Protein AF-A0A538CEL8-F1 (afdb_monomer_lite)

Sequence (501 aa):
MAIPKADRQLEPHTNEVLAPGEHLVAATRALAVGAFEGRLGIVGELLTGALMQSLLTGESVRRAHRAGFPAAPRMVIGLTERRLLVWRAALFSHKPVRFLGDVPLERVSSVSVQPAVDRRRVTFGFADAAPVSVTAYKRDHPERFAENFQRPHVAASVSVPLEAEERVHQPGSIDFPVVPAPSMAMASTLTMGASAAGPGAQPPFPPPPPVTPARPARPAARSWATSMPVAQSAAPGSPESQPPDQKKCIQCGTVNPGSALFCYRCYVPFAEQQNVVRPVAPPLTQSSPAPVRIPGALDSAVKPTLSWAAVPAPIKTRYRGALVTKVAIAVMVALVAFGAYGGARDAWARYTRKHVVVPASIAGMGKIDDPSLQRYVGQLETLAQQNGITGKAAFYGFSGSPRFYFAAFEYQKGPNQSADDIFSDFARGYASAGKAKIDMATKAVDASEEATIICARIRGGVRGSLCMWTDRDTVGFVQTIRQDIRPSHDLAAVVRFSVES

pLDDT: mean 72.59, std 21.39, range [30.64, 98.19]

Foldseek 3Di:
DDDDPVVVLCVVVVVVPADVVKDFPAKFKWFFPLQDDDPDDPDAFQAQSLLLSLVVSVVLCVQCVVQVHQDDRIWMWTDILFWIWIFHADLPPRRGDGTRDIGTLLQFPAWDWDDDDQFIWIWTDGPRGDIHIITTHVVRVVVVVRVSSPPPSPPPPPPVPPPPDDDDDDDDDDDDDDDDDDDDDDDDDDDDDDDDDDDDDDDDDDDDDDDDDDDDDDDDDDDDDDDDDDDDDDDDDDPPDDPPFWDQDPPPRDIHGNPDQADLPPLHGVVVVVVVPPPPDDPPDDDDDDDDDDDDDDDDDDDDDDDDDDDDDDDDDDDDDVPVVVVVVVVVVVVCCCCCVVVVVVVVCVVPDQFFDDDQAFSNWGWAPDPVNVVSQVVSQVSCVVSVKHKGKTFTHPPNDGFKIKIKIFDAADPPQDPVNSVVSSQVSSVSSDQKGWDCVQWDWDDDPAKIKIKTWIDGRWGWIKIWIDGRTMIMMMTGGNDPDRGDVSSVVRSVVVGRD

Structure (mmCIF, N/CA/C/O backbone):
data_AF-A0A538CEL8-F1
#
_entry.id   AF-A0A538CEL8-F1
#
loop_
_atom_site.group_PDB
_atom_site.id
_atom_site.type_symbol
_atom_site.label_atom_id
_atom_site.label_alt_id
_atom_site.label_comp_id
_atom_site.label_asym_id
_atom_site.label_entity_id
_atom_site.label_seq_id
_atom_site.pdbx_PDB_ins_code
_atom_site.Cartn_x
_atom_site.Cartn_y
_atom_site.Cartn_z
_atom_site.occupancy
_atom_site.B_iso_or_equiv
_atom_site.auth_seq_id
_atom_site.auth_comp_id
_atom_site.auth_asym_id
_atom_site.auth_atom_id
_atom_site.pdbx_PDB_model_num
ATOM 1 N N . MET A 1 1 ? -15.281 -9.281 36.882 1.00 51.00 1 MET A N 1
ATOM 2 C CA . MET A 1 1 ? -14.424 -9.929 35.859 1.00 51.00 1 MET A CA 1
ATOM 3 C C . MET A 1 1 ? -13.102 -9.183 35.799 1.00 51.00 1 MET A C 1
ATOM 5 O O . MET A 1 1 ? -13.126 -7.962 35.809 1.00 51.00 1 MET A O 1
ATOM 9 N N . ALA A 1 2 ? -11.962 -9.878 35.785 1.00 55.25 2 ALA A N 1
ATOM 10 C CA . ALA A 1 2 ? -10.667 -9.215 35.649 1.00 55.25 2 ALA A CA 1
ATOM 11 C C . ALA A 1 2 ? -10.496 -8.691 34.215 1.00 55.25 2 ALA A C 1
ATOM 13 O O . ALA A 1 2 ? -10.562 -9.468 33.262 1.00 55.25 2 ALA A O 1
ATOM 14 N N . ILE A 1 3 ? -10.282 -7.382 34.085 1.00 58.44 3 ILE A N 1
ATOM 15 C CA . ILE A 1 3 ? -10.003 -6.709 32.816 1.00 58.44 3 ILE A CA 1
ATOM 16 C C . ILE A 1 3 ? -8.692 -7.280 32.229 1.00 58.44 3 ILE A C 1
ATOM 18 O O . ILE A 1 3 ? -7.669 -7.281 32.929 1.00 58.44 3 ILE A O 1
ATOM 22 N N . PRO A 1 4 ? -8.695 -7.810 30.989 1.00 66.94 4 PRO A N 1
ATOM 23 C CA . PRO A 1 4 ? -7.499 -8.290 30.304 1.00 66.94 4 PRO A CA 1
ATOM 24 C C . PRO A 1 4 ? -6.328 -7.299 30.376 1.00 66.94 4 PRO A C 1
ATOM 26 O O . PRO A 1 4 ? -6.491 -6.087 30.283 1.00 66.94 4 PRO A O 1
ATOM 29 N N . LYS A 1 5 ? -5.095 -7.809 30.479 1.00 66.88 5 LYS A N 1
ATOM 30 C CA . LYS A 1 5 ? -3.878 -6.976 30.586 1.00 66.88 5 LYS A CA 1
ATOM 31 C C . LYS A 1 5 ? -3.704 -5.987 29.418 1.00 66.88 5 LYS A C 1
ATOM 33 O O . LYS A 1 5 ? -3.039 -4.969 29.590 1.00 66.88 5 LYS A O 1
ATOM 38 N N . ALA A 1 6 ? -4.259 -6.296 28.244 1.00 61.06 6 ALA A N 1
ATOM 39 C CA . ALA A 1 6 ? -4.252 -5.406 27.084 1.00 61.06 6 ALA A CA 1
ATOM 40 C C . ALA A 1 6 ? -5.126 -4.160 27.306 1.00 61.06 6 ALA A C 1
ATOM 42 O O . ALA A 1 6 ? -4.702 -3.063 26.954 1.00 61.06 6 ALA A O 1
ATOM 43 N N . ASP A 1 7 ? -6.270 -4.318 27.968 1.00 69.31 7 ASP A N 1
ATOM 44 C CA . ASP A 1 7 ? -7.223 -3.239 28.234 1.00 69.31 7 ASP A CA 1
ATOM 45 C C . ASP A 1 7 ? -6.668 -2.263 29.286 1.00 69.31 7 ASP A C 1
ATOM 47 O O . ASP A 1 7 ? -6.760 -1.050 29.117 1.00 69.31 7 ASP A O 1
ATOM 51 N N . ARG A 1 8 ? -5.922 -2.764 30.285 1.00 76.38 8 ARG A N 1
ATOM 52 C CA . ARG A 1 8 ? -5.206 -1.907 31.256 1.00 76.38 8 ARG A CA 1
ATOM 53 C C . ARG A 1 8 ? -4.159 -0.984 30.628 1.00 76.38 8 ARG A C 1
ATOM 55 O O . ARG A 1 8 ? -3.829 0.050 31.192 1.00 76.38 8 ARG A O 1
ATOM 62 N N . GLN A 1 9 ? -3.588 -1.344 29.474 1.00 74.12 9 GLN A N 1
ATOM 63 C CA . GLN A 1 9 ? -2.633 -0.463 28.783 1.00 74.12 9 GLN A CA 1
ATOM 64 C C . GLN A 1 9 ? -3.319 0.709 28.073 1.00 74.12 9 GLN A C 1
ATOM 66 O O . GLN A 1 9 ? -2.633 1.642 27.653 1.00 74.12 9 GLN A O 1
ATOM 71 N N . LEU A 1 10 ? -4.641 0.645 27.917 1.00 77.06 10 LEU A N 1
ATOM 72 C CA . LEU A 1 10 ? -5.443 1.675 27.270 1.00 77.06 10 LEU A CA 1
ATOM 73 C C . LEU A 1 10 ? -6.033 2.660 28.277 1.00 77.06 10 LEU A C 1
ATOM 75 O O . LEU A 1 10 ? -6.206 3.816 27.904 1.00 77.06 10 LEU A O 1
ATOM 79 N N . GLU A 1 11 ? -6.220 2.248 29.537 1.00 79.19 11 GLU A N 1
ATOM 80 C CA . GLU A 1 11 ? -6.772 3.071 30.628 1.00 79.19 11 GLU A CA 1
ATOM 81 C C . GLU A 1 11 ? -6.246 4.522 30.676 1.00 79.19 11 GLU A C 1
ATOM 83 O O . GLU A 1 11 ? -7.067 5.440 30.725 1.00 79.19 11 GLU A O 1
ATOM 88 N N . PRO A 1 12 ? -4.923 4.794 30.582 1.00 84.81 12 PRO A N 1
ATOM 89 C CA . PRO A 1 12 ? -4.422 6.167 30.669 1.00 84.81 12 PRO A CA 1
ATOM 90 C C . PRO A 1 12 ? -4.930 7.061 29.535 1.00 84.81 12 PRO A C 1
ATOM 92 O O . PRO A 1 12 ? -5.161 8.245 29.735 1.00 84.81 12 PRO A O 1
ATOM 95 N N . HIS A 1 13 ? -5.104 6.490 28.343 1.00 85.38 13 HIS A N 1
ATOM 96 C CA . HIS A 1 13 ? -5.518 7.218 27.145 1.00 85.38 13 HIS A CA 1
ATOM 97 C C . HIS A 1 13 ? -7.037 7.242 26.965 1.00 85.38 13 HIS A C 1
ATOM 99 O O . HIS A 1 13 ? -7.558 8.086 26.240 1.00 85.38 13 HIS A O 1
ATOM 105 N N . THR A 1 14 ? -7.755 6.304 27.584 1.00 85.00 14 THR A N 1
ATOM 106 C CA . THR A 1 14 ? -9.217 6.256 27.520 1.00 85.00 14 THR A CA 1
ATOM 107 C C . THR A 1 14 ? -9.854 7.261 28.465 1.00 85.00 14 THR A C 1
ATOM 109 O O . THR A 1 14 ? -10.858 7.859 28.096 1.00 85.00 14 THR A O 1
ATOM 112 N N . ASN A 1 15 ? -9.260 7.512 29.637 1.00 89.06 15 ASN A N 1
ATOM 113 C CA . ASN A 1 15 ? -9.835 8.412 30.645 1.00 89.06 15 ASN A CA 1
ATOM 114 C C . ASN A 1 15 ? -10.006 9.862 30.158 1.00 89.06 15 ASN A C 1
ATOM 116 O O . ASN A 1 15 ? -10.858 10.574 30.671 1.00 89.06 15 ASN A O 1
ATOM 120 N N . GLU A 1 16 ? -9.235 10.292 29.156 1.00 91.31 16 GLU A N 1
ATOM 121 C CA . GLU A 1 16 ? -9.365 11.625 28.547 1.00 91.31 16 GLU A CA 1
ATOM 122 C C . GLU A 1 16 ? -10.584 11.754 27.615 1.00 91.31 16 GLU A C 1
ATOM 124 O O . GLU A 1 16 ? -11.003 12.864 27.300 1.00 91.31 16 GLU A O 1
ATOM 129 N N . VAL A 1 17 ? -11.131 10.632 27.134 1.00 94.94 17 VAL A N 1
ATOM 130 C CA . VAL A 1 17 ? -12.160 10.593 26.076 1.00 94.94 17 VAL A CA 1
ATOM 131 C C . VAL A 1 17 ? -13.487 10.004 26.569 1.00 94.94 17 VAL A C 1
ATOM 133 O O . VAL A 1 17 ? -14.546 10.299 26.008 1.00 94.94 17 VAL A O 1
ATOM 136 N N . LEU A 1 18 ? -13.439 9.162 27.604 1.00 94.94 18 LEU A N 1
ATOM 137 C CA . LEU A 1 18 ? -14.620 8.573 28.227 1.00 94.94 18 LEU A CA 1
ATOM 138 C C . LEU A 1 18 ? -15.468 9.663 28.888 1.00 94.94 18 LEU A C 1
ATOM 140 O O . LEU A 1 18 ? -14.957 10.519 29.610 1.00 94.94 18 LEU A O 1
ATOM 144 N N . ALA A 1 19 ? -16.778 9.622 28.650 1.00 93.94 19 ALA A N 1
ATOM 145 C CA . ALA A 1 19 ? -17.706 10.456 29.398 1.00 93.94 19 ALA A CA 1
ATOM 146 C C . ALA A 1 19 ? -17.696 10.054 30.890 1.00 93.94 19 ALA A C 1
ATOM 148 O O . ALA A 1 19 ? -17.364 8.911 31.217 1.00 93.94 19 ALA A O 1
ATOM 149 N N . PRO A 1 20 ? -18.083 10.949 31.816 1.00 93.88 20 PRO A N 1
ATOM 150 C CA . PRO A 1 20 ? -18.221 10.590 33.225 1.00 93.88 20 PRO A CA 1
ATOM 151 C C . PRO A 1 20 ? -19.119 9.354 33.405 1.00 93.88 20 PRO A C 1
ATOM 153 O O . PRO A 1 20 ? -20.245 9.327 32.911 1.00 93.88 20 PRO A O 1
ATOM 156 N N . GLY A 1 21 ? -18.603 8.324 34.082 1.00 92.69 21 GLY A N 1
ATOM 157 C CA . GLY A 1 21 ? -19.293 7.042 34.289 1.00 92.69 21 GLY A CA 1
ATOM 158 C C . GLY A 1 21 ? -19.267 6.078 33.094 1.00 92.69 21 GLY A C 1
ATOM 159 O O . GLY A 1 21 ? -19.767 4.965 33.207 1.00 92.69 21 GLY A O 1
ATOM 160 N N . GLU A 1 22 ? -18.681 6.463 31.958 1.00 93.69 22 GLU A N 1
ATOM 161 C CA . GLU A 1 22 ? -18.479 5.568 30.818 1.00 93.69 22 GLU A CA 1
ATOM 162 C C . GLU A 1 22 ? -17.252 4.680 31.066 1.00 93.69 22 GLU A C 1
ATOM 164 O O . GLU A 1 22 ? -16.172 5.163 31.412 1.00 93.69 22 GLU A O 1
ATOM 169 N N . HIS A 1 23 ? -17.398 3.373 30.850 1.00 92.81 23 HIS A N 1
ATOM 170 C CA . HIS A 1 23 ? -16.316 2.407 31.017 1.00 92.81 23 HIS A CA 1
ATOM 171 C C . HIS A 1 23 ? -16.010 1.666 29.715 1.00 92.81 23 HIS A C 1
ATOM 173 O O . HIS A 1 23 ? -16.880 1.429 28.873 1.00 92.81 23 HIS A O 1
ATOM 179 N N . LEU A 1 24 ? -14.743 1.279 29.559 1.00 93.25 24 LEU A N 1
ATOM 180 C CA . LEU A 1 24 ? -14.304 0.432 28.460 1.00 93.25 24 LEU A CA 1
ATOM 181 C C . LEU A 1 24 ? -14.683 -1.024 28.757 1.00 93.25 24 LEU A C 1
ATOM 183 O O . LEU A 1 24 ? -14.206 -1.611 29.726 1.00 93.25 24 LEU A O 1
ATOM 187 N N . VAL A 1 25 ? -15.524 -1.609 27.910 1.00 94.38 25 VAL A N 1
ATOM 188 C CA . VAL A 1 25 ? -16.008 -2.991 28.040 1.00 94.38 25 VAL A CA 1
ATOM 189 C C . VAL A 1 25 ? -15.023 -3.973 27.407 1.00 94.38 25 VAL A C 1
ATOM 191 O O . VAL A 1 25 ? -14.759 -5.045 27.950 1.00 94.38 25 VAL A O 1
ATOM 194 N N . ALA A 1 26 ? -14.480 -3.612 26.245 1.00 94.50 26 ALA A N 1
ATOM 195 C CA . ALA A 1 26 ? -13.491 -4.405 25.526 1.00 94.50 26 ALA A CA 1
ATOM 196 C C . ALA A 1 26 ? -12.637 -3.506 24.635 1.00 94.50 26 ALA A C 1
ATOM 198 O O . ALA A 1 26 ? -13.088 -2.453 24.186 1.00 94.50 26 ALA A O 1
ATOM 199 N N . ALA A 1 27 ? -11.429 -3.946 24.300 1.00 95.38 27 ALA A N 1
ATOM 200 C CA . ALA A 1 27 ? -10.655 -3.308 23.253 1.00 95.38 27 ALA A CA 1
ATOM 201 C C . ALA A 1 27 ? -9.878 -4.309 22.412 1.00 95.38 27 ALA A C 1
ATOM 203 O O . ALA A 1 27 ? -9.528 -5.409 22.836 1.00 95.38 27 ALA A O 1
ATOM 204 N N . THR A 1 28 ? -9.589 -3.909 21.181 1.00 95.62 28 THR A N 1
ATOM 205 C CA . THR A 1 28 ? -8.766 -4.699 20.279 1.00 95.62 28 THR A CA 1
ATOM 206 C C . THR A 1 28 ? -7.857 -3.803 19.458 1.00 95.62 28 THR A C 1
ATOM 208 O O . THR A 1 28 ? -8.257 -2.739 18.974 1.00 95.62 28 THR A O 1
ATOM 211 N N . ARG A 1 29 ? -6.598 -4.214 19.283 1.00 94.94 29 ARG A N 1
ATOM 212 C CA . ARG A 1 29 ? -5.739 -3.583 18.286 1.00 94.94 29 ARG A CA 1
ATOM 213 C C . ARG A 1 29 ? -6.183 -4.079 16.923 1.00 94.94 29 ARG A C 1
ATOM 215 O O . ARG A 1 29 ? -6.406 -5.273 16.720 1.00 94.94 29 ARG A O 1
ATOM 222 N N . ALA A 1 30 ? -6.259 -3.165 15.974 1.00 95.50 30 ALA A N 1
ATOM 223 C CA . ALA A 1 30 ? -6.692 -3.460 14.627 1.00 95.50 30 ALA A CA 1
ATOM 224 C C . ALA A 1 30 ? -5.823 -2.732 13.609 1.00 95.50 30 ALA A C 1
ATOM 226 O O . ALA A 1 30 ? -5.219 -1.691 13.872 1.00 95.50 30 ALA A O 1
ATOM 227 N N . LEU A 1 31 ? -5.759 -3.302 12.419 1.00 93.56 31 LEU A N 1
ATOM 228 C CA . LEU A 1 31 ? -5.215 -2.656 11.244 1.00 93.56 31 LEU A CA 1
ATOM 229 C C . LEU A 1 31 ? -6.325 -2.514 10.210 1.00 93.56 31 LEU A C 1
ATOM 231 O O . LEU A 1 31 ? -7.217 -3.362 10.159 1.00 93.56 31 LEU A O 1
ATOM 235 N N . ALA A 1 32 ? -6.283 -1.490 9.365 1.00 92.56 32 ALA A N 1
ATOM 236 C CA . ALA A 1 32 ? -7.201 -1.471 8.230 1.00 92.56 32 ALA A CA 1
ATOM 237 C C . ALA A 1 32 ? -6.944 -2.702 7.335 1.00 92.56 32 ALA A C 1
ATOM 239 O O . ALA A 1 32 ? -5.834 -3.241 7.299 1.00 92.56 32 ALA A O 1
ATOM 240 N N . VAL A 1 33 ? -7.966 -3.205 6.641 1.00 85.81 33 VAL A N 1
ATOM 241 C CA . VAL A 1 33 ? -7.776 -4.352 5.737 1.00 85.81 33 VAL A CA 1
ATOM 242 C C . VAL A 1 33 ? -6.732 -4.001 4.670 1.00 85.81 33 VAL A C 1
ATOM 244 O O . VAL A 1 33 ? -6.753 -2.903 4.116 1.00 85.81 33 VAL A O 1
ATOM 247 N N . GLY A 1 34 ? -5.793 -4.924 4.437 1.00 67.94 34 GLY A N 1
ATOM 248 C CA . GLY A 1 34 ? -4.636 -4.731 3.551 1.00 67.94 34 GLY A CA 1
ATOM 249 C C . GLY A 1 34 ? -3.352 -4.289 4.267 1.00 67.94 34 GLY A C 1
ATOM 250 O O . GLY A 1 34 ? -2.271 -4.352 3.685 1.00 67.94 34 GLY A O 1
ATOM 251 N N . ALA A 1 35 ? -3.425 -3.914 5.547 1.00 56.81 35 ALA A N 1
ATOM 252 C CA . ALA A 1 35 ? -2.243 -3.616 6.343 1.00 56.81 35 ALA A CA 1
ATOM 253 C C . ALA A 1 35 ? -1.541 -4.908 6.801 1.00 56.81 35 ALA A C 1
ATOM 255 O O . ALA A 1 35 ? -1.991 -5.597 7.719 1.00 56.81 35 ALA A O 1
ATOM 256 N N . PHE A 1 36 ? -0.427 -5.240 6.149 1.00 56.97 36 PHE A N 1
ATOM 257 C CA . PHE A 1 36 ? 0.416 -6.380 6.491 1.00 56.97 36 PHE A CA 1
ATOM 258 C C . PHE A 1 36 ? 1.325 -6.072 7.694 1.00 56.97 36 PHE A C 1
ATOM 260 O O . PHE A 1 36 ? 1.850 -4.976 7.862 1.00 56.97 36 PHE A O 1
ATOM 267 N N . GLU A 1 37 ? 1.546 -7.046 8.566 1.00 46.72 37 GLU A N 1
ATOM 268 C CA . GLU A 1 37 ? 2.564 -6.927 9.614 1.00 46.72 37 GLU A CA 1
ATOM 269 C C . GLU A 1 37 ? 3.232 -8.287 9.792 1.00 46.72 37 GLU A C 1
ATOM 271 O O . GLU A 1 37 ? 3.214 -8.909 10.854 1.00 46.72 37 GLU A O 1
ATOM 276 N N . GLY A 1 38 ? 3.756 -8.803 8.688 1.00 44.03 38 GLY A N 1
ATOM 277 C CA . GLY A 1 38 ? 4.677 -9.918 8.755 1.00 44.03 38 GLY A CA 1
ATOM 278 C C . GLY A 1 38 ? 5.985 -9.440 9.376 1.00 44.03 38 GLY A C 1
ATOM 279 O O . GLY A 1 38 ? 6.545 -8.421 8.970 1.00 44.03 38 GLY A O 1
ATOM 280 N N . ARG A 1 39 ? 6.489 -10.195 10.355 1.00 40.22 39 ARG A N 1
ATOM 281 C CA . ARG A 1 39 ? 7.903 -10.181 10.751 1.00 40.22 39 ARG A CA 1
ATOM 282 C C . ARG A 1 39 ? 8.683 -10.833 9.606 1.00 40.22 39 ARG A C 1
ATOM 284 O O . ARG A 1 39 ? 9.002 -12.013 9.657 1.00 40.22 39 ARG A O 1
ATOM 291 N N . LEU A 1 40 ? 8.878 -10.080 8.536 1.00 40.81 40 LEU A N 1
ATOM 292 C CA . LEU A 1 40 ? 9.486 -10.583 7.317 1.00 40.81 40 LEU A CA 1
ATOM 293 C C . LEU A 1 40 ? 11.018 -10.497 7.431 1.00 40.81 40 LEU A C 1
ATOM 295 O O . LEU A 1 40 ? 11.597 -9.471 7.808 1.00 40.81 40 LEU A O 1
ATOM 299 N N . GLY A 1 41 ? 11.648 -11.649 7.229 1.00 32.81 41 GLY A N 1
ATOM 300 C CA . GLY A 1 41 ? 13.063 -11.914 7.382 1.00 32.81 41 GLY A CA 1
ATOM 301 C C . GLY A 1 41 ? 13.883 -11.238 6.287 1.00 32.81 41 GLY A C 1
ATOM 302 O O . GLY A 1 41 ? 13.692 -11.427 5.095 1.00 32.81 41 GLY A O 1
ATOM 303 N N . ILE A 1 42 ? 14.819 -10.419 6.753 1.00 43.97 42 ILE A N 1
ATOM 304 C CA . ILE A 1 42 ? 16.093 -10.004 6.160 1.00 43.97 42 ILE A CA 1
ATOM 305 C C . ILE A 1 42 ? 16.353 -10.516 4.716 1.00 43.97 42 ILE A C 1
ATOM 307 O O . ILE A 1 42 ? 16.641 -11.686 4.499 1.00 43.97 42 ILE A O 1
ATOM 311 N N . VAL A 1 43 ? 16.375 -9.562 3.773 1.00 40.31 43 VAL A N 1
ATOM 312 C CA . VAL A 1 43 ? 17.097 -9.499 2.475 1.00 40.31 43 VAL A CA 1
ATOM 313 C C . VAL A 1 43 ? 16.225 -9.339 1.212 1.00 40.31 43 VAL A C 1
ATOM 315 O O . VAL A 1 43 ? 16.596 -8.509 0.386 1.00 40.31 43 VAL A O 1
ATOM 318 N N . GLY A 1 44 ? 15.059 -9.980 1.064 1.00 40.22 44 GLY A N 1
ATOM 319 C CA . GLY A 1 44 ? 14.219 -9.839 -0.156 1.00 40.22 44 GLY A CA 1
ATOM 320 C C . GLY A 1 44 ? 12.842 -9.188 0.043 1.00 40.22 44 GLY A C 1
ATOM 321 O O . GLY A 1 44 ? 12.211 -8.722 -0.898 1.00 40.22 44 GLY A O 1
ATOM 322 N N . GLU A 1 45 ? 12.396 -9.119 1.292 1.00 42.97 45 GLU A N 1
ATOM 323 C CA . GLU A 1 45 ? 10.979 -9.036 1.673 1.00 42.97 45 GLU A CA 1
ATOM 324 C C . GLU A 1 45 ? 10.453 -7.614 1.948 1.00 42.97 45 GLU A C 1
ATOM 326 O O . GLU A 1 45 ? 9.266 -7.387 2.168 1.00 42.97 45 GLU A O 1
ATOM 331 N N . LEU A 1 46 ? 11.354 -6.634 1.957 1.00 49.72 46 LEU A N 1
ATOM 332 C CA . LEU A 1 46 ? 11.103 -5.291 2.483 1.00 49.72 46 LEU A CA 1
ATOM 333 C C . LEU A 1 46 ? 10.495 -4.310 1.475 1.00 49.72 46 LEU A C 1
ATOM 335 O O . LEU A 1 46 ? 10.010 -3.253 1.868 1.00 49.72 46 LEU A O 1
ATOM 339 N N . LEU A 1 47 ? 10.566 -4.623 0.183 1.00 47.31 47 LEU A N 1
ATOM 340 C CA . LEU A 1 47 ? 10.558 -3.594 -0.857 1.00 47.31 47 LEU A CA 1
ATOM 341 C C . LEU A 1 47 ? 9.192 -3.437 -1.527 1.00 47.31 47 LEU A C 1
ATOM 343 O O . LEU A 1 47 ? 8.775 -2.311 -1.788 1.00 47.31 47 LEU A O 1
ATOM 347 N N . THR A 1 48 ? 8.451 -4.531 -1.721 1.00 48.75 48 THR A N 1
ATOM 348 C CA . THR A 1 48 ? 7.197 -4.495 -2.490 1.00 48.75 48 THR A CA 1
ATOM 349 C C . THR A 1 48 ? 5.924 -4.768 -1.700 1.00 48.75 48 THR A C 1
ATOM 351 O O . THR A 1 48 ? 4.867 -4.262 -2.073 1.00 48.75 48 THR A O 1
ATOM 354 N N . GLY A 1 49 ? 6.018 -5.406 -0.529 1.00 48.66 49 GLY A N 1
ATOM 355 C CA . GLY A 1 49 ? 4.896 -5.458 0.417 1.00 48.66 49 GLY A CA 1
ATOM 356 C C . GLY A 1 49 ? 4.488 -4.065 0.914 1.00 48.66 49 GLY A C 1
ATOM 357 O O . GLY A 1 49 ? 3.306 -3.788 1.082 1.00 48.66 49 GLY A O 1
ATOM 358 N N . ALA A 1 50 ? 5.454 -3.153 1.056 1.00 51.97 50 ALA A N 1
ATOM 359 C CA . ALA A 1 50 ? 5.248 -1.795 1.558 1.00 51.97 50 ALA A CA 1
ATOM 360 C C . ALA A 1 50 ? 4.415 -0.899 0.619 1.00 51.97 50 ALA A C 1
ATOM 362 O O . ALA A 1 50 ? 3.596 -0.104 1.085 1.00 51.97 50 ALA A O 1
ATOM 363 N N . LEU A 1 51 ? 4.633 -1.037 -0.698 1.00 49.78 51 LEU A N 1
ATOM 364 C CA . LEU A 1 51 ? 3.969 -0.270 -1.760 1.00 49.78 51 LEU A CA 1
ATOM 365 C C . LEU A 1 51 ? 2.463 -0.526 -1.749 1.00 49.78 51 LEU A C 1
ATOM 367 O O . LEU A 1 51 ? 1.659 0.386 -1.556 1.00 49.78 51 LEU A O 1
ATOM 371 N N . MET A 1 52 ? 2.105 -1.795 -1.936 1.00 51.44 52 MET A N 1
ATOM 372 C CA . MET A 1 52 ? 0.724 -2.246 -1.921 1.00 51.44 52 MET A CA 1
ATOM 373 C C . MET A 1 52 ? 0.123 -1.956 -0.558 1.00 51.44 52 MET A C 1
ATOM 375 O O . MET A 1 52 ? -0.912 -1.314 -0.470 1.00 51.44 52 MET A O 1
ATOM 379 N N . GLN A 1 53 ? 0.814 -2.288 0.530 1.00 62.88 53 GLN A N 1
ATOM 380 C CA . GLN A 1 53 ? 0.293 -2.006 1.855 1.00 62.88 53 GLN A CA 1
ATOM 381 C C . GLN A 1 53 ? -0.120 -0.538 2.035 1.00 62.88 53 GLN A C 1
ATOM 383 O O . GLN A 1 53 ? -1.211 -0.301 2.542 1.00 62.88 53 GLN A O 1
ATOM 388 N N . SER A 1 54 ? 0.677 0.442 1.599 1.00 56.84 54 SER A N 1
ATOM 389 C CA . SER A 1 54 ? 0.308 1.861 1.718 1.00 56.84 54 SER A CA 1
ATOM 390 C C . SER A 1 54 ? -0.937 2.214 0.892 1.00 56.84 54 SER A C 1
ATOM 392 O O . SER A 1 54 ? -1.887 2.793 1.426 1.00 56.84 54 SER A O 1
ATOM 394 N N . LEU A 1 55 ? -0.982 1.800 -0.380 1.00 61.78 55 LEU A N 1
ATOM 395 C CA . LEU A 1 55 ? -2.098 2.091 -1.292 1.00 61.78 55 LEU A CA 1
ATOM 396 C C . LEU A 1 55 ? -3.409 1.436 -0.834 1.00 61.78 55 LEU A C 1
ATOM 398 O O . LEU A 1 55 ? -4.453 2.089 -0.770 1.00 61.78 55 LEU A O 1
ATOM 402 N N . LEU A 1 56 ? -3.335 0.169 -0.439 1.00 64.62 56 LEU A N 1
ATOM 403 C CA . LEU A 1 56 ? -4.478 -0.648 -0.034 1.00 64.62 56 LEU A CA 1
ATOM 404 C C . LEU A 1 56 ? -5.030 -0.234 1.318 1.00 64.62 56 LEU A C 1
ATOM 406 O O . LEU A 1 56 ? -6.241 -0.123 1.512 1.00 64.62 56 LEU A O 1
ATOM 410 N N . THR A 1 57 ? -4.125 0.064 2.246 1.00 80.25 57 THR A N 1
ATOM 411 C CA . THR A 1 57 ? -4.497 0.619 3.541 1.00 80.25 57 THR A CA 1
ATOM 412 C C . THR A 1 57 ? -5.117 2.006 3.365 1.00 80.25 57 THR A C 1
ATOM 414 O O . THR A 1 57 ? -6.078 2.343 4.049 1.00 80.25 57 THR A O 1
ATOM 417 N N . GLY A 1 58 ? -4.621 2.806 2.416 1.00 77.75 58 GLY A N 1
ATOM 418 C CA . GLY A 1 58 ? -5.190 4.111 2.095 1.00 77.75 58 GLY A CA 1
ATOM 419 C C . GLY A 1 58 ? -6.605 4.026 1.522 1.00 77.75 58 GLY A C 1
ATOM 420 O O . GLY A 1 58 ? -7.468 4.821 1.893 1.00 77.75 58 GLY A O 1
ATOM 421 N N . GLU A 1 59 ? -6.886 3.075 0.629 1.00 78.06 59 GLU A N 1
ATOM 422 C CA . GLU A 1 59 ? -8.241 2.896 0.098 1.00 78.06 59 GLU A CA 1
ATOM 423 C C . GLU A 1 59 ? -9.213 2.352 1.151 1.00 78.06 59 GLU A C 1
ATOM 425 O O . GLU A 1 59 ? -10.313 2.889 1.289 1.00 78.06 59 GLU A O 1
ATOM 430 N N . SER A 1 60 ? -8.810 1.354 1.945 1.00 84.81 60 SER A N 1
ATOM 431 C CA . SER A 1 60 ? -9.668 0.816 3.007 1.00 84.81 60 SER A CA 1
ATOM 432 C C . SER A 1 60 ? -9.982 1.861 4.080 1.00 84.81 60 SER A C 1
ATOM 434 O O . SER A 1 60 ? -11.138 1.981 4.487 1.00 84.81 60 SER A O 1
ATOM 436 N N . VAL A 1 61 ? -9.004 2.688 4.466 1.00 92.56 61 VAL A N 1
ATOM 437 C CA . VAL A 1 61 ? -9.212 3.831 5.370 1.00 92.56 61 VAL A CA 1
ATOM 438 C C . VAL A 1 61 ? -10.156 4.864 4.751 1.00 92.56 61 VAL A C 1
ATOM 440 O O . VAL A 1 61 ? -11.098 5.296 5.410 1.00 92.56 61 VAL A O 1
ATOM 443 N N . ARG A 1 62 ? -9.982 5.225 3.470 1.00 90.00 62 ARG A N 1
ATOM 444 C CA . ARG A 1 62 ? -10.896 6.151 2.772 1.00 90.00 62 ARG A CA 1
ATOM 445 C C . ARG A 1 62 ? -12.322 5.606 2.694 1.00 90.00 62 ARG A C 1
ATOM 447 O O . ARG A 1 62 ? -13.269 6.355 2.918 1.00 90.00 62 ARG A O 1
ATOM 454 N N . ARG A 1 63 ? -12.488 4.314 2.405 1.00 89.56 63 ARG A N 1
ATOM 455 C CA . ARG A 1 63 ? -13.796 3.645 2.365 1.00 89.56 63 ARG A CA 1
ATOM 456 C C . ARG A 1 63 ? -14.462 3.641 3.741 1.00 89.56 63 ARG A C 1
ATOM 458 O O . ARG A 1 63 ? -15.644 3.948 3.831 1.00 89.56 63 ARG A O 1
ATOM 465 N N . ALA A 1 64 ? -13.695 3.376 4.797 1.00 95.50 64 ALA A N 1
ATOM 466 C CA . ALA A 1 64 ? -14.177 3.448 6.170 1.00 95.50 64 ALA A CA 1
ATOM 467 C C . ALA A 1 64 ? -14.618 4.869 6.556 1.00 95.50 64 ALA A C 1
ATOM 469 O O . ALA A 1 64 ? -15.708 5.040 7.094 1.00 95.50 64 ALA A O 1
ATOM 470 N N . HIS A 1 65 ? -13.843 5.897 6.191 1.00 95.94 65 HIS A N 1
ATOM 471 C CA . HIS A 1 65 ? -14.235 7.289 6.425 1.00 95.94 65 HIS A CA 1
ATOM 472 C C . HIS A 1 65 ? -15.531 7.669 5.703 1.00 95.94 65 HIS A C 1
ATOM 474 O O . HIS A 1 65 ? -16.360 8.358 6.288 1.00 95.94 65 HIS A O 1
ATOM 480 N N . ARG A 1 66 ? -15.748 7.189 4.470 1.00 95.50 66 ARG A N 1
ATOM 481 C CA . ARG A 1 66 ? -17.020 7.399 3.750 1.00 95.50 66 ARG A CA 1
ATOM 482 C C . ARG A 1 66 ? -18.213 6.733 4.442 1.00 95.50 66 ARG A C 1
ATOM 484 O O . ARG A 1 66 ? -19.320 7.231 4.310 1.00 95.50 66 ARG A O 1
ATOM 491 N N . ALA A 1 67 ? -17.989 5.648 5.183 1.00 96.19 67 ALA A N 1
ATOM 492 C CA . ALA A 1 67 ? -19.007 5.014 6.021 1.00 96.19 67 ALA A CA 1
ATOM 493 C C . ALA A 1 67 ? -19.190 5.707 7.392 1.00 96.19 67 ALA A C 1
ATOM 495 O O . ALA A 1 67 ? -19.985 5.270 8.223 1.00 96.19 67 ALA A O 1
ATOM 496 N N . GLY A 1 68 ? -18.446 6.787 7.656 1.00 97.19 68 GLY A N 1
ATOM 497 C CA . GLY A 1 68 ? -18.454 7.478 8.943 1.00 97.19 68 GLY A CA 1
ATOM 498 C C . GLY A 1 68 ? -17.702 6.729 10.048 1.00 97.19 68 GLY A C 1
ATOM 499 O O . GLY A 1 68 ? -17.977 6.966 11.219 1.00 97.19 68 GLY A O 1
ATOM 500 N N . PHE A 1 69 ? -16.777 5.826 9.700 1.00 97.88 69 PHE A N 1
ATOM 501 C CA . PHE A 1 69 ? -15.901 5.143 10.653 1.00 97.88 69 PHE A CA 1
ATOM 502 C C . PHE A 1 69 ? -14.496 5.781 10.643 1.00 97.88 69 PHE A C 1
ATOM 504 O O . PHE A 1 69 ? -13.840 5.787 9.594 1.00 97.88 69 PHE A O 1
ATOM 511 N N . PRO A 1 70 ? -13.988 6.300 11.779 1.00 97.38 70 PRO A N 1
ATOM 512 C CA . PRO A 1 70 ? -12.721 7.034 11.852 1.00 97.38 70 PRO A CA 1
ATOM 513 C C . PRO A 1 70 ? -11.491 6.100 11.835 1.00 97.38 70 PRO A C 1
ATOM 515 O O . PRO A 1 70 ? -10.735 6.007 12.800 1.00 97.38 70 PRO A O 1
ATOM 518 N N . ALA A 1 71 ? -11.289 5.375 10.729 1.00 96.50 71 ALA A N 1
ATOM 519 C CA . ALA A 1 71 ? -10.215 4.393 10.587 1.00 96.50 71 ALA A CA 1
ATOM 520 C C . ALA A 1 71 ? -8.816 5.022 10.495 1.00 96.50 71 ALA A C 1
ATOM 522 O O . ALA A 1 71 ? -8.614 6.116 9.976 1.00 96.50 71 ALA A O 1
ATOM 523 N N . ALA A 1 72 ? -7.807 4.248 10.892 1.00 94.69 72 ALA A N 1
ATOM 524 C CA . ALA A 1 72 ? -6.411 4.514 10.567 1.00 94.69 72 ALA A CA 1
ATOM 525 C C . ALA A 1 72 ? -5.696 3.225 10.134 1.00 94.69 72 ALA A C 1
ATOM 527 O O . ALA A 1 72 ? -6.151 2.129 10.468 1.00 94.69 72 ALA A O 1
ATOM 528 N N . PRO A 1 73 ? -4.536 3.332 9.450 1.00 91.25 73 PRO A N 1
ATOM 529 C CA . PRO A 1 73 ? -3.731 2.173 9.061 1.00 91.25 73 PRO A CA 1
ATOM 530 C C . PRO A 1 73 ? -3.463 1.198 10.209 1.00 91.25 73 PRO A C 1
ATOM 532 O O . PRO A 1 73 ? -3.548 -0.018 10.048 1.00 91.25 73 PRO A O 1
ATOM 535 N N . ARG A 1 74 ? -3.161 1.759 11.384 1.00 91.62 74 ARG A N 1
ATOM 536 C CA . ARG A 1 74 ? -2.981 1.050 12.648 1.00 91.62 74 ARG A CA 1
ATOM 537 C C . ARG A 1 74 ? -3.796 1.781 13.696 1.00 91.62 74 ARG A C 1
ATOM 539 O O . ARG A 1 74 ? -3.615 2.988 13.883 1.00 91.62 74 ARG A O 1
ATOM 546 N N . MET A 1 75 ? -4.668 1.059 14.374 1.00 96.31 75 MET A N 1
ATOM 547 C CA . MET A 1 75 ? -5.607 1.637 15.319 1.00 96.31 75 MET A CA 1
ATOM 548 C C . MET A 1 75 ? -5.841 0.726 16.518 1.00 96.31 75 MET A C 1
ATOM 550 O O . MET A 1 75 ? -5.516 -0.462 16.511 1.00 96.31 75 MET A O 1
ATOM 554 N N . VAL A 1 76 ? -6.391 1.317 17.566 1.00 96.00 76 VAL A N 1
ATOM 555 C CA . VAL A 1 76 ? -7.019 0.605 18.672 1.00 96.00 76 VAL A CA 1
ATOM 556 C C . VAL A 1 76 ? -8.496 0.944 18.621 1.00 96.00 76 VAL A C 1
ATOM 558 O O . VAL A 1 76 ? -8.840 2.114 18.465 1.00 96.00 76 VAL A O 1
ATOM 561 N N . ILE A 1 77 ? -9.342 -0.075 18.721 1.00 97.19 77 ILE A N 1
ATOM 562 C CA . ILE A 1 77 ? -10.791 0.076 18.767 1.00 97.19 77 ILE A CA 1
ATOM 563 C C . ILE A 1 77 ? -11.233 -0.344 20.162 1.00 97.19 77 ILE A C 1
ATOM 565 O O . ILE A 1 77 ? -10.996 -1.481 20.570 1.00 97.19 77 ILE A O 1
ATOM 569 N N . GLY A 1 78 ? -11.831 0.589 20.888 1.00 96.25 78 GLY A N 1
ATOM 570 C CA . GLY A 1 78 ? -12.468 0.365 22.175 1.00 96.25 78 GLY A CA 1
ATOM 571 C C . GLY A 1 78 ? -13.978 0.270 22.014 1.00 96.25 78 GLY A C 1
ATOM 572 O O . GLY A 1 78 ? -14.553 0.989 21.205 1.00 96.25 78 GLY A O 1
ATOM 573 N N . LEU A 1 79 ? -14.607 -0.608 22.779 1.00 96.75 79 LEU A N 1
ATOM 574 C CA . LEU A 1 79 ? -16.051 -0.725 22.920 1.00 96.75 79 LEU A CA 1
ATOM 575 C C . LEU A 1 79 ? -16.429 -0.217 24.308 1.00 96.75 79 LEU A C 1
ATOM 577 O O . LEU A 1 79 ? -15.902 -0.718 25.303 1.00 96.75 79 LEU A O 1
ATOM 581 N N . THR A 1 80 ? -17.330 0.755 24.371 1.00 96.00 80 THR A N 1
ATOM 582 C CA . THR A 1 80 ? -18.000 1.170 25.608 1.00 96.00 80 THR A CA 1
ATOM 583 C C . THR A 1 80 ? -19.443 0.674 25.598 1.00 96.00 80 THR A C 1
ATOM 585 O O . THR A 1 80 ? -19.859 -0.039 24.689 1.00 96.00 80 THR A O 1
ATOM 588 N N . GLU A 1 81 ? -20.228 1.051 26.601 1.00 94.56 81 GLU A N 1
ATOM 589 C CA . GLU A 1 81 ? -21.668 0.770 26.640 1.00 94.56 81 GLU A CA 1
ATOM 590 C C . GLU A 1 81 ? -22.478 1.612 25.642 1.00 94.56 81 GLU A C 1
ATOM 592 O O . GLU A 1 81 ? -23.651 1.335 25.414 1.00 94.56 81 GLU A O 1
ATOM 597 N N . ARG A 1 82 ? -21.875 2.661 25.064 1.00 95.94 82 ARG A N 1
ATOM 598 C CA . ARG A 1 82 ? -22.581 3.663 24.249 1.00 95.94 82 ARG A CA 1
ATOM 599 C C . ARG A 1 82 ? -22.038 3.780 22.830 1.00 95.94 82 ARG A C 1
ATOM 601 O O . ARG A 1 82 ? -22.783 4.126 21.912 1.00 95.94 82 ARG A O 1
ATOM 608 N N . ARG A 1 83 ? -20.741 3.534 22.634 1.00 97.19 83 ARG A N 1
ATOM 609 C CA . ARG A 1 83 ? -20.048 3.824 21.372 1.00 97.19 83 ARG A CA 1
ATOM 610 C C . ARG A 1 83 ? -18.786 2.992 21.185 1.00 97.19 83 ARG A C 1
ATOM 612 O O . ARG A 1 83 ? -18.202 2.457 22.126 1.00 97.19 83 ARG A O 1
ATOM 619 N N . LEU A 1 84 ? -18.341 2.920 19.939 1.00 97.69 84 LEU A N 1
ATOM 620 C CA . LEU A 1 84 ? -16.987 2.519 19.595 1.00 97.69 84 LEU A CA 1
ATOM 621 C C . LEU A 1 84 ? -16.084 3.746 19.650 1.00 97.69 84 LEU A C 1
ATOM 623 O O . LEU A 1 84 ? -16.416 4.785 19.090 1.00 97.69 84 LEU A O 1
ATOM 627 N N . LEU A 1 85 ? -14.922 3.612 20.270 1.00 97.38 85 LEU A N 1
ATOM 628 C CA . LEU A 1 85 ? -13.888 4.637 20.328 1.00 97.38 85 LEU A CA 1
ATOM 629 C C . LEU A 1 85 ? -12.703 4.189 19.470 1.00 97.38 85 LEU A C 1
ATOM 631 O O . LEU A 1 85 ? -12.256 3.046 19.587 1.00 97.38 85 LEU A O 1
ATOM 635 N N . VAL A 1 86 ? -12.176 5.064 18.611 1.00 97.44 86 VAL A N 1
ATOM 636 C CA . VAL A 1 86 ? -11.051 4.717 17.732 1.00 97.44 86 VAL A CA 1
ATOM 637 C C . VAL A 1 86 ? -9.866 5.642 17.974 1.00 97.44 86 VAL A C 1
ATOM 639 O O . VAL A 1 86 ? -9.956 6.865 17.861 1.00 97.44 86 VAL A O 1
ATOM 642 N N . TRP A 1 87 ? -8.709 5.042 18.244 1.00 97.06 87 TRP A N 1
ATOM 643 C CA . TRP A 1 87 ? -7.435 5.748 18.357 1.00 97.06 87 TRP A CA 1
ATOM 644 C C . TRP A 1 87 ? -6.475 5.297 17.272 1.00 97.06 87 TRP A C 1
ATOM 646 O O . TRP A 1 87 ? -6.364 4.112 16.965 1.00 97.06 87 TRP A O 1
ATOM 656 N N . ARG A 1 88 ? -5.674 6.227 16.758 1.00 94.69 88 ARG A N 1
ATOM 657 C CA . ARG A 1 88 ? -4.475 5.908 15.988 1.00 94.69 88 ARG A CA 1
ATOM 658 C C . ARG A 1 88 ? -3.443 5.273 16.910 1.00 94.69 88 ARG A C 1
ATOM 660 O O . ARG A 1 88 ? -3.114 5.841 17.950 1.00 94.69 88 ARG A O 1
ATOM 667 N N . ALA A 1 89 ? -2.881 4.144 16.494 1.00 91.94 89 ALA A N 1
ATOM 668 C CA . ALA A 1 89 ? -1.831 3.456 17.233 1.00 91.94 89 ALA A CA 1
ATOM 669 C C . ALA A 1 89 ? -0.427 3.854 16.743 1.00 91.94 89 ALA A C 1
ATOM 671 O O . ALA A 1 89 ? -0.204 4.094 15.552 1.00 91.94 89 ALA A O 1
ATOM 672 N N . ALA A 1 90 ? 0.542 3.874 17.658 1.00 83.88 90 ALA A N 1
ATOM 673 C CA . ALA A 1 90 ? 1.957 4.024 17.343 1.00 83.88 90 ALA A CA 1
ATOM 674 C C . ALA A 1 90 ? 2.465 2.844 16.501 1.00 83.88 90 ALA A C 1
ATOM 676 O O . ALA A 1 90 ? 2.058 1.696 16.703 1.00 83.88 90 ALA A O 1
ATOM 677 N N . LEU A 1 91 ? 3.418 3.120 15.605 1.00 72.00 91 LEU A N 1
ATOM 678 C CA . LEU A 1 91 ? 3.919 2.143 14.633 1.00 72.00 91 LEU A CA 1
ATOM 679 C C . LEU A 1 91 ? 4.521 0.889 15.291 1.00 72.00 91 LEU A C 1
ATOM 681 O O . LEU A 1 91 ? 4.285 -0.211 14.809 1.00 72.00 91 LEU A O 1
ATOM 685 N N . PHE A 1 92 ? 5.254 1.042 16.399 1.00 70.69 92 PHE A N 1
ATOM 686 C CA . PHE A 1 92 ? 6.008 -0.060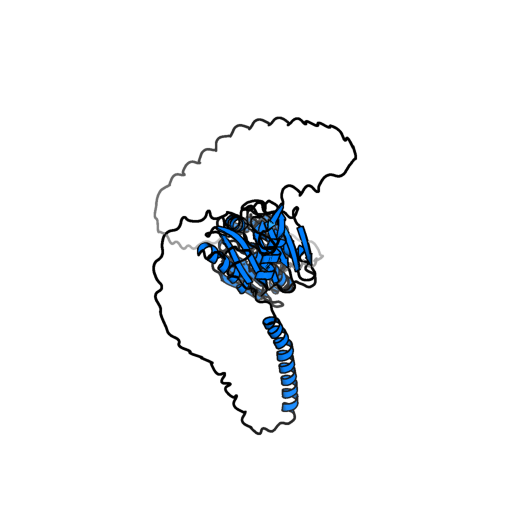 17.017 1.00 70.69 92 PHE A CA 1
ATOM 687 C C . PHE A 1 92 ? 5.440 -0.552 18.349 1.00 70.69 92 PHE A C 1
ATOM 689 O O . PHE A 1 92 ? 5.547 -1.731 18.666 1.00 70.69 92 PHE A O 1
ATOM 696 N N . SER A 1 93 ? 4.847 0.334 19.151 1.00 78.62 93 SER A N 1
ATOM 697 C CA . SER A 1 93 ? 4.362 -0.026 20.488 1.00 78.62 93 SER A CA 1
ATOM 698 C C . SER A 1 93 ? 2.891 -0.444 20.500 1.00 78.62 93 SER A C 1
ATOM 700 O O . SER A 1 93 ? 2.424 -0.979 21.501 1.00 78.62 93 SER A O 1
ATOM 702 N N . HIS A 1 94 ? 2.157 -0.195 19.407 1.00 83.50 94 HIS A N 1
ATOM 703 C CA . HIS A 1 94 ? 0.694 -0.295 19.325 1.00 83.50 94 HIS A CA 1
ATOM 704 C C . HIS A 1 94 ? -0.057 0.495 20.407 1.00 83.50 94 HIS A C 1
ATOM 706 O O . HIS A 1 94 ? -1.251 0.273 20.599 1.00 83.50 94 HIS A O 1
ATOM 712 N N . LYS A 1 95 ? 0.625 1.397 21.121 1.00 89.12 95 LYS A N 1
ATOM 713 C CA . LYS A 1 95 ? -0.014 2.277 22.096 1.00 89.12 95 LYS A CA 1
ATOM 714 C C . LYS A 1 95 ? -0.902 3.274 21.351 1.00 89.12 95 LYS A C 1
ATOM 716 O O . LYS A 1 95 ? -0.483 3.732 20.281 1.00 89.12 95 LYS A O 1
ATOM 721 N N . PRO A 1 96 ? -2.093 3.605 21.864 1.00 92.12 96 PRO A N 1
ATOM 722 C CA . PRO A 1 96 ? -2.887 4.693 21.313 1.00 92.12 96 PRO A CA 1
ATOM 723 C C . PRO A 1 96 ? -2.093 6.002 21.443 1.00 92.12 96 PRO A C 1
ATOM 725 O O . PRO A 1 96 ? -1.429 6.246 22.445 1.00 92.12 96 PRO A O 1
ATOM 728 N N . VAL A 1 97 ? -2.088 6.801 20.380 1.00 91.00 97 VAL A N 1
ATOM 729 C CA . VAL A 1 97 ? -1.332 8.065 20.295 1.00 91.00 97 VAL A CA 1
ATOM 730 C C . VAL A 1 97 ? -2.268 9.247 20.124 1.00 91.00 97 VAL A C 1
ATOM 732 O O . VAL A 1 97 ? -2.017 10.317 20.661 1.00 91.00 97 VAL A O 1
ATOM 735 N N . ARG A 1 98 ? -3.323 9.076 19.325 1.00 94.00 98 ARG A N 1
ATOM 736 C CA . ARG A 1 98 ? -4.246 10.154 18.978 1.00 94.00 98 ARG A CA 1
ATOM 737 C C . ARG A 1 98 ? -5.648 9.597 18.834 1.00 94.00 98 ARG A C 1
ATOM 739 O O . ARG A 1 98 ? -5.836 8.649 18.074 1.00 94.00 98 ARG A O 1
ATOM 746 N N . PHE A 1 99 ? -6.610 10.199 19.517 1.00 96.25 99 PHE A N 1
ATOM 747 C CA . PHE A 1 99 ? -8.023 9.905 19.310 1.00 96.25 99 PHE A CA 1
ATOM 748 C C . PHE A 1 99 ? -8.466 10.386 17.920 1.00 96.25 99 PHE A C 1
ATOM 750 O O . PHE A 1 99 ? -8.103 11.486 17.496 1.00 96.25 99 PHE A O 1
ATOM 757 N N . LEU A 1 100 ? -9.165 9.527 17.177 1.00 96.62 100 LEU A N 1
ATOM 758 C CA . LEU A 1 100 ? -9.625 9.807 15.812 1.00 96.62 100 LEU A CA 1
ATOM 759 C C . LEU A 1 100 ? -11.112 10.147 15.761 1.00 96.62 100 LEU A C 1
ATOM 761 O O . LEU A 1 100 ? -11.519 10.903 14.884 1.00 96.62 100 LEU A O 1
ATOM 765 N N . GLY A 1 101 ? -11.895 9.591 16.681 1.00 97.56 101 GLY A N 1
ATOM 766 C CA . GLY A 1 101 ? -13.329 9.810 16.778 1.00 97.56 101 GLY A CA 1
ATOM 767 C C . GLY A 1 101 ? -14.044 8.597 17.357 1.00 97.56 101 GLY A C 1
ATOM 768 O O . GLY A 1 101 ? -13.429 7.567 17.661 1.00 97.56 101 GLY A O 1
ATOM 769 N N . ASP A 1 102 ? -15.356 8.729 17.480 1.00 97.94 102 ASP A N 1
ATOM 770 C CA . ASP A 1 102 ? -16.250 7.702 17.982 1.00 97.94 102 ASP A CA 1
ATOM 771 C C . ASP A 1 102 ? -17.402 7.387 17.023 1.00 97.94 102 ASP A C 1
ATOM 773 O O . ASP A 1 102 ? -17.700 8.135 16.093 1.00 97.94 102 ASP A O 1
ATOM 777 N N . VAL A 1 103 ? -18.019 6.225 17.232 1.00 98.00 103 VAL A N 1
ATOM 778 C CA . VAL A 1 103 ? -19.157 5.727 16.458 1.00 98.00 103 VAL A CA 1
ATOM 779 C C . VAL A 1 103 ? -20.234 5.250 17.436 1.00 98.00 103 VAL A C 1
ATOM 781 O O . VAL A 1 103 ? -19.989 4.273 18.146 1.00 98.00 103 VAL A O 1
ATOM 784 N N . PRO A 1 104 ? -21.418 5.883 17.475 1.00 97.38 104 PRO A N 1
ATOM 785 C CA . PRO A 1 104 ? -22.533 5.441 18.314 1.00 97.38 104 PRO A CA 1
ATOM 786 C C . PRO A 1 104 ? -22.912 3.979 18.042 1.00 97.38 104 PRO A C 1
ATOM 788 O O . PRO A 1 104 ? -22.987 3.575 16.879 1.00 97.38 104 PRO A O 1
ATOM 791 N N . LEU A 1 105 ? -23.174 3.184 19.088 1.00 96.56 105 LEU A N 1
ATOM 792 C CA . LEU A 1 105 ? -23.527 1.764 18.912 1.00 96.56 105 LEU A CA 1
ATOM 793 C C . LEU A 1 105 ? -24.840 1.572 18.153 1.00 96.56 105 LEU A C 1
ATOM 795 O O . LEU A 1 105 ? -24.960 0.615 17.402 1.00 96.56 105 LEU A O 1
ATOM 799 N N . GLU A 1 106 ? -25.772 2.516 18.264 1.00 96.06 106 GLU A N 1
ATOM 800 C CA . GLU A 1 106 ? -27.021 2.547 17.490 1.00 96.06 106 GLU A CA 1
ATOM 801 C C . GLU A 1 106 ? -26.806 2.566 15.966 1.00 96.06 106 GLU A C 1
ATOM 803 O O . GLU A 1 106 ? -27.656 2.086 15.218 1.00 96.06 106 GLU A O 1
ATOM 808 N N . ARG A 1 107 ? -25.655 3.063 15.485 1.00 97.50 107 ARG A N 1
ATOM 809 C CA . ARG A 1 107 ? -25.300 3.014 14.057 1.00 97.50 107 ARG A CA 1
ATOM 810 C C . ARG A 1 107 ? -24.728 1.664 13.637 1.00 97.50 107 ARG A C 1
ATOM 812 O O . ARG A 1 107 ? -24.730 1.354 12.447 1.00 97.50 107 ARG A O 1
ATOM 819 N N . VAL A 1 108 ? -24.215 0.874 14.578 1.00 97.81 108 VAL A N 1
ATOM 820 C CA . VAL A 1 108 ? -23.569 -0.413 14.309 1.00 97.81 108 VAL A CA 1
ATOM 821 C C . VAL A 1 108 ? -24.627 -1.506 14.426 1.00 97.81 108 VAL A C 1
ATOM 823 O O . VAL A 1 108 ? -25.089 -1.832 15.509 1.00 97.81 108 VAL A O 1
ATOM 826 N N . SER A 1 109 ? -25.026 -2.090 13.301 1.00 97.44 109 SER A N 1
ATOM 827 C CA . SER A 1 109 ? -26.054 -3.136 13.262 1.00 97.44 109 SER A CA 1
ATOM 828 C C . SER A 1 109 ? -25.505 -4.520 13.608 1.00 97.44 109 SER A C 1
ATOM 830 O O . SER A 1 109 ? -26.242 -5.392 14.062 1.00 97.44 109 SER A O 1
ATOM 832 N N . SER A 1 110 ? -24.210 -4.755 13.375 1.00 97.75 110 SER A N 1
ATOM 833 C CA . SER A 1 110 ? -23.570 -6.040 13.663 1.00 97.75 110 SER A CA 1
ATOM 834 C C . SER A 1 110 ? -22.057 -5.920 13.815 1.00 97.75 110 SER A C 1
ATOM 836 O O . SER A 1 110 ? -21.410 -5.078 13.191 1.00 97.75 110 SER A O 1
ATOM 838 N N . VAL A 1 111 ? -21.475 -6.823 14.605 1.00 98.19 111 VAL A N 1
ATOM 839 C CA . VAL A 1 111 ? -20.028 -7.058 14.661 1.00 98.19 111 VAL A CA 1
ATOM 840 C C . VAL A 1 111 ? -19.792 -8.548 14.463 1.00 98.19 111 VAL A C 1
ATOM 842 O O . VAL A 1 111 ? -20.283 -9.371 15.233 1.00 98.19 111 VAL A O 1
ATOM 845 N N . SER A 1 112 ? -19.051 -8.901 13.414 1.00 97.44 112 SER A N 1
ATOM 846 C CA . SER A 1 112 ? -18.706 -10.290 13.101 1.00 97.44 112 SER A CA 1
ATOM 847 C C . SER A 1 112 ? -17.197 -10.482 13.032 1.00 97.44 112 SER A C 1
ATOM 849 O O . SER A 1 112 ? -16.454 -9.576 12.651 1.00 97.44 112 SER A O 1
ATOM 851 N N . VAL A 1 113 ? -16.736 -11.673 13.419 1.00 97.69 113 VAL A N 1
ATOM 852 C CA . VAL A 1 113 ? -15.315 -12.033 13.438 1.00 97.69 113 VAL A CA 1
ATOM 853 C C . VAL A 1 113 ? -15.114 -13.253 12.559 1.00 97.69 113 VAL A C 1
ATOM 855 O O . VAL A 1 113 ? -15.663 -14.317 12.823 1.00 97.69 113 VAL A O 1
ATOM 858 N N . GLN A 1 114 ? -14.311 -13.102 11.512 1.00 95.88 114 GLN A N 1
ATOM 859 C CA . GLN A 1 114 ? -13.968 -14.174 10.589 1.00 95.88 114 GLN A CA 1
ATOM 860 C C . GLN A 1 114 ? -12.502 -14.595 10.772 1.00 95.88 114 GLN A C 1
ATOM 862 O O . GLN A 1 114 ? -11.628 -13.750 11.019 1.00 95.88 114 GLN A O 1
ATOM 867 N N . PRO A 1 115 ? -12.192 -15.897 10.647 1.00 89.94 115 PRO A N 1
ATOM 868 C CA . PRO A 1 115 ? -10.815 -16.367 10.614 1.00 89.94 115 PRO A CA 1
ATOM 869 C C . PRO A 1 115 ? -10.070 -15.797 9.394 1.00 89.94 115 PRO A C 1
ATOM 871 O O . PRO A 1 115 ? -10.586 -15.796 8.282 1.00 89.94 115 PRO A O 1
ATOM 874 N N . ALA A 1 116 ? -8.838 -15.335 9.602 1.00 83.19 116 ALA A N 1
ATOM 875 C CA . ALA A 1 116 ? -7.862 -15.056 8.551 1.00 83.19 116 ALA A CA 1
ATOM 876 C C . ALA A 1 116 ? -6.535 -15.752 8.914 1.00 83.19 116 ALA A C 1
ATOM 878 O O . ALA A 1 116 ? -6.357 -16.159 10.061 1.00 83.19 116 ALA A O 1
ATOM 879 N N . VAL A 1 117 ? -5.621 -15.905 7.948 1.00 75.31 117 VAL A N 1
ATOM 880 C CA . VAL A 1 117 ? -4.417 -16.760 8.072 1.00 75.31 117 VAL A CA 1
ATOM 881 C C . VAL A 1 117 ? -3.626 -16.493 9.363 1.00 75.31 117 VAL A C 1
ATOM 883 O O . VAL A 1 117 ? -3.436 -17.410 10.154 1.00 75.31 117 VAL A O 1
ATOM 886 N N . ASP A 1 118 ? -3.281 -15.230 9.642 1.00 77.31 118 ASP A N 1
ATOM 887 C CA . ASP A 1 118 ? -2.487 -14.854 10.831 1.00 77.31 118 ASP A CA 1
ATOM 888 C C . ASP A 1 118 ? -3.242 -13.976 11.840 1.00 77.31 118 ASP A C 1
ATOM 890 O O . ASP A 1 118 ? -2.704 -13.542 12.864 1.00 77.31 118 ASP A O 1
ATOM 894 N N . ARG A 1 119 ? -4.496 -13.638 11.538 1.00 87.25 119 ARG A N 1
ATOM 895 C CA . ARG A 1 119 ? -5.270 -12.615 12.251 1.00 87.25 119 ARG A CA 1
ATOM 896 C C . ARG A 1 119 ? -6.757 -12.934 12.225 1.00 87.25 119 ARG A C 1
ATOM 898 O O . ARG A 1 119 ? -7.185 -13.917 11.632 1.00 87.25 119 ARG A O 1
ATOM 905 N N . ARG A 1 120 ? -7.571 -12.090 12.852 1.00 93.56 120 ARG A N 1
ATOM 906 C CA . ARG A 1 120 ? -9.026 -12.151 12.688 1.00 93.56 120 ARG A CA 1
ATOM 907 C C . ARG A 1 120 ? -9.506 -10.939 11.917 1.00 93.56 120 ARG A C 1
ATOM 909 O O . ARG A 1 120 ? -9.079 -9.823 12.202 1.00 93.56 120 ARG A O 1
ATOM 916 N N . ARG A 1 121 ? -10.377 -11.147 10.938 1.00 95.25 121 ARG A N 1
ATOM 917 C CA . ARG A 1 121 ? -11.069 -10.050 10.264 1.00 95.25 121 ARG A CA 1
ATOM 918 C C . ARG A 1 121 ? -12.299 -9.703 11.095 1.00 95.25 121 ARG A C 1
ATOM 920 O O . ARG A 1 121 ? -13.142 -10.566 11.296 1.00 95.25 121 ARG A O 1
ATOM 927 N N . VAL A 1 122 ? -12.375 -8.474 11.588 1.00 97.38 122 VAL A N 1
ATOM 928 C CA . VAL A 1 122 ? -13.544 -7.946 12.299 1.00 97.38 122 VAL A CA 1
ATOM 929 C C . VAL A 1 122 ? -14.304 -7.055 11.328 1.00 97.38 122 VAL A C 1
ATOM 931 O O . VAL A 1 122 ? -13.719 -6.127 10.769 1.00 97.38 122 VAL A O 1
ATOM 934 N N . THR A 1 123 ? -15.579 -7.346 11.101 1.00 97.56 123 THR A N 1
ATOM 935 C CA . THR A 1 123 ? -16.444 -6.583 10.200 1.00 97.56 123 THR A CA 1
ATOM 936 C C . THR A 1 123 ? -17.567 -5.942 11.001 1.00 97.56 123 THR A C 1
ATOM 938 O O . THR A 1 123 ? -18.351 -6.641 11.641 1.00 97.56 123 THR A O 1
ATOM 941 N N . PHE A 1 124 ? -17.625 -4.614 10.939 1.00 98.06 124 PHE A N 1
ATOM 942 C CA . PHE A 1 124 ? -18.671 -3.771 11.503 1.00 98.06 124 PHE A CA 1
ATOM 943 C C . PHE A 1 124 ? -19.723 -3.517 10.421 1.00 98.06 124 PHE A C 1
ATOM 945 O O . PHE A 1 124 ? -19.423 -2.891 9.401 1.00 98.06 124 PHE A O 1
ATOM 952 N N . GLY A 1 125 ? -20.931 -4.037 10.612 1.00 97.50 125 GLY A N 1
ATOM 953 C CA . GLY A 1 125 ? -22.095 -3.676 9.812 1.00 97.50 125 GLY A CA 1
ATOM 954 C C . GLY A 1 125 ? -22.706 -2.387 10.346 1.00 97.50 125 GLY A C 1
ATOM 955 O O . GLY A 1 125 ? -22.832 -2.231 11.558 1.00 97.50 125 GLY A O 1
ATOM 956 N N . PHE A 1 126 ? -23.081 -1.476 9.451 1.00 97.81 126 PHE A N 1
ATOM 957 C CA . PHE A 1 126 ? -23.746 -0.223 9.802 1.00 97.81 126 PHE A CA 1
ATOM 958 C C . PHE A 1 126 ? -25.195 -0.248 9.322 1.00 97.81 126 PHE A C 1
ATOM 960 O O . PHE A 1 126 ? -25.498 -0.882 8.312 1.00 97.81 126 PHE A O 1
ATOM 967 N N . ALA A 1 127 ? -26.087 0.421 10.049 1.00 97.06 127 ALA A N 1
ATOM 968 C CA . ALA A 1 127 ? -27.485 0.576 9.645 1.00 97.06 127 ALA A CA 1
ATOM 969 C C . ALA A 1 127 ? -27.643 1.548 8.460 1.00 97.06 127 ALA A C 1
ATOM 971 O O . ALA A 1 127 ? -28.549 1.395 7.645 1.00 97.06 127 ALA A O 1
ATOM 972 N N . ASP A 1 128 ? -26.746 2.528 8.354 1.00 96.69 128 ASP A N 1
ATOM 973 C CA . ASP A 1 128 ? -26.834 3.670 7.439 1.00 96.69 128 ASP A CA 1
ATOM 974 C C . ASP A 1 128 ? -25.685 3.742 6.418 1.00 96.69 128 ASP A C 1
ATOM 976 O O . ASP A 1 128 ? -25.630 4.663 5.602 1.00 96.69 128 ASP A O 1
ATOM 980 N N . ALA A 1 129 ? -24.748 2.791 6.449 1.00 96.56 129 ALA A N 1
ATOM 981 C CA . ALA A 1 129 ? -23.538 2.836 5.640 1.00 96.56 129 ALA A CA 1
ATOM 982 C C . ALA A 1 129 ? -23.030 1.446 5.229 1.00 96.56 129 ALA A C 1
ATOM 984 O O . ALA A 1 129 ? -23.457 0.407 5.732 1.00 96.56 129 ALA A O 1
ATOM 985 N N . ALA A 1 130 ? -22.074 1.427 4.298 1.00 95.38 130 ALA A N 1
ATOM 986 C CA . ALA A 1 130 ? -21.403 0.198 3.892 1.00 95.38 130 ALA A CA 1
ATOM 987 C C . ALA A 1 130 ? -20.598 -0.416 5.060 1.00 95.38 130 ALA A C 1
ATOM 989 O O . ALA A 1 130 ? -19.999 0.324 5.846 1.00 95.38 130 ALA A O 1
ATOM 990 N N . PRO A 1 131 ? -20.517 -1.757 5.159 1.00 96.81 131 PRO A N 1
ATOM 991 C CA . PRO A 1 131 ? -19.782 -2.414 6.231 1.00 96.81 131 PRO A CA 1
ATOM 992 C C . PRO A 1 131 ? -18.282 -2.104 6.166 1.00 96.81 131 PRO A C 1
ATOM 994 O O . PRO A 1 131 ? -17.668 -2.097 5.094 1.00 96.81 131 PRO A O 1
ATOM 997 N N . VAL A 1 132 ? -17.668 -1.912 7.333 1.00 96.81 132 VAL A N 1
ATOM 998 C CA . VAL A 1 132 ? -16.232 -1.637 7.470 1.00 96.81 132 VAL A CA 1
ATOM 999 C C . VAL A 1 132 ? -15.540 -2.856 8.047 1.00 96.81 132 VAL A C 1
ATOM 1001 O O . VAL A 1 132 ? -15.919 -3.366 9.095 1.00 96.81 132 VAL A O 1
ATOM 1004 N N . SER A 1 133 ? -14.497 -3.327 7.368 1.00 96.12 133 SER A N 1
ATOM 1005 C CA . SER A 1 133 ? -13.683 -4.444 7.845 1.00 96.12 133 SER A CA 1
ATOM 1006 C C . SER A 1 133 ? -12.312 -3.965 8.302 1.00 96.12 133 SER A C 1
ATOM 1008 O O . SER A 1 133 ? -11.684 -3.123 7.659 1.00 96.12 133 SER A O 1
ATOM 1010 N N . VAL A 1 134 ? -11.828 -4.556 9.389 1.00 96.19 134 VAL A N 1
ATOM 1011 C CA . VAL A 1 134 ? -10.494 -4.351 9.956 1.00 96.19 134 VAL A CA 1
ATOM 1012 C C . VAL A 1 134 ? -9.870 -5.704 10.292 1.00 96.19 134 VAL A C 1
ATOM 1014 O O . VAL A 1 134 ? -10.549 -6.725 10.364 1.00 96.19 134 VAL A O 1
ATOM 1017 N N . THR A 1 135 ? -8.562 -5.730 10.504 1.00 94.75 135 THR A N 1
ATOM 1018 C CA . THR A 1 135 ? -7.815 -6.943 10.831 1.00 94.75 135 THR A CA 1
ATOM 1019 C C . THR A 1 135 ? -7.253 -6.835 12.247 1.00 94.75 135 THR A C 1
ATOM 1021 O O . THR A 1 135 ? -6.307 -6.084 12.485 1.00 94.75 135 THR A O 1
ATOM 1024 N N . ALA A 1 136 ? -7.831 -7.576 13.189 1.00 95.25 136 ALA A N 1
ATOM 1025 C CA . ALA A 1 136 ? -7.502 -7.547 14.610 1.00 95.25 136 ALA A CA 1
ATOM 1026 C C . ALA A 1 136 ? -6.439 -8.585 15.006 1.00 95.25 136 ALA A C 1
ATOM 1028 O O . ALA A 1 136 ? -6.314 -9.651 14.391 1.00 95.25 136 ALA A O 1
ATOM 1029 N N . TYR A 1 137 ? -5.666 -8.287 16.054 1.00 92.00 137 TYR A N 1
ATOM 1030 C CA . TYR A 1 137 ? -4.651 -9.215 16.559 1.00 92.00 137 TYR A CA 1
ATOM 1031 C C . TYR A 1 137 ? -5.300 -10.323 17.379 1.00 92.00 137 TYR A C 1
ATOM 1033 O O . TYR A 1 137 ? -6.024 -10.060 18.334 1.00 92.00 137 TYR A O 1
ATOM 1041 N N . LYS A 1 138 ? -4.939 -11.577 17.088 1.00 92.38 138 LYS A N 1
ATOM 1042 C CA . LYS A 1 138 ? -5.445 -12.754 17.812 1.00 92.38 138 LYS A CA 1
ATOM 1043 C C . LYS A 1 138 ? -5.221 -12.674 19.332 1.00 92.38 138 LYS A C 1
ATOM 1045 O O . LYS A 1 138 ? -6.067 -13.120 20.095 1.00 92.38 138 LYS A O 1
ATOM 1050 N N . ARG A 1 139 ? -4.110 -12.062 19.770 1.00 91.56 139 ARG A N 1
ATOM 1051 C CA . ARG A 1 139 ? -3.767 -11.870 21.196 1.00 91.56 139 ARG A CA 1
ATOM 1052 C C . ARG A 1 139 ? -4.735 -10.963 21.967 1.00 91.56 139 ARG A C 1
ATOM 1054 O O . ARG A 1 139 ? -4.697 -10.974 23.189 1.00 91.56 139 ARG A O 1
ATOM 1061 N N . ASP A 1 140 ? -5.547 -10.177 21.262 1.00 92.81 140 ASP A N 1
ATOM 1062 C CA . ASP A 1 140 ? -6.535 -9.277 21.866 1.00 92.81 140 ASP A CA 1
ATOM 1063 C C . ASP A 1 140 ? -7.930 -9.916 21.929 1.00 92.81 140 ASP A C 1
ATOM 1065 O O . ASP A 1 140 ? -8.886 -9.244 22.287 1.00 92.81 140 ASP A O 1
ATOM 1069 N N . HIS A 1 141 ? -8.059 -11.204 21.578 1.00 94.00 141 HIS A N 1
ATOM 1070 C CA . HIS A 1 141 ? -9.316 -11.959 21.631 1.00 94.00 141 HIS A CA 1
ATOM 1071 C C . HIS A 1 141 ? -10.507 -11.218 20.986 1.00 94.00 141 HIS A C 1
ATOM 1073 O O . HIS A 1 141 ? -11.506 -10.963 21.661 1.00 94.00 141 HIS A O 1
ATOM 1079 N N . PRO A 1 142 ? -10.433 -10.855 19.690 1.00 95.88 142 PRO A N 1
ATOM 1080 C CA . PRO A 1 142 ? -11.489 -10.093 19.016 1.00 95.88 142 PRO A CA 1
ATOM 1081 C C . PRO A 1 142 ? -12.856 -10.798 19.018 1.00 95.88 142 PRO A C 1
ATOM 1083 O O . PRO A 1 142 ? -13.878 -10.139 18.874 1.00 95.88 142 PRO A O 1
ATOM 1086 N N . GLU A 1 143 ? -12.905 -12.112 19.234 1.00 96.50 143 GLU A N 1
ATOM 1087 C CA . GLU A 1 143 ? -14.144 -12.853 19.484 1.00 96.50 143 GLU A CA 1
ATOM 1088 C C . GLU A 1 143 ? -14.867 -12.338 20.739 1.00 96.50 143 GLU A C 1
ATOM 1090 O O . GLU A 1 143 ? -16.053 -12.034 20.674 1.00 96.50 143 GLU A O 1
ATOM 1095 N N . ARG A 1 144 ? -14.140 -12.098 21.843 1.00 94.69 144 ARG A N 1
ATOM 1096 C CA . ARG A 1 144 ? -14.711 -11.495 23.062 1.00 94.69 144 ARG A CA 1
ATOM 1097 C C . ARG A 1 144 ? -15.194 -10.070 22.829 1.00 94.69 144 ARG A C 1
ATOM 1099 O O . ARG A 1 144 ? -16.144 -9.632 23.467 1.00 94.69 144 ARG A O 1
ATOM 1106 N N . PHE A 1 145 ? -14.535 -9.331 21.940 1.00 96.06 145 PHE A N 1
ATOM 1107 C CA . PHE A 1 145 ? -14.990 -7.999 21.548 1.00 96.06 145 PHE A CA 1
ATOM 1108 C C . PHE A 1 145 ? -16.374 -8.076 20.880 1.00 96.06 145 PHE A C 1
ATOM 1110 O O . PHE A 1 145 ? -17.274 -7.333 21.259 1.00 96.06 145 PHE A O 1
ATOM 1117 N N . ALA A 1 146 ? -16.573 -9.014 19.948 1.00 97.25 146 ALA A N 1
ATOM 1118 C CA . ALA A 1 146 ? -17.869 -9.230 19.302 1.00 97.25 146 ALA A CA 1
ATOM 1119 C C . ALA A 1 146 ? -18.930 -9.817 20.251 1.00 97.25 146 ALA A C 1
ATOM 1121 O O . ALA A 1 146 ? -20.080 -9.393 20.205 1.00 97.25 146 ALA A O 1
ATOM 1122 N N . GLU A 1 147 ? -18.554 -10.731 21.149 1.00 96.44 147 GLU A N 1
ATOM 1123 C CA . GLU A 1 147 ? -19.448 -11.244 22.198 1.00 96.44 147 GLU A CA 1
ATOM 1124 C C . GLU A 1 147 ? -19.947 -10.116 23.110 1.00 96.44 147 GLU A C 1
ATOM 1126 O O . GLU A 1 147 ? -21.134 -10.052 23.408 1.00 96.44 147 GLU A O 1
ATOM 1131 N N . ASN A 1 148 ? -19.062 -9.205 23.535 1.00 95.62 148 ASN A N 1
ATOM 1132 C CA . ASN A 1 148 ? -19.449 -8.060 24.363 1.00 95.62 148 ASN A CA 1
ATOM 1133 C C . ASN A 1 148 ? -20.355 -7.072 23.622 1.00 95.62 148 ASN A C 1
ATOM 1135 O O . ASN A 1 148 ? -21.211 -6.475 24.260 1.00 95.62 148 ASN A O 1
ATOM 1139 N N . PHE A 1 149 ? -20.203 -6.933 22.303 1.00 96.38 149 PHE A N 1
ATOM 1140 C CA . PHE A 1 149 ? -21.108 -6.129 21.478 1.00 96.38 149 PHE A CA 1
ATOM 1141 C C . PHE A 1 149 ? -22.517 -6.741 21.384 1.00 96.38 149 PHE A C 1
ATOM 1143 O O . PHE A 1 149 ? -23.505 -6.022 21.323 1.00 96.38 149 PHE A O 1
ATOM 1150 N N . GLN A 1 150 ? -22.625 -8.073 21.367 1.00 96.12 150 GLN A N 1
ATOM 1151 C CA . GLN A 1 150 ? -23.915 -8.772 21.289 1.00 96.12 150 GLN A CA 1
ATOM 1152 C C . GLN A 1 150 ? -24.642 -8.859 22.631 1.00 96.12 150 GLN A C 1
ATOM 1154 O O . GLN A 1 150 ? -25.822 -9.213 22.667 1.00 96.12 150 GLN A O 1
ATOM 1159 N N . ARG A 1 151 ? -23.955 -8.583 23.745 1.00 94.44 151 ARG A N 1
ATOM 1160 C CA . ARG A 1 151 ? -24.617 -8.549 25.046 1.00 94.44 151 ARG A CA 1
ATOM 1161 C C . ARG A 1 151 ? -25.661 -7.439 25.016 1.00 94.44 151 ARG A C 1
ATOM 1163 O O . ARG A 1 151 ? -25.329 -6.335 24.595 1.00 94.44 151 ARG A O 1
ATOM 1170 N N . PRO A 1 152 ? -26.895 -7.703 25.480 1.00 84.38 152 PRO A N 1
ATOM 1171 C CA . PRO A 1 152 ? -27.872 -6.649 25.661 1.00 84.38 152 PRO A CA 1
ATOM 1172 C C . PRO A 1 152 ? -27.229 -5.572 26.525 1.00 84.38 152 PRO A C 1
ATOM 1174 O O . PRO A 1 152 ? -26.918 -5.810 27.696 1.00 84.38 152 PRO A O 1
ATOM 1177 N N . HIS A 1 153 ? -26.989 -4.405 25.936 1.00 78.25 153 HIS A N 1
ATOM 1178 C CA . HIS A 1 153 ? -26.725 -3.221 26.720 1.00 78.25 153 HIS A CA 1
ATOM 1179 C C . HIS A 1 153 ? -28.042 -2.962 27.429 1.00 78.25 153 HIS A C 1
ATOM 1181 O O . HIS A 1 153 ? -28.989 -2.451 26.831 1.00 78.25 153 HIS A O 1
ATOM 1187 N N . VAL A 1 154 ? -28.142 -3.435 28.675 1.00 70.44 154 VAL A N 1
ATOM 1188 C CA . VAL A 1 154 ? -29.171 -2.972 29.593 1.00 70.44 154 VAL A CA 1
ATOM 1189 C C . VAL A 1 154 ? -28.900 -1.490 29.644 1.00 70.44 154 VAL A C 1
ATOM 1191 O O . VAL A 1 154 ? -27.939 -1.073 30.287 1.00 70.44 154 VAL A O 1
ATOM 1194 N N . ALA A 1 155 ? -29.641 -0.726 28.837 1.00 59.97 155 ALA A N 1
ATOM 1195 C CA . ALA A 1 155 ? -29.599 0.711 28.886 1.00 59.97 155 ALA A CA 1
ATOM 1196 C C . ALA A 1 155 ? -29.791 0.992 30.361 1.00 59.97 155 ALA A C 1
ATOM 1198 O O . ALA A 1 155 ? -30.840 0.654 30.915 1.00 59.97 155 ALA A O 1
ATOM 1199 N N . ALA A 1 156 ? -28.732 1.466 31.016 1.00 58.66 156 ALA A N 1
ATOM 1200 C CA . ALA A 1 156 ? -28.863 2.045 32.322 1.00 58.66 156 ALA A CA 1
ATOM 1201 C C . ALA A 1 156 ? -29.789 3.220 32.050 1.00 58.66 156 ALA A C 1
ATOM 1203 O O . ALA A 1 156 ? -29.359 4.291 31.626 1.00 58.66 156 ALA A O 1
ATOM 1204 N N . SER A 1 157 ? -31.092 2.960 32.145 1.00 56.84 157 SER A N 1
ATOM 1205 C CA . SER A 1 157 ? -32.107 3.961 32.299 1.00 56.84 157 SER A CA 1
ATOM 1206 C C . SER A 1 157 ? -31.671 4.607 33.588 1.00 56.84 157 SER A C 1
ATOM 1208 O O . SER A 1 157 ? -31.965 4.112 34.676 1.00 56.84 157 SER A O 1
ATOM 1210 N N . VAL A 1 158 ? -30.830 5.629 33.447 1.00 57.59 158 VAL A N 1
ATOM 1211 C CA . VAL A 1 158 ? -30.563 6.599 34.479 1.00 57.59 158 VAL A CA 1
ATOM 1212 C C . VAL A 1 158 ? -31.942 7.181 34.694 1.00 57.59 158 VAL A C 1
ATOM 1214 O O . VAL A 1 158 ? -32.373 8.094 33.996 1.00 57.59 158 VAL A O 1
ATOM 1217 N N . SER A 1 159 ? -32.696 6.535 35.578 1.00 54.12 159 SER A N 1
ATOM 1218 C CA . SER A 1 159 ? -33.818 7.123 36.258 1.00 54.12 159 SER A CA 1
ATOM 1219 C C . SER A 1 159 ? -33.178 8.280 36.993 1.00 54.12 159 SER A C 1
ATOM 1221 O O . SER A 1 159 ? -32.667 8.108 38.098 1.00 54.12 159 SER A O 1
ATOM 1223 N N . VAL A 1 160 ? -33.071 9.414 36.293 1.00 61.59 160 VAL A N 1
ATOM 1224 C CA . VAL A 1 160 ? -32.803 10.707 36.896 1.00 61.59 160 VAL A CA 1
ATOM 1225 C C . VAL A 1 160 ? -33.791 10.738 38.048 1.00 61.59 160 VAL A C 1
ATOM 1227 O O . VAL A 1 160 ? -34.994 10.634 37.780 1.00 61.59 160 VAL A O 1
ATOM 1230 N N . PRO A 1 161 ? -33.318 10.711 39.307 1.00 57.94 161 PRO A N 1
ATOM 1231 C CA . PRO A 1 161 ? -34.214 10.869 40.428 1.00 57.94 161 PRO A CA 1
ATOM 1232 C C . PRO A 1 161 ? -34.964 12.151 40.112 1.00 57.94 161 PRO A C 1
ATOM 1234 O O . PRO A 1 161 ? -34.324 13.184 39.920 1.00 57.94 161 PRO A O 1
ATOM 1237 N N . LEU A 1 162 ? -36.280 12.050 39.914 1.00 65.19 162 LEU A N 1
ATOM 1238 C CA . LEU A 1 162 ? -37.129 13.223 39.847 1.00 65.19 162 LEU A CA 1
ATOM 1239 C C . LEU A 1 162 ? -36.810 13.951 41.150 1.00 65.19 162 LEU A C 1
ATOM 1241 O O . LEU A 1 162 ? -37.153 13.441 42.220 1.00 65.19 162 LEU A O 1
ATOM 1245 N N . GLU A 1 163 ? -36.017 15.022 41.072 1.00 56.16 163 GLU A N 1
ATOM 1246 C CA . GLU A 1 163 ? -35.706 15.841 42.229 1.00 56.16 163 GLU A CA 1
ATOM 1247 C C . GLU A 1 163 ? -37.051 16.199 42.826 1.00 56.16 163 GLU A C 1
ATOM 1249 O O . GLU A 1 163 ? -37.939 16.716 42.143 1.00 56.16 163 GLU A O 1
ATOM 1254 N N . ALA A 1 164 ? -37.217 15.748 44.065 1.00 54.72 164 ALA A N 1
ATOM 1255 C CA . ALA A 1 164 ? -38.423 15.922 44.822 1.00 54.72 164 ALA A CA 1
ATOM 1256 C C . ALA A 1 164 ? -38.748 17.410 44.803 1.00 54.72 164 ALA A C 1
ATOM 1258 O O . ALA A 1 164 ? -38.007 18.226 45.348 1.00 54.72 164 ALA A O 1
ATOM 1259 N N . GLU A 1 165 ? -39.849 17.717 44.129 1.00 51.91 165 GLU A N 1
ATOM 1260 C CA . GLU A 1 165 ? -40.555 18.977 44.202 1.00 51.91 165 GLU A CA 1
ATOM 1261 C C . GLU A 1 165 ? -40.558 19.441 45.661 1.00 51.91 165 GLU A C 1
ATOM 1263 O O . GLU A 1 165 ? -41.027 18.742 46.568 1.00 51.91 165 GLU A O 1
ATOM 1268 N N . GLU A 1 166 ? -39.918 20.584 45.868 1.00 55.59 166 GLU A N 1
ATOM 1269 C CA . GLU A 1 166 ? -39.673 21.243 47.136 1.00 55.59 166 GLU A CA 1
ATOM 1270 C C . GLU A 1 166 ? -40.996 21.445 47.889 1.00 55.59 166 GLU A C 1
ATOM 1272 O O . GLU A 1 166 ? -41.720 22.421 47.693 1.00 55.59 166 GLU A O 1
ATOM 1277 N N . ARG A 1 167 ? -41.349 20.490 48.763 1.00 45.09 167 ARG A N 1
ATOM 1278 C CA . ARG A 1 167 ? -42.457 20.646 49.709 1.00 45.09 167 ARG A CA 1
ATOM 1279 C C . ARG A 1 167 ? -42.052 21.621 50.803 1.00 45.09 167 ARG A C 1
ATOM 1281 O O . ARG A 1 167 ? -41.509 21.263 51.845 1.00 45.09 167 ARG A O 1
ATOM 1288 N N . VAL A 1 168 ? -42.416 22.865 50.566 1.00 62.72 168 VAL A N 1
ATOM 1289 C CA . VAL A 1 168 ? -42.583 23.915 51.562 1.00 62.72 168 VAL A CA 1
ATOM 1290 C C . VAL A 1 168 ? -43.736 23.524 52.510 1.00 62.72 168 VAL A C 1
ATOM 1292 O O . VAL A 1 168 ? -44.884 23.688 52.122 1.00 62.72 168 VAL A O 1
ATOM 1295 N N . HIS A 1 169 ? -43.463 23.004 53.723 1.00 48.81 169 HIS A N 1
ATOM 1296 C CA . HIS A 1 169 ? -44.049 23.473 55.009 1.00 48.81 169 HIS A CA 1
ATOM 1297 C C . HIS A 1 169 ? -43.846 22.567 56.251 1.00 48.81 169 HIS A C 1
ATOM 1299 O O . HIS A 1 169 ? -44.255 21.413 56.288 1.00 48.81 169 HIS A O 1
ATOM 1305 N N . GLN A 1 170 ? -43.384 23.262 57.300 1.00 38.50 170 GLN A N 1
ATOM 1306 C CA . GLN A 1 170 ? -43.774 23.256 58.723 1.00 38.50 170 GLN A CA 1
ATOM 1307 C C . GLN A 1 170 ? -43.278 22.201 59.743 1.00 38.50 170 GLN A C 1
ATOM 1309 O O . GLN A 1 170 ? -43.232 21.008 59.456 1.00 38.50 170 GLN A O 1
ATOM 1314 N N . PRO A 1 171 ? -42.941 22.659 60.978 1.00 55.69 171 PRO A N 1
ATOM 1315 C CA . PRO A 1 171 ? -42.423 21.837 62.070 1.00 55.69 171 PRO A CA 1
ATOM 1316 C C . PRO A 1 171 ? -43.518 21.397 63.060 1.00 55.69 171 PRO A C 1
ATOM 1318 O O . PRO A 1 171 ? -44.461 22.143 63.319 1.00 55.69 171 PRO A O 1
ATOM 1321 N N . GLY A 1 172 ? -43.315 20.256 63.728 1.00 48.44 172 GLY A N 1
ATOM 1322 C CA . GLY A 1 172 ? -43.905 20.019 65.050 1.00 48.44 172 GLY A CA 1
ATOM 1323 C C . GLY A 1 172 ? -44.104 18.556 65.462 1.00 48.44 172 GLY A C 1
ATOM 1324 O O . GLY A 1 172 ? -44.748 17.796 64.754 1.00 48.44 172 GLY A O 1
ATOM 1325 N N . SER A 1 173 ? -43.653 18.257 66.691 1.00 38.56 173 SER A N 1
ATOM 1326 C CA . SER A 1 173 ? -44.135 17.210 67.620 1.00 38.56 173 SER A CA 1
ATOM 1327 C C . SER A 1 173 ? -43.510 15.794 67.604 1.00 38.56 173 SER A C 1
ATOM 1329 O O . SER A 1 173 ? -44.057 14.868 67.022 1.00 38.56 173 SER A O 1
ATOM 1331 N N . ILE A 1 174 ? -42.376 15.647 68.306 1.00 47.28 174 ILE A N 1
ATOM 1332 C CA . ILE A 1 174 ? -42.226 15.035 69.658 1.00 47.28 174 ILE A CA 1
ATOM 1333 C C . ILE A 1 174 ? -42.732 13.576 69.924 1.00 47.28 174 ILE A C 1
ATOM 1335 O O . ILE A 1 174 ? -43.920 13.289 69.821 1.00 47.28 174 ILE A O 1
ATOM 1339 N N . ASP A 1 175 ? -41.768 12.761 70.410 1.00 41.72 175 ASP A N 1
ATOM 1340 C CA . ASP A 1 175 ? -41.740 11.631 71.386 1.00 41.72 175 ASP A CA 1
ATOM 1341 C C . ASP A 1 175 ? -42.192 10.164 71.097 1.00 41.72 175 ASP A C 1
ATOM 1343 O O . ASP A 1 175 ? -43.372 9.844 71.116 1.00 41.72 175 ASP A O 1
ATOM 1347 N N . PHE A 1 176 ? -41.170 9.277 70.951 1.00 39.38 176 PHE A N 1
ATOM 1348 C CA . PHE A 1 176 ? -40.755 8.087 71.774 1.00 39.38 176 PHE A CA 1
ATOM 1349 C C . PHE A 1 176 ? -41.762 6.965 72.210 1.00 39.38 176 PHE A C 1
ATOM 1351 O O . PHE A 1 176 ? -42.948 7.238 72.322 1.00 39.38 176 PHE A O 1
ATOM 1358 N N . PRO A 1 177 ? -41.338 5.750 72.693 1.00 59.94 177 PRO A N 1
ATOM 1359 C CA . PRO A 1 177 ? -40.135 4.900 72.454 1.00 59.94 177 PRO A CA 1
ATOM 1360 C C . PRO A 1 177 ? -40.351 3.328 72.530 1.00 59.94 177 PRO A C 1
ATOM 1362 O O . PRO A 1 177 ? -41.466 2.851 72.690 1.00 59.94 177 PRO A O 1
ATOM 1365 N N . VAL A 1 178 ? -39.235 2.550 72.531 1.00 38.81 178 VAL A N 1
ATOM 1366 C CA . VAL A 1 178 ? -38.967 1.214 73.188 1.00 38.81 178 VAL A CA 1
ATOM 1367 C C . VAL A 1 178 ? -39.159 -0.147 72.425 1.00 38.81 178 VAL A C 1
ATOM 1369 O O . VAL A 1 178 ? -40.261 -0.671 72.374 1.00 38.81 178 VAL A O 1
ATOM 1372 N N . VAL A 1 179 ? -38.037 -0.720 71.897 1.00 42.19 179 VAL A N 1
ATOM 1373 C CA . VAL A 1 179 ? -37.265 -1.981 72.266 1.00 42.19 179 VAL A CA 1
ATOM 1374 C C . VAL A 1 179 ? -37.997 -3.377 72.247 1.00 42.19 179 VAL A C 1
ATOM 1376 O O . VAL A 1 179 ? -39.183 -3.413 72.532 1.00 42.19 179 VAL A O 1
ATOM 1379 N N . PRO A 1 180 ? -37.341 -4.574 72.112 1.00 56.62 180 PRO A N 1
ATOM 1380 C CA . PRO A 1 180 ? -36.502 -5.181 71.047 1.00 56.62 180 PRO A CA 1
ATOM 1381 C C . PRO A 1 180 ? -36.876 -6.673 70.675 1.00 56.62 180 PRO A C 1
ATOM 1383 O O . PRO A 1 180 ? -37.758 -7.257 71.282 1.00 56.62 180 PRO A O 1
ATOM 1386 N N . ALA A 1 181 ? -36.157 -7.258 69.687 1.00 38.59 181 ALA A N 1
ATOM 1387 C CA . ALA A 1 181 ? -35.687 -8.659 69.402 1.00 38.59 181 ALA A CA 1
ATOM 1388 C C . ALA A 1 181 ? -36.271 -9.937 70.106 1.00 38.59 181 ALA A C 1
ATOM 1390 O O . ALA A 1 181 ? -36.919 -9.814 71.136 1.00 38.59 181 ALA A O 1
ATOM 1391 N N . PRO A 1 182 ? -35.900 -11.203 69.741 1.00 59.03 182 PRO A N 1
ATOM 1392 C CA . PRO A 1 182 ? -35.313 -11.814 68.519 1.00 59.03 182 PRO A CA 1
ATOM 1393 C C . PRO A 1 182 ? -36.078 -13.093 68.038 1.00 59.03 182 PRO A C 1
ATOM 1395 O O . PRO A 1 182 ? -36.961 -13.592 68.727 1.00 59.03 182 PRO A O 1
ATOM 1398 N N . SER A 1 183 ? -35.692 -13.724 66.913 1.00 35.94 183 SER A N 1
ATOM 1399 C CA . SER A 1 183 ? -35.868 -15.188 66.756 1.00 35.94 183 SER A CA 1
ATOM 1400 C C . SER A 1 183 ? -34.885 -15.821 65.764 1.00 35.94 183 SER A C 1
ATOM 1402 O O . SER A 1 183 ? -34.466 -15.207 64.785 1.00 35.94 183 SER A O 1
ATOM 1404 N N . MET A 1 184 ? -34.502 -17.052 66.100 1.00 33.66 184 MET A N 1
ATOM 1405 C CA . MET A 1 184 ? -33.411 -17.867 65.580 1.00 33.66 184 MET A CA 1
ATOM 1406 C C . MET A 1 184 ? -33.801 -18.815 64.426 1.00 33.66 184 MET A C 1
ATOM 1408 O O . MET A 1 184 ? -34.951 -19.210 64.288 1.00 33.66 184 MET A O 1
ATOM 1412 N N . ALA A 1 185 ? -32.735 -19.300 63.772 1.00 35.97 185 ALA A N 1
ATOM 1413 C CA . ALA A 1 185 ? -32.471 -20.680 63.329 1.00 35.97 185 ALA A CA 1
ATOM 1414 C C . ALA A 1 185 ? -33.097 -21.238 62.034 1.00 35.97 185 ALA A C 1
ATOM 1416 O O . ALA A 1 185 ? -34.306 -21.355 61.893 1.00 35.97 185 ALA A O 1
ATOM 1417 N N . MET A 1 186 ? -32.209 -21.721 61.148 1.00 38.56 186 MET A N 1
ATOM 1418 C CA . MET A 1 186 ? -32.001 -23.134 60.730 1.00 38.56 186 MET A CA 1
ATOM 1419 C C . MET A 1 186 ? -31.061 -23.100 59.501 1.00 38.56 186 MET A C 1
ATOM 1421 O O . MET A 1 186 ? -31.381 -22.495 58.487 1.00 38.56 186 MET A O 1
ATOM 1425 N N . ALA A 1 187 ? -29.778 -23.451 59.618 1.00 35.34 187 ALA A N 1
ATOM 1426 C CA . ALA A 1 187 ? -29.210 -24.804 59.557 1.00 35.34 187 ALA A CA 1
ATOM 1427 C C . ALA A 1 187 ? -29.417 -25.518 58.203 1.00 35.34 187 ALA A C 1
ATOM 1429 O O . ALA A 1 187 ? -30.500 -26.008 57.905 1.00 35.34 187 ALA A O 1
ATOM 1430 N N . SER A 1 188 ? -28.335 -25.660 57.429 1.00 37.69 188 SER A N 1
ATOM 1431 C CA . SER A 1 188 ? -28.045 -26.889 56.679 1.00 37.69 188 SER A CA 1
ATOM 1432 C C . SER A 1 188 ? -26.553 -26.996 56.378 1.00 37.69 188 SER A C 1
ATOM 1434 O O . SER A 1 188 ? -25.962 -26.226 55.625 1.00 37.69 188 SER A O 1
ATOM 1436 N N . THR A 1 189 ? -25.976 -27.974 57.057 1.00 34.72 189 THR A N 1
ATOM 1437 C CA . THR A 1 189 ? -24.636 -28.535 56.963 1.00 34.72 189 THR A CA 1
ATOM 1438 C C . THR A 1 189 ? -24.550 -29.435 55.731 1.00 34.72 189 THR A C 1
ATOM 1440 O O . THR A 1 189 ? -25.455 -30.233 55.515 1.00 34.72 189 THR A O 1
ATOM 1443 N N . LEU A 1 190 ? -23.442 -29.401 54.989 1.00 36.41 190 LEU A N 1
ATOM 1444 C CA . LEU A 1 190 ? -22.908 -30.590 54.320 1.00 36.41 190 LEU A CA 1
ATOM 1445 C C . LEU A 1 190 ? -21.393 -30.445 54.171 1.00 36.41 190 LEU A C 1
ATOM 1447 O O . LEU A 1 190 ? -20.869 -29.425 53.725 1.00 36.41 190 LEU A O 1
ATOM 1451 N N . THR A 1 191 ? -20.714 -31.485 54.627 1.00 34.66 191 THR A N 1
ATOM 1452 C CA . THR A 1 191 ? -19.286 -31.571 54.901 1.00 34.66 191 THR A CA 1
ATOM 1453 C C . THR A 1 191 ? -18.644 -32.639 54.014 1.00 34.66 191 THR A C 1
ATOM 1455 O O . THR A 1 191 ? -19.278 -33.636 53.686 1.00 34.66 191 THR A O 1
ATOM 1458 N N . MET A 1 192 ? -17.334 -32.458 53.807 1.00 32.50 192 MET A N 1
ATOM 1459 C CA . MET A 1 192 ? -16.270 -33.455 53.577 1.00 32.50 192 MET A CA 1
ATOM 1460 C C . MET A 1 192 ? -15.767 -33.705 52.148 1.00 32.50 192 MET A C 1
ATOM 1462 O O . MET A 1 192 ? -16.493 -34.085 51.238 1.00 32.50 192 MET A O 1
ATOM 1466 N N . GLY A 1 193 ? -14.440 -33.569 52.033 1.00 30.64 193 GLY A N 1
ATOM 1467 C CA . GLY A 1 193 ? -13.615 -33.980 50.901 1.00 30.64 193 GLY A CA 1
ATOM 1468 C C . GLY A 1 193 ? -12.198 -33.402 50.979 1.00 30.64 193 GLY A C 1
ATOM 1469 O O . GLY A 1 193 ? -11.834 -32.558 50.170 1.00 30.64 193 GLY A O 1
ATOM 1470 N N . ALA A 1 194 ? -11.424 -33.801 51.992 1.00 36.59 194 ALA A N 1
ATOM 1471 C CA . ALA A 1 194 ? -10.043 -33.372 52.217 1.00 36.59 194 ALA A CA 1
ATOM 1472 C C . ALA A 1 194 ? -9.058 -33.961 51.188 1.00 36.59 194 ALA A C 1
ATOM 1474 O O . ALA A 1 194 ? -9.145 -35.138 50.844 1.00 36.59 194 ALA A O 1
ATOM 1475 N N . SER A 1 195 ? -8.046 -33.183 50.793 1.00 36.50 195 SER A N 1
ATOM 1476 C CA . SER A 1 195 ? -6.749 -33.734 50.387 1.00 36.50 195 SER A CA 1
ATOM 1477 C C . SER A 1 195 ? -5.632 -32.726 50.653 1.00 36.50 195 SER A C 1
ATOM 1479 O O . SER A 1 195 ? -5.674 -31.586 50.194 1.00 36.50 195 SER A O 1
ATOM 1481 N N . ALA A 1 196 ? -4.671 -33.154 51.467 1.00 38.53 196 ALA A N 1
ATOM 1482 C CA . ALA A 1 196 ? -3.531 -32.386 51.935 1.00 38.53 196 ALA A CA 1
ATOM 1483 C C . ALA A 1 196 ? -2.311 -32.632 51.035 1.00 38.53 196 ALA A C 1
ATOM 1485 O O . ALA A 1 196 ? -1.955 -33.781 50.792 1.00 38.53 196 ALA A O 1
ATOM 1486 N N . ALA A 1 197 ? -1.632 -31.561 50.614 1.00 37.78 197 ALA A N 1
ATOM 1487 C CA . ALA A 1 197 ? -0.257 -31.617 50.117 1.00 37.78 197 ALA A CA 1
ATOM 1488 C C . ALA A 1 197 ? 0.451 -30.255 50.288 1.00 37.78 197 ALA A C 1
ATOM 1490 O O . ALA A 1 197 ? 0.207 -29.329 49.526 1.00 37.78 197 ALA A O 1
ATOM 1491 N N . GLY A 1 198 ? 1.311 -30.172 51.312 1.00 36.38 198 GLY A N 1
ATOM 1492 C CA . GLY A 1 198 ? 2.666 -29.591 51.284 1.00 36.38 198 GLY A CA 1
ATOM 1493 C C . GLY A 1 198 ? 2.887 -28.090 50.991 1.00 36.38 198 GLY A C 1
ATOM 1494 O O . GLY A 1 198 ? 2.532 -27.611 49.918 1.00 36.38 198 GLY A O 1
ATOM 1495 N N . PRO A 1 199 ? 3.619 -27.356 51.859 1.00 42.47 199 PRO A N 1
ATOM 1496 C CA . PRO A 1 199 ? 4.116 -26.021 51.543 1.00 42.47 199 PRO A CA 1
ATOM 1497 C C . PRO A 1 199 ? 5.384 -26.117 50.677 1.00 42.47 199 PRO A C 1
ATOM 1499 O O . PRO A 1 199 ? 6.455 -26.501 51.145 1.00 42.47 199 PRO A O 1
ATOM 1502 N N . GLY A 1 200 ? 5.263 -25.774 49.394 1.00 38.09 200 GLY A N 1
ATOM 1503 C CA . GLY A 1 200 ? 6.397 -25.610 48.485 1.00 38.09 200 GLY A CA 1
ATOM 1504 C C . GLY A 1 200 ? 7.059 -24.244 48.669 1.00 38.09 200 GLY A C 1
ATOM 1505 O O . GLY A 1 200 ? 6.421 -23.208 48.493 1.00 38.09 200 GLY A O 1
ATOM 1506 N N . ALA A 1 201 ? 8.339 -24.260 49.033 1.00 43.34 201 ALA A N 1
ATOM 1507 C CA . ALA A 1 201 ? 9.195 -23.101 49.242 1.00 43.34 201 ALA A CA 1
ATOM 1508 C C . ALA A 1 201 ? 9.269 -22.154 48.026 1.00 43.34 201 ALA A C 1
ATOM 1510 O O . ALA A 1 201 ? 9.352 -22.583 46.874 1.00 43.34 201 ALA A O 1
ATOM 1511 N N . GLN A 1 202 ? 9.292 -20.848 48.307 1.00 53.44 202 GLN A N 1
ATOM 1512 C CA . GLN A 1 202 ? 9.596 -19.799 47.334 1.00 53.44 202 GLN A CA 1
ATOM 1513 C C . GLN A 1 202 ? 11.057 -19.911 46.856 1.00 53.44 202 GLN A C 1
ATOM 1515 O O . GLN A 1 202 ? 11.955 -20.026 47.692 1.00 53.44 202 GLN A O 1
ATOM 1520 N N . PRO A 1 203 ? 11.335 -19.821 45.543 1.00 55.47 203 PRO A N 1
ATOM 1521 C CA . PRO A 1 203 ? 12.698 -19.655 45.058 1.00 55.47 203 PRO A CA 1
ATOM 1522 C C . PRO A 1 203 ? 13.205 -18.225 45.343 1.00 55.47 203 PRO A C 1
ATOM 1524 O O . PRO A 1 203 ? 12.430 -17.269 45.241 1.00 55.47 203 PRO A O 1
ATOM 1527 N N . PRO A 1 204 ? 14.495 -18.051 45.684 1.00 59.12 204 PRO A N 1
ATOM 1528 C CA . PRO A 1 204 ? 15.077 -16.743 45.959 1.00 59.12 204 PRO A CA 1
ATOM 1529 C C . PRO A 1 204 ? 15.178 -15.883 44.691 1.00 59.12 204 PRO A C 1
ATOM 1531 O O . PRO A 1 204 ? 15.412 -16.377 43.587 1.00 59.12 204 PRO A O 1
ATOM 1534 N N . PHE A 1 205 ? 15.010 -14.572 44.873 1.00 58.91 205 PHE A N 1
ATOM 1535 C CA . PHE A 1 205 ? 15.168 -13.558 43.832 1.00 58.91 205 PHE A CA 1
ATOM 1536 C C . PHE A 1 205 ? 16.579 -13.586 43.210 1.00 58.91 205 PHE A C 1
ATOM 1538 O O . PHE A 1 205 ? 17.559 -13.780 43.933 1.00 58.91 205 PHE A O 1
ATOM 1545 N N . PRO A 1 206 ? 16.716 -13.339 41.893 1.00 65.75 206 PRO A N 1
ATOM 1546 C CA . PRO A 1 206 ? 18.022 -13.172 41.268 1.00 65.75 206 PRO A CA 1
ATOM 1547 C C . PRO A 1 206 ? 18.701 -11.867 41.733 1.00 65.75 206 PRO A C 1
ATOM 1549 O O . PRO A 1 206 ? 18.013 -10.863 41.946 1.00 65.75 206 PRO A O 1
ATOM 1552 N N . PRO A 1 207 ? 20.040 -11.852 41.869 1.00 71.06 207 PRO A N 1
ATOM 1553 C CA . PRO A 1 207 ? 20.787 -10.664 42.267 1.00 71.06 207 PRO A CA 1
ATOM 1554 C C . PRO A 1 207 ? 20.721 -9.558 41.196 1.00 71.06 207 PRO A C 1
ATOM 1556 O O . PRO A 1 207 ? 20.553 -9.851 40.007 1.00 71.06 207 PRO A O 1
ATOM 1559 N N . PRO A 1 208 ? 20.868 -8.279 41.592 1.00 67.00 208 PRO A N 1
ATOM 1560 C CA . PRO A 1 208 ? 20.879 -7.158 40.660 1.00 67.00 208 PRO A CA 1
ATOM 1561 C C . PRO A 1 208 ? 22.096 -7.215 39.715 1.00 67.00 208 PRO A C 1
ATOM 1563 O O . PRO A 1 208 ? 23.161 -7.699 40.105 1.00 67.00 208 PRO A O 1
ATOM 1566 N N . PRO A 1 209 ? 21.967 -6.709 38.474 1.00 63.97 209 PRO A N 1
ATOM 1567 C CA . PRO A 1 209 ? 23.065 -6.690 37.515 1.00 63.97 209 PRO A CA 1
ATOM 1568 C C . PRO A 1 209 ? 24.201 -5.747 37.960 1.00 63.97 209 PRO A C 1
ATOM 1570 O O . PRO A 1 209 ? 23.941 -4.735 38.618 1.00 63.97 209 PRO A O 1
ATOM 1573 N N . PRO A 1 210 ? 25.457 -6.038 37.573 1.00 60.59 210 PRO A N 1
ATOM 1574 C CA . PRO A 1 210 ? 26.611 -5.225 37.935 1.00 60.59 210 PRO A CA 1
ATOM 1575 C C . PRO A 1 210 ? 26.557 -3.836 37.287 1.00 60.59 210 PRO A C 1
ATOM 1577 O O . PRO A 1 210 ? 26.248 -3.678 36.104 1.00 60.59 210 PRO A O 1
ATOM 1580 N N . VAL A 1 211 ? 26.904 -2.827 38.086 1.00 57.66 211 VAL A N 1
ATOM 1581 C CA . VAL A 1 211 ? 27.053 -1.429 37.675 1.00 57.66 211 VAL A CA 1
ATOM 1582 C C . VAL A 1 211 ? 28.242 -1.312 36.717 1.00 57.66 211 VAL A C 1
ATOM 1584 O O . VAL A 1 211 ? 29.393 -1.490 37.108 1.00 57.66 211 VAL A O 1
ATOM 1587 N N . THR A 1 212 ? 27.972 -1.008 35.448 1.00 56.00 212 THR A N 1
ATOM 1588 C CA . T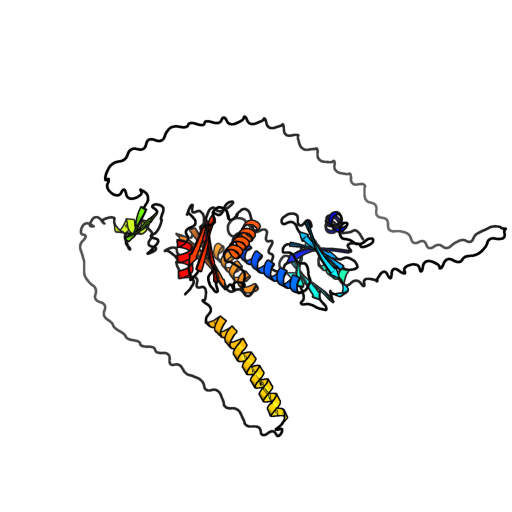HR A 1 212 ? 29.002 -0.648 34.461 1.00 56.00 212 THR A CA 1
ATOM 1589 C C . THR A 1 212 ? 29.651 0.698 34.810 1.00 56.00 212 THR A C 1
ATOM 1591 O O . THR A 1 212 ? 28.921 1.666 35.039 1.00 56.00 212 THR A O 1
ATOM 1594 N N . PRO A 1 213 ? 30.993 0.810 34.801 1.00 55.22 213 PRO A N 1
ATOM 1595 C CA . PRO A 1 213 ? 31.682 2.068 35.061 1.00 55.22 213 PRO A CA 1
ATOM 1596 C C . PRO A 1 213 ? 31.509 3.071 33.912 1.00 55.22 213 PRO A C 1
ATOM 1598 O O . PRO A 1 213 ? 31.428 2.715 32.733 1.00 55.22 213 PRO A O 1
ATOM 1601 N N . ALA A 1 214 ? 31.450 4.346 34.295 1.00 48.75 214 ALA A N 1
ATOM 1602 C CA . ALA A 1 214 ? 31.261 5.493 33.422 1.00 48.75 214 ALA A CA 1
ATOM 1603 C C . ALA A 1 214 ? 32.347 5.595 32.336 1.00 48.75 214 ALA A C 1
ATOM 1605 O O . ALA A 1 214 ? 33.546 5.485 32.591 1.00 48.75 214 ALA A O 1
ATOM 1606 N N . ARG A 1 215 ? 31.899 5.848 31.105 1.00 46.19 215 ARG A N 1
ATOM 1607 C CA . ARG A 1 215 ? 32.739 6.093 29.930 1.00 46.19 215 ARG A CA 1
ATOM 1608 C C . ARG A 1 215 ? 33.388 7.486 30.034 1.00 46.19 215 ARG A C 1
ATOM 1610 O O . ARG A 1 215 ? 32.652 8.449 30.250 1.00 46.19 215 ARG A O 1
ATOM 1617 N N . PRO A 1 216 ? 34.710 7.634 29.833 1.00 51.81 216 PRO A N 1
ATOM 1618 C CA . PRO A 1 216 ? 35.357 8.941 29.866 1.00 51.81 216 PRO A CA 1
ATOM 1619 C C . PRO A 1 216 ? 34.987 9.798 28.646 1.00 51.81 216 PRO A C 1
ATOM 1621 O O . PRO A 1 216 ? 34.721 9.293 27.549 1.00 51.81 216 PRO A O 1
ATOM 1624 N N . ALA A 1 217 ? 34.964 11.113 28.872 1.00 44.69 217 ALA A N 1
ATOM 1625 C CA . ALA A 1 217 ? 34.631 12.145 27.899 1.00 44.69 217 ALA A CA 1
ATOM 1626 C C . ALA A 1 217 ? 35.611 12.175 26.713 1.00 44.69 217 ALA A C 1
ATOM 1628 O O . ALA A 1 217 ? 36.824 12.029 26.864 1.00 44.69 217 ALA A O 1
ATOM 1629 N N . ARG A 1 218 ? 35.064 12.386 25.512 1.00 41.78 218 ARG A N 1
ATOM 1630 C CA . ARG A 1 218 ? 35.813 12.558 24.259 1.00 41.78 218 ARG A CA 1
ATOM 1631 C C . ARG A 1 218 ? 36.326 14.009 24.159 1.00 41.78 218 ARG A C 1
ATOM 1633 O O . ARG A 1 218 ? 35.531 14.909 24.425 1.00 41.78 218 ARG A O 1
ATOM 1640 N N . PRO A 1 219 ? 37.578 14.268 23.735 1.00 47.72 219 PRO A N 1
ATOM 1641 C CA . PRO A 1 219 ? 38.074 15.630 23.550 1.00 47.72 219 PRO A CA 1
ATOM 1642 C C . PRO A 1 219 ? 37.481 16.302 22.302 1.00 47.72 219 PRO A C 1
ATOM 1644 O O . PRO A 1 219 ? 37.156 15.638 21.315 1.00 47.72 219 PRO A O 1
ATOM 1647 N N . ALA A 1 220 ? 37.386 17.632 22.351 1.00 38.78 220 ALA A N 1
ATOM 1648 C CA . ALA A 1 220 ? 36.944 18.492 21.258 1.00 38.78 220 ALA A CA 1
ATOM 1649 C C . ALA A 1 220 ? 37.919 18.452 20.067 1.00 38.78 220 ALA A C 1
ATOM 1651 O O . ALA A 1 220 ? 39.130 18.626 20.224 1.00 38.78 220 ALA A O 1
ATOM 1652 N N . ALA A 1 221 ? 37.382 18.241 18.864 1.00 37.94 221 ALA A N 1
ATOM 1653 C CA . ALA A 1 221 ? 38.141 18.303 17.622 1.00 37.94 221 ALA A CA 1
ATOM 1654 C C . ALA A 1 221 ? 38.455 19.765 17.266 1.00 37.94 221 ALA A C 1
ATOM 1656 O O . ALA A 1 221 ? 37.555 20.592 17.122 1.00 37.94 221 ALA A O 1
ATOM 1657 N N . ARG A 1 222 ? 39.754 20.056 17.135 1.00 38.34 222 ARG A N 1
ATOM 1658 C CA . ARG A 1 222 ? 40.314 21.328 16.671 1.00 38.34 222 ARG A CA 1
ATOM 1659 C C . ARG A 1 222 ? 39.967 21.580 15.204 1.00 38.34 222 ARG A C 1
ATOM 1661 O O . ARG A 1 222 ? 40.192 20.731 14.346 1.00 38.34 222 ARG A O 1
ATOM 1668 N N . SER A 1 223 ? 39.490 22.790 14.950 1.00 37.72 223 SER A N 1
ATOM 1669 C CA . SER A 1 223 ? 39.360 23.436 13.649 1.00 37.72 223 SER A CA 1
ATOM 1670 C C . SER A 1 223 ? 40.727 23.703 13.014 1.00 37.72 223 SER A C 1
ATOM 1672 O O . SER A 1 223 ? 41.571 24.346 13.637 1.00 37.72 223 SER A O 1
ATOM 1674 N N . TRP A 1 224 ? 40.903 23.296 11.758 1.00 35.03 224 TRP A N 1
ATOM 1675 C CA . TRP A 1 224 ? 41.916 23.857 10.865 1.00 35.03 224 TRP A CA 1
ATOM 1676 C C . TRP A 1 224 ? 41.193 24.487 9.680 1.00 35.03 224 TRP A C 1
ATOM 1678 O O . TRP A 1 224 ? 40.679 23.797 8.803 1.00 35.03 224 TRP A O 1
ATOM 1688 N N . ALA A 1 225 ? 41.105 25.814 9.717 1.00 37.22 225 ALA A N 1
ATOM 1689 C CA . ALA A 1 225 ? 40.842 26.641 8.557 1.00 37.22 225 ALA A CA 1
ATOM 1690 C C . ALA A 1 225 ? 42.194 26.936 7.902 1.00 37.22 225 ALA A C 1
ATOM 1692 O O . ALA A 1 225 ? 43.121 27.402 8.565 1.00 37.22 225 ALA A O 1
ATOM 1693 N N . THR A 1 226 ? 42.319 26.660 6.609 1.00 37.59 226 THR A N 1
ATOM 1694 C CA . THR A 1 226 ? 43.444 27.143 5.806 1.00 37.59 226 THR A CA 1
ATOM 1695 C C . THR A 1 226 ? 42.882 27.638 4.484 1.00 37.59 226 THR A C 1
ATOM 1697 O O . THR A 1 226 ? 42.566 26.876 3.578 1.00 37.59 226 THR A O 1
ATOM 1700 N N . SER A 1 227 ? 42.675 28.949 4.449 1.00 39.47 227 SER A N 1
ATOM 1701 C CA . SER A 1 227 ? 42.525 29.786 3.263 1.00 39.47 227 SER A CA 1
ATOM 1702 C C . SER A 1 227 ? 43.809 29.772 2.438 1.00 39.47 227 SER A C 1
ATOM 1704 O O . SER A 1 227 ? 44.870 29.845 3.051 1.00 39.47 227 SER A O 1
ATOM 1706 N N . MET A 1 228 ? 43.711 29.777 1.103 1.00 33.47 228 MET A N 1
ATOM 1707 C CA . MET A 1 228 ? 44.717 30.308 0.161 1.00 33.47 228 MET A CA 1
ATOM 1708 C C . MET A 1 228 ? 44.096 30.513 -1.244 1.00 33.47 228 MET A C 1
ATOM 1710 O O . MET A 1 228 ? 43.002 30.005 -1.493 1.00 33.47 228 MET A O 1
ATOM 1714 N N . PRO A 1 229 ? 44.712 31.350 -2.106 1.00 41.19 229 PRO A N 1
ATOM 1715 C CA . PRO A 1 229 ? 44.007 32.426 -2.804 1.00 41.19 229 PRO A CA 1
ATOM 1716 C C . PRO A 1 229 ? 43.673 32.162 -4.279 1.00 41.19 229 PRO A C 1
ATOM 1718 O O . PRO A 1 229 ? 44.220 31.285 -4.942 1.00 41.19 229 PRO A O 1
ATOM 1721 N N . VAL A 1 230 ? 42.776 33.014 -4.778 1.00 41.53 230 VAL A N 1
ATOM 1722 C CA . VAL A 1 230 ? 42.403 33.198 -6.183 1.00 41.53 230 VAL A CA 1
ATOM 1723 C C . VAL A 1 230 ? 43.571 33.810 -6.960 1.00 41.53 230 VAL A C 1
ATOM 1725 O O . VAL A 1 230 ? 44.072 34.867 -6.585 1.00 41.53 230 VAL A O 1
ATOM 1728 N N . ALA A 1 231 ? 43.937 33.194 -8.085 1.00 33.47 231 ALA A N 1
ATOM 1729 C CA . ALA A 1 231 ? 44.695 33.838 -9.152 1.00 33.47 231 ALA A CA 1
ATOM 1730 C C . ALA A 1 231 ? 43.993 33.569 -10.490 1.00 33.47 231 ALA A C 1
ATOM 1732 O O . ALA A 1 231 ? 43.898 32.431 -10.947 1.00 33.47 231 ALA A O 1
ATOM 1733 N N . GLN A 1 232 ? 43.463 34.637 -11.086 1.00 44.62 232 GLN A N 1
ATOM 1734 C CA . GLN A 1 232 ? 43.007 34.676 -12.470 1.00 44.62 232 GLN A CA 1
ATOM 1735 C C . GLN A 1 232 ? 44.222 34.865 -13.384 1.00 44.62 232 GLN A C 1
ATOM 1737 O O . GLN A 1 232 ? 45.045 35.752 -13.166 1.00 44.62 232 GLN A O 1
ATOM 1742 N N . SER A 1 233 ? 44.319 34.060 -14.436 1.00 33.31 233 SER A N 1
ATOM 1743 C CA . SER A 1 233 ? 45.127 34.367 -15.616 1.00 33.31 233 SER A CA 1
ATOM 1744 C C . SER A 1 233 ? 44.447 33.770 -16.839 1.00 33.31 233 SER A C 1
ATOM 1746 O O . SER A 1 233 ? 44.023 32.616 -16.828 1.00 33.31 233 SER A O 1
ATOM 1748 N N . ALA A 1 234 ? 44.288 34.605 -17.860 1.00 47.91 234 ALA A N 1
ATOM 1749 C CA . ALA A 1 234 ? 43.704 34.270 -19.147 1.00 47.91 234 ALA A CA 1
ATOM 1750 C C . ALA A 1 234 ? 44.798 34.023 -20.204 1.00 47.91 234 ALA A C 1
ATOM 1752 O O . ALA A 1 234 ? 45.900 34.552 -20.070 1.00 47.91 234 ALA A O 1
ATOM 1753 N N . ALA A 1 235 ? 44.389 33.320 -21.274 1.00 37.84 235 ALA A N 1
ATOM 1754 C CA . ALA A 1 235 ? 45.029 33.056 -22.581 1.00 37.84 235 ALA A CA 1
ATOM 1755 C C . ALA A 1 235 ? 45.612 31.633 -22.763 1.00 37.84 235 ALA A C 1
ATOM 1757 O O . ALA A 1 235 ? 46.003 31.001 -21.787 1.00 37.84 235 ALA A O 1
ATOM 1758 N N . PRO A 1 236 ? 45.802 31.152 -24.008 1.00 44.62 236 PRO A N 1
ATOM 1759 C CA . PRO A 1 236 ? 44.842 31.002 -25.110 1.00 44.62 236 PRO A CA 1
ATOM 1760 C C . PRO A 1 236 ? 44.779 29.533 -25.622 1.00 44.62 236 PRO A C 1
ATOM 1762 O O . PRO A 1 236 ? 45.683 28.746 -25.374 1.00 44.62 236 PRO A O 1
ATOM 1765 N N . GLY A 1 237 ? 43.702 29.176 -26.339 1.00 51.94 237 GLY A N 1
ATOM 1766 C CA . GLY A 1 237 ? 43.530 27.982 -27.200 1.00 51.94 237 GLY A CA 1
ATOM 1767 C C . GLY A 1 237 ? 44.250 26.673 -26.824 1.00 51.94 237 GLY A C 1
ATOM 1768 O O . GLY A 1 237 ? 45.387 26.455 -27.228 1.00 51.94 237 GLY A O 1
ATOM 1769 N N . SER A 1 238 ? 43.549 25.749 -26.159 1.00 36.47 238 SER A N 1
ATOM 1770 C CA . SER A 1 238 ? 43.990 24.357 -25.958 1.00 36.47 238 SER A CA 1
ATOM 1771 C C . SER A 1 238 ? 42.971 23.369 -26.540 1.00 36.47 238 SER A C 1
ATOM 1773 O O . SER A 1 238 ? 41.775 23.669 -26.520 1.00 36.47 238 SER A O 1
ATOM 1775 N N . PRO A 1 239 ? 43.425 22.216 -27.074 1.00 48.84 239 PRO A N 1
ATOM 1776 C CA . PRO A 1 239 ? 42.562 21.204 -27.671 1.00 48.84 239 PRO A CA 1
ATOM 1777 C C . PRO A 1 239 ? 41.544 20.736 -26.637 1.00 48.84 239 PRO A C 1
ATOM 1779 O O . PRO A 1 239 ? 41.890 20.526 -25.476 1.00 48.84 239 PRO A O 1
ATOM 1782 N N . GLU A 1 240 ? 40.295 20.613 -27.075 1.00 47.56 240 GLU A N 1
ATOM 1783 C CA . GLU A 1 240 ? 39.144 20.209 -26.277 1.00 47.56 240 GLU A CA 1
ATOM 1784 C C . GLU A 1 240 ? 39.471 18.933 -25.491 1.00 47.56 240 GLU A C 1
ATOM 1786 O O . GLU A 1 240 ? 39.498 17.819 -26.020 1.00 47.56 240 GLU A O 1
ATOM 1791 N N . SER A 1 241 ? 39.813 19.119 -24.217 1.00 45.88 241 SER A N 1
ATOM 1792 C CA . SER A 1 241 ? 40.099 18.045 -23.288 1.00 45.88 241 SER A CA 1
ATOM 1793 C C . SER A 1 241 ? 38.793 17.303 -23.060 1.00 45.88 241 SER A C 1
ATOM 1795 O O . SER A 1 241 ? 37.892 17.787 -22.375 1.00 45.88 241 SER A O 1
ATOM 1797 N N . GLN A 1 242 ? 38.667 16.123 -23.675 1.00 52.56 242 GLN A N 1
ATOM 1798 C CA . GLN A 1 242 ? 37.580 15.209 -23.351 1.00 52.56 242 GLN A CA 1
ATOM 1799 C C . GLN A 1 242 ? 37.544 15.053 -21.825 1.00 52.56 242 GLN A C 1
ATOM 1801 O O . GLN A 1 242 ? 38.573 14.702 -21.234 1.00 52.56 242 GLN A O 1
ATOM 1806 N N . PRO A 1 243 ? 36.408 15.347 -21.166 1.00 57.91 243 PRO A N 1
ATOM 1807 C CA . PRO A 1 243 ? 36.299 15.198 -19.726 1.00 57.91 243 PRO A CA 1
ATOM 1808 C C . PRO A 1 243 ? 36.687 13.753 -19.370 1.00 57.91 243 PRO A C 1
ATOM 1810 O O . PRO A 1 243 ? 36.155 12.829 -19.991 1.00 57.91 243 PRO A O 1
ATOM 1813 N N . PRO A 1 244 ? 37.616 13.541 -18.420 1.00 58.22 244 PRO A N 1
ATOM 1814 C CA . PRO A 1 244 ? 38.428 12.320 -18.303 1.00 58.22 244 PRO A CA 1
ATOM 1815 C C . PRO A 1 244 ? 37.678 11.018 -17.965 1.00 58.22 244 PRO A C 1
ATOM 1817 O O . PRO A 1 244 ? 38.309 9.987 -17.780 1.00 58.22 244 PRO A O 1
ATOM 1820 N N . ASP A 1 245 ? 36.347 11.014 -17.953 1.00 80.44 245 ASP A N 1
ATOM 1821 C CA . ASP A 1 245 ? 35.525 9.861 -17.603 1.00 80.44 245 ASP A CA 1
ATOM 1822 C C . ASP A 1 245 ? 34.335 9.725 -18.558 1.00 80.44 245 ASP A C 1
ATOM 1824 O O . ASP A 1 245 ? 33.177 9.799 -18.139 1.00 80.44 245 ASP A O 1
ATOM 1828 N N . GLN A 1 246 ? 34.581 9.533 -19.855 1.00 85.31 246 GLN A N 1
ATOM 1829 C CA . GLN A 1 246 ? 33.529 9.187 -20.816 1.00 85.31 246 GLN A CA 1
ATOM 1830 C C . GLN A 1 246 ? 33.946 8.007 -21.707 1.00 85.31 246 GLN A C 1
ATOM 1832 O O . GLN A 1 246 ? 35.042 7.969 -22.255 1.00 85.31 246 GLN A O 1
ATOM 1837 N N . LYS A 1 247 ? 33.058 7.017 -21.852 1.00 90.81 247 LYS A N 1
ATOM 1838 C CA . LYS A 1 247 ? 33.208 5.852 -22.731 1.00 90.81 247 LYS A CA 1
ATOM 1839 C C . LYS A 1 247 ? 32.294 5.994 -23.936 1.00 90.81 247 LYS A C 1
ATOM 1841 O O . LYS A 1 247 ? 31.070 6.070 -23.801 1.00 90.81 247 LYS A O 1
ATOM 1846 N N . LYS A 1 248 ? 32.876 5.976 -25.132 1.00 93.19 248 LYS A N 1
ATOM 1847 C CA . LYS A 1 248 ? 32.106 5.912 -26.372 1.00 93.19 248 LYS A CA 1
ATOM 1848 C C . LYS A 1 248 ? 31.774 4.459 -26.690 1.00 93.19 248 LYS A C 1
ATOM 1850 O O . LYS A 1 248 ? 32.637 3.592 -26.723 1.00 93.19 248 LYS A O 1
ATOM 1855 N N . CYS A 1 249 ? 30.498 4.207 -26.896 1.00 88.75 249 CYS A N 1
ATOM 1856 C CA . CYS A 1 249 ? 29.958 2.924 -27.288 1.00 88.75 249 CYS A CA 1
ATOM 1857 C C . CYS A 1 249 ? 30.404 2.564 -28.698 1.00 88.75 249 CYS A C 1
ATOM 1859 O O . CYS A 1 249 ? 30.097 3.295 -29.637 1.00 88.75 249 CYS A O 1
ATOM 1861 N N . ILE A 1 250 ? 31.101 1.440 -28.848 1.00 89.19 250 ILE A N 1
ATOM 1862 C CA . ILE A 1 250 ? 31.674 1.037 -30.141 1.00 89.19 250 ILE A CA 1
ATOM 1863 C C . ILE A 1 250 ? 30.568 0.680 -31.146 1.00 89.19 250 ILE A C 1
ATOM 1865 O O . ILE A 1 250 ? 30.712 0.937 -32.333 1.00 89.19 250 ILE A O 1
ATOM 1869 N N . GLN A 1 251 ? 29.434 0.165 -30.663 1.00 83.50 251 GLN A N 1
ATOM 1870 C CA . GLN A 1 251 ? 28.325 -0.280 -31.513 1.00 83.50 251 GLN A CA 1
ATOM 1871 C C . GLN A 1 251 ? 27.472 0.867 -32.077 1.00 83.50 251 GLN A C 1
ATOM 1873 O O . GLN A 1 251 ? 27.054 0.811 -33.226 1.00 83.50 251 GLN A O 1
ATOM 1878 N N . CYS A 1 252 ? 27.200 1.920 -31.297 1.00 83.62 252 CYS A N 1
ATOM 1879 C CA . CYS A 1 252 ? 26.292 2.997 -31.730 1.00 83.62 252 CYS A CA 1
ATOM 1880 C C . CYS A 1 252 ? 26.845 4.416 -31.532 1.00 83.62 252 CYS A C 1
ATOM 1882 O O . CYS A 1 252 ? 26.106 5.396 -31.624 1.00 83.62 252 CYS A O 1
ATOM 1884 N N . GLY A 1 253 ? 28.126 4.552 -31.186 1.00 86.38 253 GLY A N 1
ATOM 1885 C CA . GLY A 1 253 ? 28.824 5.834 -31.070 1.00 86.38 253 GLY A CA 1
ATOM 1886 C C . GLY A 1 253 ? 28.377 6.735 -29.915 1.00 86.38 253 GLY A C 1
ATOM 1887 O O . GLY A 1 253 ? 28.884 7.846 -29.788 1.00 86.38 253 GLY A O 1
ATOM 1888 N N . THR A 1 254 ? 27.448 6.297 -29.065 1.00 85.50 254 THR A N 1
ATOM 1889 C CA . THR A 1 254 ? 26.949 7.107 -27.942 1.00 85.50 254 THR A CA 1
ATOM 1890 C C . THR A 1 254 ? 28.020 7.296 -26.888 1.00 85.50 254 THR A C 1
ATOM 1892 O O . THR A 1 254 ? 28.731 6.351 -26.552 1.00 85.50 254 THR A O 1
ATOM 1895 N N . VAL A 1 255 ? 28.123 8.507 -26.357 1.00 87.06 255 VAL A N 1
ATOM 1896 C CA . VAL A 1 255 ? 29.045 8.839 -25.278 1.00 87.06 255 VAL A CA 1
ATOM 1897 C C . VAL A 1 255 ? 28.348 8.585 -23.946 1.00 87.06 255 VAL A C 1
ATOM 1899 O O . VAL A 1 255 ? 27.241 9.057 -23.714 1.00 87.06 255 VAL A O 1
ATOM 1902 N N . ASN A 1 256 ? 28.975 7.784 -23.095 1.00 83.00 256 ASN A N 1
ATOM 1903 C CA . ASN A 1 256 ? 28.438 7.339 -21.815 1.00 83.00 256 ASN A CA 1
ATOM 1904 C C . ASN A 1 256 ? 29.398 7.787 -20.707 1.00 83.00 256 ASN A C 1
ATOM 1906 O O . ASN A 1 256 ? 30.599 7.844 -20.962 1.00 83.00 256 ASN A O 1
ATOM 1910 N N . PRO A 1 257 ? 28.939 8.059 -19.476 1.00 76.00 257 PRO A N 1
ATOM 1911 C CA . PRO A 1 257 ? 29.833 8.229 -18.333 1.00 76.00 257 PRO A CA 1
ATOM 1912 C C . PRO A 1 257 ? 30.858 7.086 -18.214 1.00 76.00 257 PRO A C 1
ATOM 1914 O O . PRO A 1 257 ? 30.550 5.932 -18.495 1.00 76.00 257 PRO A O 1
ATOM 1917 N N . GLY A 1 258 ? 32.076 7.378 -17.765 1.00 80.69 258 GLY A N 1
ATOM 1918 C CA . GLY A 1 258 ? 33.190 6.422 -17.682 1.00 80.69 258 GLY A CA 1
ATOM 1919 C C . GLY A 1 258 ? 32.911 5.238 -16.751 1.00 80.69 258 GLY A C 1
ATOM 1920 O O . GLY A 1 258 ? 33.423 4.134 -16.959 1.00 80.69 258 GLY A O 1
ATOM 1921 N N . SER A 1 259 ? 32.016 5.429 -15.780 1.00 74.25 259 SER A N 1
ATOM 1922 C CA . SER A 1 259 ? 31.494 4.392 -14.884 1.00 74.25 259 SER A CA 1
ATOM 1923 C C . SER A 1 259 ? 30.407 3.500 -15.503 1.00 74.25 259 SER A C 1
ATOM 1925 O O . SER A 1 259 ? 29.969 2.548 -14.857 1.00 74.25 259 SER A O 1
ATOM 1927 N N . ALA A 1 260 ? 29.965 3.768 -16.736 1.00 72.31 260 ALA A N 1
ATOM 1928 C CA . ALA A 1 260 ? 28.954 2.967 -17.414 1.00 72.31 260 ALA A CA 1
ATOM 1929 C C . ALA A 1 260 ? 29.456 1.536 -17.673 1.00 72.31 260 ALA A C 1
ATOM 1931 O O . ALA A 1 260 ? 30.561 1.324 -18.184 1.00 72.31 260 ALA A O 1
ATOM 1932 N N . LEU A 1 261 ? 28.625 0.552 -17.317 1.00 76.31 261 LEU A N 1
ATOM 1933 C CA . LEU A 1 261 ? 28.887 -0.878 -17.536 1.00 76.31 261 LEU A CA 1
ATOM 1934 C C . LEU A 1 261 ? 28.374 -1.365 -18.900 1.00 76.31 261 LEU A C 1
ATOM 1936 O O . LEU A 1 261 ? 28.849 -2.374 -19.416 1.00 76.31 261 LEU A O 1
ATOM 1940 N N . PHE A 1 262 ? 27.442 -0.630 -19.500 1.00 79.88 262 PHE A N 1
ATOM 1941 C CA . PHE A 1 262 ? 26.884 -0.869 -20.825 1.00 79.88 262 PHE A CA 1
ATOM 1942 C C . PHE A 1 262 ? 26.579 0.464 -21.506 1.00 79.88 262 PHE A C 1
ATOM 1944 O O . PHE A 1 262 ? 26.527 1.514 -20.867 1.00 79.88 262 PHE A O 1
ATOM 1951 N N . CYS A 1 263 ? 26.397 0.413 -22.815 1.00 81.81 263 CYS A N 1
ATOM 1952 C CA . CYS A 1 263 ? 26.051 1.558 -23.632 1.00 81.81 263 CYS A CA 1
ATOM 1953 C C . CYS A 1 263 ? 24.573 1.932 -23.468 1.00 81.81 263 CYS A C 1
ATOM 1955 O O . CYS A 1 263 ? 23.711 1.138 -23.805 1.00 81.81 263 CYS A O 1
ATOM 1957 N N . TYR A 1 264 ? 24.246 3.141 -23.020 1.00 71.56 264 TYR A N 1
ATOM 1958 C CA . TYR A 1 264 ? 22.867 3.538 -22.710 1.00 71.56 264 TYR A CA 1
ATOM 1959 C C . TYR A 1 264 ? 21.940 3.659 -23.930 1.00 71.56 264 TYR A C 1
ATOM 1961 O O . TYR A 1 264 ? 20.728 3.676 -23.753 1.00 71.56 264 TYR A O 1
ATOM 1969 N N . ARG A 1 265 ? 22.473 3.715 -25.161 1.00 69.56 265 ARG A N 1
ATOM 1970 C CA . ARG A 1 265 ? 21.657 3.815 -26.389 1.00 69.56 265 ARG A CA 1
ATOM 1971 C C . ARG A 1 265 ? 21.394 2.485 -27.091 1.00 69.56 265 ARG A C 1
ATOM 1973 O O . ARG A 1 265 ? 20.317 2.314 -27.640 1.00 69.56 265 ARG A O 1
ATOM 1980 N N . CYS A 1 266 ? 22.353 1.559 -27.107 1.00 72.12 266 CYS A N 1
ATOM 1981 C CA . CYS A 1 266 ? 22.157 0.233 -27.720 1.00 72.12 266 CYS A CA 1
ATOM 1982 C C . CYS A 1 266 ? 22.207 -0.922 -26.716 1.00 72.12 266 CYS A C 1
ATOM 1984 O O . CYS A 1 266 ? 22.096 -2.079 -27.099 1.00 72.12 266 CYS A O 1
ATOM 1986 N N . TYR A 1 267 ? 22.399 -0.613 -25.436 1.00 68.31 267 TYR A N 1
ATOM 1987 C CA . TYR A 1 267 ? 22.396 -1.543 -24.307 1.00 68.31 267 TYR A CA 1
ATOM 1988 C C . TYR A 1 267 ? 23.458 -2.642 -24.324 1.00 68.31 267 TYR A C 1
ATOM 1990 O O . TYR A 1 267 ? 23.432 -3.536 -23.484 1.00 68.31 267 TYR A O 1
ATOM 1998 N N . VAL A 1 268 ? 24.439 -2.551 -25.221 1.00 75.00 268 VAL A N 1
ATOM 1999 C CA . VAL A 1 268 ? 25.538 -3.516 -25.290 1.00 75.00 268 VAL A CA 1
ATOM 2000 C C . VAL A 1 268 ? 26.504 -3.302 -24.112 1.00 75.00 268 VAL A C 1
ATOM 2002 O O . VAL A 1 268 ? 26.987 -2.174 -23.931 1.00 75.00 268 VAL A O 1
ATOM 2005 N N . PRO A 1 269 ? 26.821 -4.344 -23.316 1.00 80.12 269 PRO A N 1
ATOM 2006 C CA . PRO A 1 269 ? 27.819 -4.277 -22.252 1.00 80.12 269 PRO A CA 1
ATOM 2007 C C . PRO A 1 269 ? 29.181 -3.819 -22.774 1.00 80.12 269 PRO A C 1
ATOM 2009 O O . PRO A 1 269 ? 29.698 -4.348 -23.755 1.00 80.12 269 PRO A O 1
ATOM 2012 N N . PHE A 1 270 ? 29.824 -2.877 -22.086 1.00 83.69 270 PHE A N 1
ATOM 2013 C CA . PHE A 1 270 ? 31.159 -2.416 -22.482 1.00 83.69 270 PHE A CA 1
ATOM 2014 C C . PHE A 1 270 ? 32.220 -3.520 -22.356 1.00 83.69 270 PHE A C 1
ATOM 2016 O O . PHE A 1 270 ? 33.187 -3.514 -23.111 1.00 83.69 270 PHE A O 1
ATOM 2023 N N . ALA A 1 271 ? 32.017 -4.491 -21.457 1.00 80.25 271 ALA A N 1
ATOM 2024 C CA . ALA A 1 271 ? 32.869 -5.677 -21.348 1.00 80.25 271 ALA A CA 1
ATOM 2025 C C . ALA A 1 271 ? 32.838 -6.537 -22.624 1.00 80.25 271 ALA A C 1
ATOM 2027 O O . ALA A 1 271 ? 33.860 -7.075 -23.037 1.00 80.25 271 ALA A O 1
ATOM 2028 N N . GLU A 1 272 ? 31.683 -6.626 -23.284 1.00 78.25 272 GLU A N 1
ATOM 2029 C CA . GLU A 1 272 ? 31.529 -7.365 -24.538 1.00 78.25 272 GLU A CA 1
ATOM 2030 C C . GLU A 1 272 ? 32.146 -6.595 -25.712 1.00 78.25 272 GLU A C 1
ATOM 2032 O O . GLU A 1 272 ? 32.825 -7.177 -26.554 1.00 78.25 272 GLU A O 1
ATOM 2037 N N . GLN A 1 273 ? 32.032 -5.261 -25.710 1.00 80.75 273 GLN A N 1
ATOM 2038 C CA . GLN A 1 273 ? 32.671 -4.408 -26.719 1.00 80.75 273 GLN A CA 1
ATOM 2039 C C . GLN A 1 273 ? 34.207 -4.466 -26.673 1.00 80.75 273 GLN A C 1
ATOM 2041 O O . GLN A 1 273 ? 34.852 -4.352 -27.713 1.00 80.75 273 GLN A O 1
ATOM 2046 N N . GLN A 1 274 ? 34.805 -4.683 -25.497 1.00 79.81 274 GLN A N 1
ATOM 2047 C CA . GLN A 1 274 ? 36.257 -4.862 -25.358 1.00 79.81 274 GLN A CA 1
ATOM 2048 C C . GLN A 1 274 ? 36.760 -6.166 -25.995 1.00 79.81 274 GLN A C 1
ATOM 2050 O O . GLN A 1 274 ? 37.889 -6.206 -26.482 1.00 79.81 274 GLN A O 1
ATOM 2055 N N . ASN A 1 275 ? 35.923 -7.205 -26.052 1.00 75.81 275 ASN A N 1
ATOM 2056 C CA . ASN 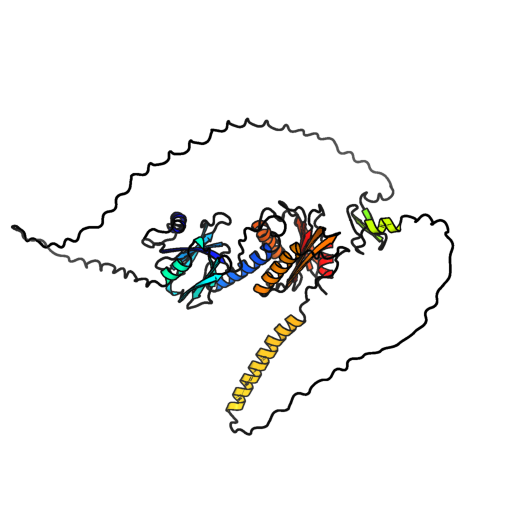A 1 275 ? 36.284 -8.474 -26.686 1.00 75.81 275 ASN A CA 1
ATOM 2057 C C . ASN A 1 275 ? 36.289 -8.384 -28.220 1.00 75.81 275 ASN A C 1
ATOM 2059 O O . ASN A 1 275 ? 37.065 -9.089 -28.855 1.00 75.81 275 ASN A O 1
ATOM 2063 N N . VAL A 1 276 ? 35.491 -7.487 -28.814 1.00 72.19 276 VAL A N 1
ATOM 2064 C CA . VAL A 1 276 ? 35.436 -7.278 -30.277 1.00 72.19 276 VAL A CA 1
ATOM 2065 C C . VAL A 1 276 ? 36.684 -6.559 -30.806 1.00 72.19 276 VAL A C 1
ATOM 2067 O O . VAL A 1 276 ? 37.093 -6.783 -31.940 1.00 72.19 276 VAL A O 1
ATOM 2070 N N . VAL A 1 277 ? 37.312 -5.706 -29.990 1.00 66.62 277 VAL A N 1
ATOM 2071 C CA . VAL A 1 277 ? 38.477 -4.902 -30.407 1.00 66.62 277 VAL A CA 1
ATOM 2072 C C . VAL A 1 277 ? 39.799 -5.642 -30.204 1.00 66.62 277 VAL A C 1
ATOM 2074 O O . VAL A 1 277 ? 40.825 -5.198 -30.711 1.00 66.62 277 VAL A 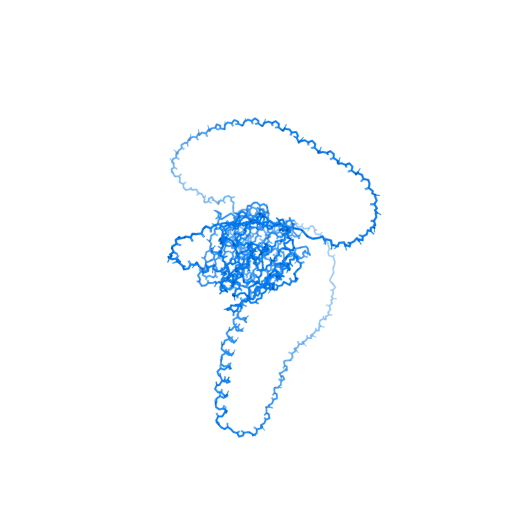O 1
ATOM 2077 N N . ARG A 1 278 ? 39.814 -6.783 -29.503 1.00 61.56 278 ARG A N 1
ATOM 2078 C CA . ARG A 1 278 ? 41.039 -7.571 -29.357 1.00 61.56 278 ARG A CA 1
ATOM 2079 C C . ARG A 1 278 ? 41.311 -8.281 -30.690 1.00 61.56 278 ARG A C 1
ATOM 2081 O O . ARG A 1 278 ? 40.543 -9.176 -31.039 1.00 61.56 278 ARG A O 1
ATOM 2088 N N . PRO A 1 279 ? 42.369 -7.920 -31.444 1.00 60.69 279 PRO A N 1
ATOM 2089 C CA . PRO A 1 279 ? 42.703 -8.623 -32.671 1.00 60.69 279 PRO A CA 1
ATOM 2090 C C . PRO A 1 279 ? 42.992 -10.069 -32.288 1.00 60.69 279 PRO A C 1
ATOM 2092 O O . PRO A 1 279 ? 43.918 -10.342 -31.520 1.00 60.69 279 PRO A O 1
ATOM 2095 N N . VAL A 1 280 ? 42.163 -10.993 -32.763 1.00 62.91 280 VAL A N 1
ATOM 2096 C CA . VAL A 1 280 ? 42.477 -12.415 -32.691 1.00 62.91 280 VAL A CA 1
ATOM 2097 C C . VAL A 1 280 ? 43.746 -12.581 -33.518 1.00 62.91 280 VAL A C 1
ATOM 2099 O O . VAL A 1 280 ? 43.722 -12.394 -34.734 1.00 62.91 280 VAL A O 1
ATOM 2102 N N . ALA A 1 281 ? 44.873 -12.839 -32.852 1.00 64.25 281 ALA A N 1
ATOM 2103 C CA . ALA A 1 281 ? 46.093 -13.225 -33.543 1.00 64.25 281 ALA A CA 1
ATOM 2104 C C . ALA A 1 281 ? 45.742 -14.414 -34.456 1.00 64.25 281 ALA A C 1
ATOM 2106 O O . ALA A 1 281 ? 45.063 -15.335 -33.988 1.00 64.25 281 ALA A O 1
ATOM 2107 N N . PRO A 1 282 ? 46.116 -14.379 -35.745 1.00 59.38 282 PRO A N 1
ATOM 2108 C CA . PRO A 1 282 ? 45.685 -15.386 -36.701 1.00 59.38 282 PRO A CA 1
ATOM 2109 C C . PRO A 1 282 ? 46.093 -16.777 -36.196 1.00 59.38 282 PRO A C 1
ATOM 2111 O O . PRO A 1 282 ? 47.270 -16.980 -35.878 1.00 59.38 282 PRO A O 1
ATOM 2114 N N . PRO A 1 283 ? 45.154 -17.734 -36.082 1.00 53.94 283 PRO A N 1
ATOM 2115 C CA . PRO A 1 283 ? 45.514 -19.104 -35.773 1.00 53.94 283 PRO A CA 1
ATOM 2116 C C . PRO A 1 283 ? 46.386 -19.633 -36.911 1.00 53.94 283 PRO A C 1
ATOM 2118 O O . PRO A 1 283 ? 46.028 -19.536 -38.087 1.00 53.94 283 PRO A O 1
ATOM 2121 N N . LEU A 1 284 ? 47.552 -20.165 -36.549 1.00 55.34 284 LEU A N 1
ATOM 2122 C CA . LEU A 1 284 ? 48.413 -20.890 -37.470 1.00 55.34 284 LEU A CA 1
ATOM 2123 C C . LEU A 1 284 ? 47.596 -21.998 -38.147 1.00 55.34 284 LEU A C 1
ATOM 2125 O O . LEU A 1 284 ? 46.901 -22.778 -37.498 1.00 55.34 284 LEU A O 1
ATOM 2129 N N . THR A 1 285 ? 47.691 -22.013 -39.470 1.00 48.19 285 THR A N 1
ATOM 2130 C CA . THR A 1 285 ? 47.134 -22.978 -40.415 1.00 48.19 285 THR A CA 1
ATOM 2131 C C . THR A 1 285 ? 47.238 -24.422 -39.922 1.00 48.19 285 THR A C 1
ATOM 2133 O O . THR A 1 285 ? 48.333 -24.982 -39.873 1.00 48.19 285 THR A O 1
ATOM 2136 N N . GLN A 1 286 ? 46.092 -25.050 -39.653 1.00 49.84 286 GLN A N 1
ATOM 2137 C CA . GLN A 1 286 ? 45.948 -26.504 -39.661 1.00 49.84 286 GLN A CA 1
ATOM 2138 C C . GLN A 1 286 ? 45.004 -26.919 -40.791 1.00 49.84 286 GLN A C 1
ATOM 2140 O O . GLN A 1 286 ? 43.946 -26.338 -41.019 1.00 49.84 286 GLN A O 1
ATOM 2145 N N . SER A 1 287 ? 45.495 -27.894 -41.539 1.00 48.22 287 SER A N 1
ATOM 2146 C CA . SER A 1 287 ? 45.022 -28.448 -42.799 1.00 48.22 287 SER A CA 1
ATOM 2147 C C . SER A 1 287 ? 43.610 -29.043 -42.758 1.00 48.22 287 SER A C 1
ATOM 2149 O O . SER A 1 287 ? 43.216 -29.703 -41.802 1.00 48.22 287 SER A O 1
ATOM 2151 N N . SER A 1 288 ? 42.912 -28.844 -43.879 1.00 49.38 288 SER A N 1
ATOM 2152 C CA . SER A 1 288 ? 41.625 -29.422 -44.299 1.00 49.38 288 SER A CA 1
ATOM 2153 C C . SER A 1 288 ? 41.558 -30.960 -44.187 1.00 49.38 288 SER A C 1
ATOM 2155 O O . SER A 1 288 ? 42.591 -31.617 -44.338 1.00 49.38 288 SER A O 1
ATOM 2157 N N . PRO A 1 289 ? 40.351 -31.545 -44.015 1.00 51.09 289 PRO A N 1
ATOM 2158 C CA . PRO A 1 289 ? 39.754 -32.218 -45.176 1.00 51.09 289 PRO A CA 1
ATOM 2159 C C . PRO A 1 289 ? 38.216 -32.112 -45.339 1.00 51.09 289 PRO A C 1
ATOM 2161 O O . PRO A 1 289 ? 37.456 -32.194 -44.383 1.00 51.09 289 PRO A O 1
ATOM 2164 N N . ALA A 1 290 ? 37.835 -32.040 -46.624 1.00 41.59 290 ALA A N 1
ATOM 2165 C CA . ALA A 1 290 ? 36.679 -32.607 -47.349 1.00 41.59 290 ALA A CA 1
ATOM 2166 C C . ALA A 1 290 ? 35.204 -32.274 -46.966 1.00 41.59 290 ALA A C 1
ATOM 2168 O O . ALA A 1 290 ? 34.800 -32.415 -45.814 1.00 41.59 290 ALA A O 1
ATOM 2169 N N . PRO A 1 291 ? 34.340 -31.946 -47.961 1.00 48.25 291 PRO A N 1
ATOM 2170 C CA . PRO A 1 291 ? 32.913 -31.686 -47.762 1.00 48.25 291 PRO A CA 1
ATOM 2171 C C . PRO A 1 291 ? 32.039 -32.940 -47.956 1.00 48.25 291 PRO A C 1
ATOM 2173 O O . PRO A 1 291 ? 32.128 -33.633 -48.971 1.00 48.25 291 PRO A O 1
ATOM 2176 N N . VAL A 1 292 ? 31.118 -33.177 -47.018 1.00 49.19 292 VAL A N 1
ATOM 2177 C CA . VAL A 1 292 ? 30.032 -34.164 -47.137 1.00 49.19 292 VAL A CA 1
ATOM 2178 C C . VAL A 1 292 ? 28.755 -33.457 -47.608 1.00 49.19 292 VAL A C 1
ATOM 2180 O O . VAL A 1 292 ? 28.303 -32.492 -46.996 1.00 49.19 292 VAL A O 1
ATOM 2183 N N . ARG A 1 293 ? 28.181 -33.940 -48.718 1.00 41.06 293 ARG A N 1
ATOM 2184 C CA . ARG A 1 293 ? 26.865 -33.552 -49.261 1.00 41.06 293 ARG A CA 1
ATOM 2185 C C . ARG A 1 293 ? 25.733 -34.230 -48.479 1.00 41.06 293 ARG A C 1
ATOM 2187 O O . ARG A 1 293 ? 25.801 -35.436 -48.265 1.00 41.06 293 ARG A O 1
ATOM 2194 N N . ILE A 1 294 ? 24.651 -33.501 -48.196 1.00 42.31 294 ILE A N 1
ATOM 2195 C CA . ILE A 1 294 ? 23.329 -34.062 -47.855 1.00 42.31 294 ILE A CA 1
ATOM 2196 C C . ILE A 1 294 ? 22.252 -33.310 -48.671 1.00 42.31 294 ILE A C 1
ATOM 2198 O O . ILE A 1 294 ? 22.223 -32.081 -48.602 1.00 42.31 294 ILE A O 1
ATOM 2202 N N . PRO A 1 295 ? 21.395 -33.998 -49.455 1.00 44.03 295 PRO A N 1
ATOM 2203 C CA . PRO A 1 295 ? 20.265 -33.403 -50.179 1.00 44.03 295 PRO A CA 1
ATOM 2204 C C . PRO A 1 295 ? 18.882 -33.714 -49.552 1.00 44.03 295 PRO A C 1
ATOM 2206 O O . PRO A 1 295 ? 18.685 -34.790 -48.994 1.00 44.03 295 PRO A O 1
ATOM 2209 N N . GLY A 1 296 ? 17.915 -32.801 -49.743 1.00 38.12 296 GLY A N 1
ATOM 2210 C CA . GLY A 1 296 ? 16.464 -32.962 -49.479 1.00 38.12 296 GLY A CA 1
ATOM 2211 C C . GLY A 1 296 ? 15.925 -31.857 -48.552 1.00 38.12 296 GLY A C 1
ATOM 2212 O O . GLY A 1 296 ? 16.372 -31.768 -47.419 1.00 38.12 296 GLY A O 1
ATOM 2213 N N . ALA A 1 297 ? 15.118 -30.866 -48.954 1.00 35.66 297 ALA A N 1
ATOM 2214 C CA . ALA A 1 297 ? 13.829 -30.852 -49.663 1.00 35.66 297 ALA A CA 1
ATOM 2215 C C . ALA A 1 297 ? 12.709 -31.602 -48.920 1.00 35.66 297 ALA A C 1
ATOM 2217 O O . ALA A 1 297 ? 12.669 -32.826 -48.976 1.00 35.66 297 ALA A O 1
ATOM 2218 N N . LEU A 1 298 ? 11.796 -30.858 -48.277 1.00 39.81 298 LEU A N 1
ATOM 2219 C CA . LEU A 1 298 ? 10.347 -31.095 -48.348 1.00 39.81 298 LEU A CA 1
ATOM 2220 C C . LEU A 1 298 ? 9.547 -29.960 -47.692 1.00 39.81 298 LEU A C 1
ATOM 2222 O O . LEU A 1 298 ? 9.718 -29.621 -46.522 1.00 39.81 298 LEU A O 1
ATOM 2226 N N . ASP A 1 299 ? 8.663 -29.410 -48.517 1.00 35.62 299 ASP A N 1
ATOM 2227 C CA . ASP A 1 299 ? 7.530 -28.558 -48.202 1.00 35.62 299 ASP A CA 1
ATOM 2228 C C . ASP A 1 299 ? 6.613 -29.162 -47.134 1.00 35.62 299 ASP A C 1
ATOM 2230 O O . ASP A 1 299 ? 6.380 -30.370 -47.118 1.00 35.62 299 ASP A O 1
ATOM 2234 N N . SER A 1 300 ? 5.986 -28.308 -46.321 1.00 41.09 300 SER A N 1
ATOM 2235 C CA . SER A 1 300 ? 4.622 -28.541 -45.825 1.00 41.09 300 SER A CA 1
ATOM 2236 C C . SER A 1 300 ? 4.000 -27.245 -45.314 1.00 41.09 300 SER A C 1
ATOM 2238 O O . SER A 1 300 ? 4.286 -26.753 -44.224 1.00 41.09 300 SER A O 1
ATOM 2240 N N . ALA A 1 301 ? 3.116 -26.706 -46.149 1.00 42.03 301 ALA A N 1
ATOM 2241 C CA . ALA A 1 301 ? 2.145 -25.685 -45.813 1.00 42.03 301 ALA A CA 1
ATOM 2242 C C . ALA A 1 301 ? 1.063 -26.262 -44.887 1.00 42.03 301 ALA A C 1
ATOM 2244 O O . ALA A 1 301 ? 0.451 -27.278 -45.209 1.00 42.03 301 ALA A O 1
ATOM 2245 N N . VAL A 1 302 ? 0.759 -25.570 -43.787 1.00 38.19 302 VAL A N 1
ATOM 2246 C CA . VAL A 1 302 ? -0.469 -25.793 -43.011 1.00 38.19 302 VAL A CA 1
ATOM 2247 C C . VAL A 1 302 ? -1.094 -24.437 -42.683 1.00 38.19 302 VAL A C 1
ATOM 2249 O O . VAL A 1 302 ? -0.602 -23.685 -41.846 1.00 38.19 302 VAL A O 1
ATOM 2252 N N . LYS A 1 303 ? -2.196 -24.127 -43.374 1.00 36.78 303 LYS A N 1
ATOM 2253 C CA . LYS A 1 303 ? -3.178 -23.105 -42.985 1.00 36.78 303 LYS A CA 1
ATOM 2254 C C . LYS A 1 303 ? -4.223 -23.760 -42.076 1.00 36.78 303 LYS A C 1
ATOM 2256 O O . LYS A 1 303 ? -4.795 -24.763 -42.500 1.00 36.78 303 LYS A O 1
ATOM 2261 N N . PRO A 1 304 ? -4.589 -23.168 -40.929 1.00 41.84 304 PRO A N 1
ATOM 2262 C CA . PRO A 1 304 ? -5.867 -23.446 -40.295 1.00 41.84 304 PRO A CA 1
ATOM 2263 C C . PRO A 1 304 ? -6.920 -22.416 -40.726 1.00 41.84 304 PRO A C 1
ATOM 2265 O O . PRO A 1 304 ? -6.765 -21.205 -40.578 1.00 41.84 304 PRO A O 1
ATOM 2268 N N . THR A 1 305 ? -7.999 -22.946 -41.287 1.00 34.62 305 THR A N 1
ATOM 2269 C CA . THR A 1 305 ? -9.249 -22.286 -41.665 1.00 34.62 305 THR A CA 1
ATOM 2270 C C . THR A 1 305 ? -10.074 -21.870 -40.444 1.00 34.62 305 THR A C 1
ATOM 2272 O O . THR A 1 305 ? -10.325 -22.677 -39.553 1.00 34.62 305 THR A O 1
ATOM 2275 N N . LEU A 1 306 ? -10.552 -20.623 -40.453 1.00 35.16 306 LEU A N 1
ATOM 2276 C CA . LEU A 1 306 ? -11.592 -20.091 -39.569 1.00 35.16 306 LEU A CA 1
ATOM 2277 C C . LEU A 1 306 ? -12.967 -20.656 -39.964 1.00 35.16 306 LEU A C 1
ATOM 2279 O O . LEU A 1 306 ? -13.432 -20.396 -41.072 1.00 35.16 306 LEU A O 1
ATOM 2283 N N . SER A 1 307 ? -13.651 -21.358 -39.056 1.00 34.31 307 SER A N 1
ATOM 2284 C CA . SER A 1 307 ? -15.074 -21.702 -39.196 1.00 34.31 307 SER A CA 1
ATOM 2285 C C . SER A 1 307 ? -15.905 -20.910 -38.187 1.00 34.31 307 SER A C 1
ATOM 2287 O O . SER A 1 307 ? -15.767 -21.088 -36.977 1.00 34.31 307 SER A O 1
ATOM 2289 N N . TRP A 1 308 ? -16.771 -20.037 -38.693 1.00 34.03 308 TRP A N 1
ATOM 2290 C CA . TRP A 1 308 ? -17.707 -19.239 -37.910 1.00 34.03 308 TRP A CA 1
ATOM 2291 C C . TRP A 1 308 ? -19.008 -20.039 -37.806 1.00 34.03 308 TRP A C 1
ATOM 2293 O O . TRP A 1 308 ? -19.659 -20.296 -38.817 1.00 34.03 308 TRP A O 1
ATOM 2303 N N . ALA A 1 309 ? -19.359 -20.488 -36.600 1.00 35.72 309 ALA A N 1
ATOM 2304 C CA . ALA A 1 309 ? -20.606 -21.201 -36.349 1.00 35.72 309 ALA A CA 1
ATOM 2305 C C . ALA A 1 309 ? -21.762 -20.205 -36.168 1.00 35.72 309 ALA A C 1
ATOM 2307 O O . ALA A 1 309 ? -21.668 -19.244 -35.404 1.00 35.72 309 ALA A O 1
ATOM 2308 N N . ALA A 1 310 ? -22.838 -20.449 -36.913 1.00 35.97 310 ALA A N 1
ATOM 2309 C CA . ALA A 1 310 ? -24.032 -19.625 -36.996 1.00 35.97 310 ALA A CA 1
ATOM 2310 C C . ALA A 1 310 ? -24.876 -19.654 -35.709 1.00 35.97 310 ALA A C 1
ATOM 2312 O O . ALA A 1 310 ? -25.052 -20.690 -35.069 1.00 35.97 310 ALA A O 1
ATOM 2313 N N . VAL A 1 311 ? -25.443 -18.495 -35.382 1.00 33.50 311 VAL A N 1
ATOM 2314 C CA . VAL A 1 311 ? -26.404 -18.275 -34.294 1.00 33.50 311 VAL A CA 1
ATOM 2315 C C . VAL A 1 311 ? -27.811 -18.692 -34.763 1.00 33.50 311 VAL A C 1
ATOM 2317 O O . VAL A 1 311 ? -28.221 -18.261 -35.843 1.00 33.50 311 VAL A O 1
ATOM 2320 N N . PRO A 1 312 ? -28.581 -19.492 -34.000 1.00 40.19 312 PRO A N 1
ATOM 2321 C CA . PRO A 1 312 ? -29.944 -19.859 -34.383 1.00 40.19 312 PRO A CA 1
ATOM 2322 C C . PRO A 1 312 ? -30.951 -18.714 -34.166 1.00 40.19 312 PRO A C 1
ATOM 2324 O O . PRO A 1 312 ? -30.899 -17.981 -33.178 1.00 40.19 312 PRO A O 1
ATOM 2327 N N . ALA A 1 313 ? -31.885 -18.584 -35.112 1.00 35.56 313 ALA A N 1
ATOM 2328 C CA . ALA A 1 313 ? -32.936 -17.566 -35.148 1.00 35.56 313 ALA A CA 1
ATOM 2329 C C . ALA A 1 313 ? -34.069 -17.814 -34.121 1.00 35.56 313 ALA A C 1
ATOM 2331 O O . ALA A 1 313 ? -34.382 -18.968 -33.820 1.00 35.56 313 ALA A O 1
ATOM 2332 N N . PRO A 1 314 ? -34.73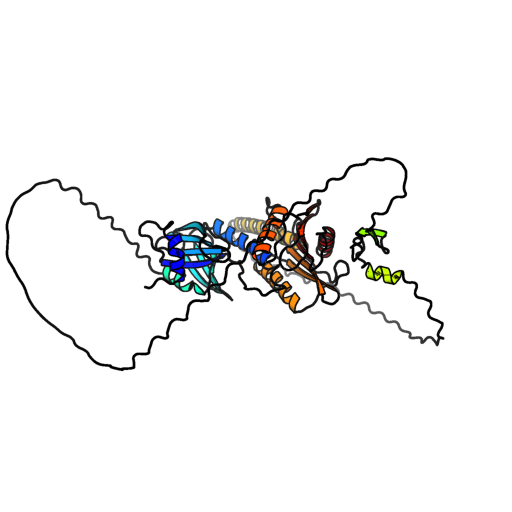8 -16.756 -33.614 1.00 46.56 314 PRO A N 1
ATOM 2333 C CA . PRO A 1 314 ? -35.780 -16.888 -32.599 1.00 46.56 314 PRO A CA 1
ATOM 2334 C C . PRO A 1 314 ? -37.174 -17.214 -33.165 1.00 46.56 314 PRO A C 1
ATOM 2336 O O . PRO A 1 314 ? -37.606 -16.712 -34.206 1.00 46.56 314 PRO A O 1
ATOM 2339 N N . ILE A 1 315 ? -37.898 -18.033 -32.399 1.00 39.72 315 ILE A N 1
ATOM 2340 C CA . ILE A 1 315 ? -39.272 -18.502 -32.616 1.00 39.72 315 ILE A CA 1
ATOM 2341 C C . ILE A 1 315 ? -40.273 -17.371 -32.319 1.00 39.72 315 ILE A C 1
ATOM 2343 O O . ILE A 1 315 ? -40.208 -16.723 -31.276 1.00 39.72 315 ILE A O 1
ATOM 2347 N N . LYS A 1 316 ? -41.232 -17.150 -33.228 1.00 36.72 316 LYS A N 1
ATOM 2348 C CA . LYS A 1 316 ? -42.324 -16.174 -33.072 1.00 36.72 316 LYS A CA 1
ATOM 2349 C C . LYS A 1 316 ? -43.446 -16.742 -32.199 1.00 36.72 316 LYS A C 1
ATOM 2351 O O . LYS A 1 316 ? -44.165 -17.635 -32.640 1.00 36.72 316 LYS A O 1
ATOM 2356 N N . THR A 1 317 ? -43.685 -16.155 -31.029 1.00 41.84 317 THR A N 1
ATOM 2357 C CA . THR A 1 317 ? -44.947 -16.310 -30.288 1.00 41.84 317 THR A CA 1
ATOM 2358 C C . THR A 1 317 ? -45.769 -15.021 -30.376 1.00 41.84 317 THR A C 1
ATOM 2360 O O . THR A 1 317 ? -45.299 -13.918 -30.102 1.00 41.84 317 THR A O 1
ATOM 2363 N N . ARG A 1 318 ? -47.022 -15.156 -30.827 1.00 50.53 318 ARG A N 1
ATOM 2364 C CA . ARG A 1 318 ? -48.052 -14.106 -30.803 1.00 50.53 318 ARG A CA 1
ATOM 2365 C C . ARG A 1 318 ? -48.482 -13.890 -29.352 1.00 50.53 318 ARG A C 1
ATOM 2367 O O . ARG A 1 318 ? -49.037 -14.816 -28.770 1.00 50.53 318 ARG A O 1
ATOM 2374 N N . TYR A 1 319 ? -48.334 -12.682 -28.806 1.00 41.66 319 TYR A N 1
ATOM 2375 C CA . TYR A 1 319 ? -49.042 -12.301 -27.581 1.00 41.66 319 TYR A CA 1
ATOM 2376 C C . TYR A 1 319 ? -49.559 -10.860 -27.629 1.00 41.66 319 TYR A C 1
ATOM 2378 O O . TYR A 1 319 ? -48.857 -9.922 -28.002 1.00 41.66 319 TYR A O 1
ATOM 2386 N N . ARG A 1 320 ? -50.846 -10.735 -27.289 1.00 49.69 320 ARG A N 1
ATOM 2387 C CA . ARG A 1 320 ? -51.642 -9.510 -27.174 1.00 49.69 320 ARG A CA 1
ATOM 2388 C C . ARG A 1 320 ? -51.115 -8.647 -26.020 1.00 49.69 320 ARG A C 1
ATOM 2390 O O . ARG A 1 320 ? -50.887 -9.177 -24.939 1.00 49.69 320 ARG A O 1
ATOM 2397 N N . GLY A 1 321 ? -51.001 -7.330 -26.217 1.00 39.91 321 GLY A N 1
ATOM 2398 C CA . GLY A 1 321 ? -50.782 -6.381 -25.113 1.00 39.91 321 GLY A CA 1
ATOM 2399 C C . GLY A 1 321 ? -50.026 -5.105 -25.488 1.00 39.91 321 GLY A C 1
ATOM 2400 O O . GLY A 1 321 ? -48.996 -4.814 -24.892 1.00 39.91 321 GLY A O 1
ATOM 2401 N N . ALA A 1 322 ? -50.530 -4.331 -26.455 1.00 50.97 322 ALA A N 1
ATOM 2402 C CA . ALA A 1 322 ? -49.831 -3.199 -27.081 1.00 50.97 322 ALA A CA 1
ATOM 2403 C C . ALA A 1 322 ? -49.452 -2.013 -26.157 1.00 50.97 322 ALA A C 1
ATOM 2405 O O . ALA A 1 322 ? -48.766 -1.097 -26.612 1.00 50.97 322 ALA A O 1
ATOM 2406 N N . LEU A 1 323 ? -49.854 -2.010 -24.880 1.00 46.50 323 LEU A N 1
ATOM 2407 C CA . LEU A 1 323 ? -49.496 -0.947 -23.930 1.00 46.50 323 LEU A CA 1
ATOM 2408 C C . LEU A 1 323 ? -48.332 -1.332 -22.995 1.00 46.50 323 LEU A C 1
ATOM 2410 O O . LEU A 1 323 ? -47.480 -0.496 -22.707 1.00 46.50 323 LEU A O 1
ATOM 2414 N N . VAL A 1 324 ? -48.232 -2.603 -22.588 1.00 50.34 324 VAL A N 1
ATOM 2415 C CA . VAL A 1 324 ? -47.157 -3.089 -21.694 1.00 50.34 324 VAL A CA 1
ATOM 2416 C C . VAL A 1 324 ? -45.841 -3.261 -22.459 1.00 50.34 324 VAL A C 1
ATOM 2418 O O . VAL A 1 324 ? -44.762 -3.024 -21.918 1.00 50.34 324 VAL A O 1
ATOM 2421 N N . THR A 1 325 ? -45.907 -3.571 -23.758 1.00 49.78 325 THR A N 1
ATOM 2422 C CA . THR A 1 325 ? -44.710 -3.736 -24.594 1.00 49.78 325 THR A CA 1
ATOM 2423 C C . THR A 1 325 ? -43.957 -2.423 -24.805 1.00 49.78 325 THR A C 1
ATOM 2425 O O . THR A 1 325 ? -42.735 -2.443 -24.861 1.00 49.78 325 THR A O 1
ATOM 2428 N N . LYS A 1 326 ? -44.633 -1.265 -24.868 1.00 49.44 326 LYS A N 1
ATOM 2429 C CA . LYS A 1 326 ? -43.951 0.023 -25.098 1.00 49.44 326 LYS A CA 1
ATOM 2430 C C . LYS A 1 326 ? -43.117 0.471 -23.894 1.00 49.44 326 LYS A C 1
ATOM 2432 O O . LYS A 1 326 ? -42.004 0.953 -24.083 1.00 49.44 326 LYS A O 1
ATOM 2437 N N . VAL A 1 327 ? -43.606 0.247 -22.672 1.00 54.91 327 VAL A N 1
ATOM 2438 C CA . VAL A 1 327 ? -42.856 0.555 -21.441 1.00 54.91 327 VAL A CA 1
ATOM 2439 C C . VAL A 1 327 ? -41.724 -0.454 -21.230 1.00 54.91 327 VAL A C 1
ATOM 2441 O O . VAL A 1 327 ? -40.598 -0.054 -20.946 1.00 54.91 327 VAL A O 1
ATOM 2444 N N . ALA A 1 328 ? -41.972 -1.747 -21.467 1.00 51.97 328 ALA A N 1
ATOM 2445 C CA . ALA A 1 328 ? -40.935 -2.775 -21.374 1.00 51.97 328 ALA A CA 1
ATOM 2446 C C . ALA A 1 328 ? -39.816 -2.588 -22.417 1.00 51.97 328 ALA A C 1
ATOM 2448 O O . ALA A 1 328 ? -38.649 -2.777 -22.089 1.00 51.97 328 ALA A O 1
ATOM 2449 N N . ILE A 1 329 ? -40.145 -2.158 -23.644 1.00 58.09 329 ILE A N 1
ATOM 2450 C CA . ILE A 1 329 ? -39.156 -1.839 -24.685 1.00 58.09 329 ILE A CA 1
ATOM 2451 C C . ILE A 1 329 ? -38.365 -0.582 -24.316 1.00 58.09 329 ILE A C 1
ATOM 2453 O O . ILE A 1 329 ? -37.150 -0.594 -24.459 1.00 58.09 329 ILE A O 1
ATOM 2457 N N . ALA A 1 330 ? -38.996 0.475 -23.798 1.00 56.91 330 ALA A N 1
ATOM 2458 C CA . ALA A 1 330 ? -38.272 1.680 -23.383 1.00 56.91 330 ALA A CA 1
ATOM 2459 C C . ALA A 1 330 ? -37.298 1.404 -22.222 1.00 56.91 330 ALA A C 1
ATOM 2461 O O . ALA A 1 330 ? -36.158 1.861 -22.257 1.00 56.91 330 ALA A O 1
ATOM 2462 N N . VAL A 1 331 ? -37.706 0.593 -21.237 1.00 57.00 331 VAL A N 1
ATOM 2463 C CA . VAL A 1 331 ? -36.846 0.171 -20.117 1.00 57.00 331 VAL A CA 1
ATOM 2464 C C . VAL A 1 331 ? -35.736 -0.776 -20.586 1.00 57.00 331 VAL A C 1
ATOM 2466 O O . VAL A 1 331 ? -34.594 -0.615 -20.169 1.00 57.00 331 VAL A O 1
ATOM 2469 N N . MET A 1 332 ? -36.016 -1.707 -21.504 1.00 57.97 332 MET A N 1
ATOM 2470 C CA . MET A 1 332 ? -34.991 -2.564 -22.116 1.00 57.97 332 MET A CA 1
ATOM 2471 C C . MET A 1 332 ? -34.007 -1.773 -22.978 1.00 57.97 332 MET A C 1
ATOM 2473 O O . MET A 1 332 ? -32.813 -2.010 -22.882 1.00 57.97 332 MET A O 1
ATOM 2477 N N . VAL A 1 333 ? -34.460 -0.810 -23.783 1.00 64.50 333 VAL A N 1
ATOM 2478 C CA . VAL A 1 333 ? -33.578 0.045 -24.594 1.00 64.50 333 VAL A CA 1
ATOM 2479 C C . VAL A 1 333 ? -32.737 0.947 -23.694 1.00 64.50 333 VAL A C 1
ATOM 2481 O O . VAL A 1 333 ? -31.550 1.102 -23.955 1.00 64.50 333 VAL A O 1
ATOM 2484 N N . ALA A 1 334 ? -33.293 1.469 -22.597 1.00 51.12 334 ALA A N 1
ATOM 2485 C CA . ALA A 1 334 ? -32.530 2.218 -21.603 1.00 51.12 334 ALA A CA 1
ATOM 2486 C C . ALA A 1 334 ? -31.515 1.334 -20.856 1.00 51.12 334 ALA A C 1
ATOM 2488 O O . ALA A 1 334 ? -30.384 1.761 -20.667 1.00 51.12 334 ALA A O 1
ATOM 2489 N N . LEU A 1 335 ? -31.858 0.094 -20.487 1.00 51.47 335 LEU A N 1
ATOM 2490 C CA . LEU A 1 335 ? -30.939 -0.853 -19.836 1.00 51.47 335 LEU A CA 1
ATOM 2491 C C . LEU A 1 335 ? -29.864 -1.389 -20.788 1.00 51.47 335 LEU A C 1
ATOM 2493 O O . LEU A 1 335 ? -28.717 -1.544 -20.379 1.00 51.47 335 LEU A O 1
ATOM 2497 N N . VAL A 1 336 ? -30.198 -1.629 -22.057 1.00 56.50 336 VAL A N 1
ATOM 2498 C CA . VAL A 1 336 ? -29.240 -2.011 -23.102 1.00 56.50 336 VAL A CA 1
ATOM 2499 C C . VAL A 1 336 ? -28.354 -0.823 -23.453 1.00 56.50 336 VAL A C 1
ATOM 2501 O O . VAL A 1 336 ? -27.157 -1.011 -23.592 1.00 56.50 336 VAL A O 1
ATOM 2504 N N . ALA A 1 337 ? -28.873 0.405 -23.508 1.00 53.59 337 ALA A N 1
ATOM 2505 C CA . ALA A 1 337 ? -28.050 1.598 -23.680 1.00 53.59 337 ALA A CA 1
ATOM 2506 C C . ALA A 1 337 ? -27.168 1.860 -22.449 1.00 53.59 337 ALA A C 1
ATOM 2508 O O . ALA A 1 337 ? -25.995 2.146 -22.608 1.00 53.59 337 ALA A O 1
ATOM 2509 N N . PHE A 1 338 ? -27.653 1.699 -21.218 1.00 47.28 338 PHE A N 1
ATOM 2510 C CA . PHE A 1 338 ? -26.842 1.915 -20.012 1.00 47.28 338 PHE A CA 1
ATOM 2511 C C . PHE A 1 338 ? -25.794 0.804 -19.812 1.00 47.28 338 PHE A C 1
ATOM 2513 O O . PHE A 1 338 ? -24.638 1.082 -19.493 1.00 47.28 338 PHE A O 1
ATOM 2520 N N . GLY A 1 339 ? -26.162 -0.451 -20.084 1.00 48.50 339 GLY A N 1
ATOM 2521 C CA . GLY A 1 339 ? -25.271 -1.611 -20.053 1.00 48.50 339 GLY A CA 1
ATOM 2522 C C . GLY A 1 339 ? -24.269 -1.638 -21.209 1.00 48.50 339 GLY A C 1
ATOM 2523 O O . GLY A 1 339 ? -23.104 -1.955 -20.989 1.00 48.50 339 GLY A O 1
ATOM 2524 N N . ALA A 1 340 ? -24.669 -1.242 -22.420 1.00 51.66 340 ALA A N 1
ATOM 2525 C CA . ALA A 1 340 ? -23.764 -1.148 -23.562 1.00 51.66 340 ALA A CA 1
ATOM 2526 C C . ALA A 1 340 ? -22.898 0.113 -23.500 1.00 51.66 340 ALA A C 1
ATOM 2528 O O . ALA A 1 340 ? -21.722 0.022 -23.793 1.00 51.66 340 ALA A O 1
ATOM 2529 N N . TYR A 1 341 ? -23.396 1.276 -23.077 1.00 50.25 341 TYR A N 1
ATOM 2530 C CA . TYR A 1 341 ? -22.587 2.503 -23.075 1.00 50.25 341 TYR A CA 1
ATOM 2531 C C . TYR A 1 341 ? -21.677 2.611 -21.846 1.00 50.25 341 TYR A C 1
ATOM 2533 O O . TYR A 1 341 ? -20.543 3.061 -21.978 1.00 50.25 341 TYR A O 1
ATOM 2541 N N . GLY A 1 342 ? -22.125 2.167 -20.666 1.00 46.53 342 GLY A N 1
ATOM 2542 C CA . GLY A 1 342 ? -21.280 2.074 -19.470 1.00 46.53 342 GLY A CA 1
ATOM 2543 C C . GLY A 1 342 ? -20.370 0.845 -19.499 1.00 46.53 342 GLY A C 1
ATOM 2544 O O . GLY A 1 342 ? -19.161 0.954 -19.304 1.00 46.53 342 GLY A O 1
ATOM 2545 N N . GLY A 1 343 ? -20.932 -0.319 -19.836 1.00 48.84 343 GLY A N 1
ATOM 2546 C CA . GLY A 1 343 ? -20.190 -1.576 -19.914 1.00 48.84 343 GLY A CA 1
ATOM 2547 C C . GLY A 1 343 ? -19.226 -1.640 -21.093 1.00 48.84 343 GLY A C 1
ATOM 2548 O O . GLY A 1 343 ? -18.116 -2.129 -20.906 1.00 48.84 343 GLY A O 1
ATOM 2549 N N . ALA A 1 344 ? -19.565 -1.102 -22.274 1.00 55.53 344 ALA A N 1
ATOM 2550 C CA . ALA A 1 344 ? -18.598 -1.046 -23.371 1.00 55.53 344 ALA A CA 1
ATOM 2551 C C . ALA A 1 344 ? -17.520 0.001 -23.123 1.00 55.53 344 ALA A C 1
ATOM 2553 O O . ALA A 1 344 ? -16.403 -0.251 -23.534 1.00 55.53 344 ALA A O 1
ATOM 2554 N N . ARG A 1 345 ? -17.761 1.118 -22.417 1.00 61.78 345 ARG A N 1
ATOM 2555 C CA . ARG A 1 345 ? -16.657 2.033 -22.065 1.00 61.78 345 ARG A CA 1
ATOM 2556 C C . ARG A 1 345 ? -15.675 1.392 -21.096 1.00 61.78 345 ARG A C 1
ATOM 2558 O O . ARG A 1 345 ? -14.477 1.488 -21.326 1.00 61.78 345 ARG A O 1
ATOM 2565 N N . ASP A 1 346 ? -16.164 0.700 -20.071 1.00 55.94 346 ASP A N 1
ATOM 2566 C CA . ASP A 1 346 ? -15.305 -0.006 -19.114 1.00 55.94 346 ASP A CA 1
ATOM 2567 C C . ASP A 1 346 ? -14.644 -1.254 -19.710 1.00 55.94 346 ASP A C 1
ATOM 2569 O O . ASP A 1 346 ? -13.510 -1.579 -19.356 1.00 55.94 346 ASP A O 1
ATOM 2573 N N . ALA A 1 347 ? -15.326 -1.972 -20.606 1.00 59.38 347 ALA A N 1
ATOM 2574 C CA . ALA A 1 347 ? -14.757 -3.111 -21.322 1.00 59.38 347 ALA A CA 1
ATOM 2575 C C . ALA A 1 347 ? -13.752 -2.654 -22.386 1.00 59.38 347 ALA A C 1
ATOM 2577 O O . ALA A 1 347 ? -12.679 -3.237 -22.497 1.00 59.38 347 ALA A O 1
ATOM 2578 N N . TRP A 1 348 ? -14.045 -1.570 -23.105 1.00 66.44 348 TRP A N 1
ATOM 2579 C CA . TRP A 1 348 ? -13.133 -0.955 -24.066 1.00 66.44 348 TRP A CA 1
ATOM 2580 C C . TRP A 1 348 ? -11.912 -0.379 -23.361 1.00 66.44 348 TRP A C 1
ATOM 2582 O O . TRP A 1 348 ? -10.799 -0.664 -23.770 1.00 66.44 348 TRP A O 1
ATOM 2592 N N . ALA A 1 349 ? -12.091 0.312 -22.231 1.00 65.50 349 ALA A N 1
ATOM 2593 C CA . ALA A 1 349 ? -10.988 0.780 -21.395 1.00 65.50 349 ALA A CA 1
ATOM 2594 C C . ALA A 1 349 ? -10.172 -0.366 -20.776 1.00 65.50 349 ALA A C 1
ATOM 2596 O O . ALA A 1 349 ? -9.030 -0.153 -20.386 1.00 65.50 349 ALA A O 1
ATOM 2597 N N . ARG A 1 350 ? -10.731 -1.576 -20.642 1.00 65.50 350 ARG A N 1
ATOM 2598 C CA . ARG A 1 350 ? -9.964 -2.783 -20.288 1.00 65.50 350 ARG A CA 1
ATOM 2599 C C . ARG A 1 350 ? -9.232 -3.382 -21.488 1.00 65.50 350 ARG A C 1
ATOM 2601 O O . ARG A 1 350 ? -8.156 -3.927 -21.300 1.00 65.50 350 ARG A O 1
ATOM 2608 N N . TYR A 1 351 ? -9.791 -3.269 -22.689 1.00 66.56 351 TYR A N 1
ATOM 2609 C CA . TYR A 1 351 ? -9.203 -3.798 -23.922 1.00 66.56 351 TYR A CA 1
ATOM 2610 C C . TYR A 1 351 ? -8.096 -2.898 -24.493 1.00 66.56 351 TYR A C 1
ATOM 2612 O O . TYR A 1 351 ? -7.154 -3.388 -25.099 1.00 66.56 351 TYR A O 1
ATOM 2620 N N . THR A 1 352 ? -8.188 -1.581 -24.288 1.00 72.06 352 THR A N 1
ATOM 2621 C CA . THR A 1 352 ? -7.163 -0.607 -24.704 1.00 72.06 352 THR A CA 1
ATOM 2622 C C . THR A 1 352 ? -6.103 -0.351 -23.639 1.00 72.06 352 THR A C 1
ATOM 2624 O O . THR A 1 352 ? -5.249 0.510 -23.836 1.00 72.06 352 THR A O 1
ATOM 2627 N N . ARG A 1 353 ? -6.191 -1.013 -22.482 1.00 68.25 353 ARG A N 1
ATOM 2628 C CA . ARG A 1 353 ? -5.213 -0.843 -21.409 1.00 68.25 353 ARG A CA 1
ATOM 2629 C C . ARG A 1 353 ? -3.900 -1.486 -21.824 1.00 68.25 353 ARG A C 1
ATOM 2631 O O . ARG A 1 353 ? -3.899 -2.622 -22.295 1.00 68.25 353 ARG A O 1
ATOM 2638 N N . LYS A 1 354 ? -2.792 -0.766 -21.643 1.00 72.19 354 LYS A N 1
ATOM 2639 C CA . LYS A 1 354 ? -1.469 -1.333 -21.894 1.00 72.19 354 LYS A CA 1
ATOM 2640 C C . LYS A 1 354 ? -1.250 -2.481 -20.917 1.00 72.19 354 LYS A C 1
ATOM 2642 O O . LYS A 1 354 ? -1.295 -2.296 -19.702 1.00 72.19 354 LYS A O 1
ATOM 2647 N N . HIS A 1 355 ? -1.042 -3.680 -21.444 1.00 80.88 355 HIS A N 1
ATOM 2648 C CA . HIS A 1 355 ? -0.704 -4.814 -20.604 1.00 80.88 355 HIS A CA 1
ATOM 2649 C C . HIS A 1 355 ? 0.771 -4.719 -20.240 1.00 80.88 355 HIS A C 1
ATOM 2651 O O . HIS A 1 355 ? 1.632 -4.668 -21.111 1.00 80.88 355 HIS A O 1
ATOM 2657 N N . VAL A 1 356 ? 1.068 -4.716 -18.943 1.00 88.88 356 VAL A N 1
ATOM 2658 C CA . VAL A 1 356 ? 2.453 -4.795 -18.480 1.00 88.88 356 VAL A CA 1
ATOM 2659 C C . VAL A 1 356 ? 3.004 -6.172 -18.849 1.00 88.88 356 VAL A C 1
ATOM 2661 O O . VAL A 1 356 ? 2.535 -7.193 -18.335 1.00 88.88 356 VAL A O 1
ATOM 2664 N N . VAL A 1 357 ? 4.010 -6.209 -19.720 1.00 92.06 357 VAL A N 1
ATOM 2665 C CA . VAL A 1 357 ? 4.711 -7.439 -20.113 1.00 92.06 357 VAL A CA 1
ATOM 2666 C C . VAL A 1 357 ? 6.050 -7.528 -19.383 1.00 92.06 357 VAL A C 1
ATOM 2668 O O . VAL A 1 357 ? 6.719 -6.529 -19.134 1.00 92.06 357 VAL A O 1
ATOM 2671 N N . VAL A 1 358 ? 6.447 -8.745 -18.999 1.00 94.38 358 VAL A N 1
ATOM 2672 C CA . VAL A 1 358 ? 7.768 -9.015 -18.413 1.00 94.38 358 VAL A CA 1
ATOM 2673 C C . VAL A 1 358 ? 8.677 -9.560 -19.515 1.00 94.38 358 VAL A C 1
ATOM 2675 O O . VAL A 1 358 ? 8.559 -10.743 -19.847 1.00 94.38 358 VAL A O 1
ATOM 2678 N N . PRO A 1 359 ? 9.568 -8.744 -20.100 1.00 93.25 359 PRO A N 1
ATOM 2679 C CA . PRO A 1 359 ? 10.471 -9.219 -21.142 1.00 93.25 359 PRO A CA 1
ATOM 2680 C C . PRO A 1 359 ? 11.480 -10.243 -20.595 1.00 93.25 359 PRO A C 1
ATOM 2682 O O . PRO A 1 359 ? 11.787 -10.288 -19.405 1.00 93.25 359 PRO A O 1
ATOM 2685 N N . ALA A 1 360 ? 12.037 -11.080 -21.473 1.00 95.00 360 ALA A N 1
ATOM 2686 C CA . ALA A 1 360 ? 13.067 -12.048 -21.080 1.00 95.00 360 ALA A CA 1
ATOM 2687 C C . ALA A 1 360 ? 14.389 -11.370 -20.666 1.00 95.00 360 ALA A C 1
ATOM 2689 O O . ALA A 1 360 ? 15.147 -11.908 -19.858 1.00 95.00 360 ALA A O 1
ATOM 2690 N N . SER A 1 361 ? 14.662 -10.177 -21.199 1.00 93.19 361 SER A N 1
ATOM 2691 C CA . SER A 1 361 ? 15.845 -9.381 -20.879 1.00 93.19 361 SER A CA 1
ATOM 2692 C C . SER A 1 361 ? 15.555 -7.889 -20.968 1.00 93.19 361 SER A C 1
ATOM 2694 O O . SER A 1 361 ? 14.791 -7.467 -21.833 1.00 93.19 361 SER A O 1
ATOM 2696 N N . ILE A 1 362 ? 16.225 -7.090 -20.141 1.00 89.56 362 ILE A N 1
ATOM 2697 C CA . ILE A 1 362 ? 16.193 -5.624 -20.202 1.00 89.56 362 ILE A CA 1
ATOM 2698 C C . ILE A 1 362 ? 17.626 -5.118 -20.104 1.00 89.56 362 ILE A C 1
ATOM 2700 O O . ILE A 1 362 ? 18.370 -5.516 -19.209 1.00 89.56 362 ILE A O 1
ATOM 2704 N N . ALA A 1 363 ? 18.012 -4.230 -21.018 1.00 83.50 363 ALA A N 1
ATOM 2705 C CA . ALA A 1 363 ? 19.362 -3.675 -21.090 1.00 83.50 363 ALA A CA 1
ATOM 2706 C C . ALA A 1 363 ? 20.481 -4.748 -21.061 1.00 83.50 363 ALA A C 1
ATOM 2708 O O . ALA A 1 363 ? 21.467 -4.617 -20.336 1.00 83.50 363 ALA A O 1
ATOM 2709 N N . GLY A 1 364 ? 20.281 -5.861 -21.780 1.00 85.06 364 GLY A N 1
ATOM 2710 C CA . GLY A 1 364 ? 21.217 -6.995 -21.820 1.00 85.06 364 GLY A CA 1
ATOM 2711 C C . GLY A 1 364 ? 21.275 -7.848 -20.544 1.00 85.06 364 GLY A C 1
ATOM 2712 O O . GLY A 1 364 ? 21.984 -8.850 -20.511 1.00 85.06 364 GLY A O 1
ATOM 2713 N N . MET A 1 365 ? 20.534 -7.493 -19.491 1.00 89.25 365 MET A N 1
ATOM 2714 C CA . MET A 1 365 ? 20.399 -8.312 -18.286 1.00 89.25 365 MET A CA 1
ATOM 2715 C C . MET A 1 365 ? 19.256 -9.301 -18.473 1.00 89.25 365 MET A C 1
ATOM 2717 O O . MET A 1 365 ? 18.154 -8.904 -18.844 1.00 89.25 365 MET A O 1
ATOM 2721 N N . GLY A 1 366 ? 19.510 -10.579 -18.200 1.00 93.94 366 GLY A N 1
ATOM 2722 C CA . GLY A 1 366 ? 18.486 -11.619 -18.250 1.00 93.94 366 GLY A CA 1
ATOM 2723 C C . GLY A 1 366 ? 17.574 -11.557 -17.028 1.00 93.94 366 GLY A C 1
ATOM 2724 O O . GLY A 1 366 ? 18.023 -11.225 -15.922 1.00 93.94 366 GLY A O 1
ATOM 2725 N N . LYS A 1 367 ? 16.297 -11.890 -17.224 1.00 96.62 367 LYS A N 1
ATOM 2726 C CA . LYS A 1 367 ? 15.373 -12.186 -16.129 1.00 96.62 367 LYS A CA 1
ATOM 2727 C C . LYS A 1 367 ? 15.945 -13.336 -15.292 1.00 96.62 367 LYS A C 1
ATOM 2729 O O . LYS A 1 367 ? 16.474 -14.306 -15.826 1.00 96.62 367 LYS A O 1
ATOM 2734 N N . ILE A 1 368 ? 15.862 -13.216 -13.971 1.00 95.44 368 ILE A N 1
ATOM 2735 C CA . ILE A 1 368 ? 16.347 -14.236 -13.039 1.00 95.44 368 ILE A CA 1
ATOM 2736 C C . ILE A 1 368 ? 15.193 -15.170 -12.659 1.00 95.44 368 ILE A C 1
ATOM 2738 O O . ILE A 1 368 ? 14.237 -14.759 -11.997 1.00 95.44 368 ILE A O 1
ATOM 2742 N N . ASP A 1 369 ? 15.318 -16.444 -13.023 1.00 95.38 369 ASP A N 1
ATOM 2743 C CA . ASP A 1 369 ? 14.345 -17.502 -12.720 1.00 95.38 369 ASP A CA 1
ATOM 2744 C C . ASP A 1 369 ? 14.728 -18.307 -11.461 1.00 95.38 369 ASP A C 1
ATOM 2746 O O . ASP A 1 369 ? 14.664 -19.532 -11.423 1.00 95.38 369 ASP A O 1
ATOM 2750 N N . ASP A 1 370 ? 15.141 -17.609 -10.400 1.00 91.81 370 ASP A N 1
ATOM 2751 C CA . ASP A 1 370 ? 15.433 -18.222 -9.099 1.00 91.81 370 ASP A CA 1
ATOM 2752 C C . ASP A 1 370 ? 14.123 -18.458 -8.311 1.00 91.81 370 ASP A C 1
ATOM 2754 O O . ASP A 1 370 ? 13.413 -17.487 -8.019 1.00 91.81 370 ASP A O 1
ATOM 2758 N N . PRO A 1 371 ? 13.789 -19.702 -7.901 1.00 91.38 371 PRO A N 1
ATOM 2759 C CA . PRO A 1 371 ? 12.572 -20.005 -7.139 1.00 91.38 371 PRO A CA 1
ATOM 2760 C C . PRO A 1 371 ? 12.422 -19.225 -5.823 1.00 91.38 371 PRO A C 1
ATOM 2762 O O . PRO A 1 371 ? 11.305 -19.007 -5.343 1.00 91.38 371 PRO A O 1
ATOM 2765 N N . SER A 1 372 ? 13.529 -18.810 -5.200 1.00 83.19 372 SER A N 1
ATOM 2766 C CA . SER A 1 372 ? 13.501 -17.964 -4.004 1.00 83.19 372 SER A CA 1
ATOM 2767 C C . SER A 1 372 ? 13.003 -16.554 -4.323 1.00 83.19 372 SER A C 1
ATOM 2769 O O . SER A 1 372 ? 12.179 -16.022 -3.582 1.00 83.19 372 SER A O 1
ATOM 2771 N N . LEU A 1 373 ? 13.410 -15.990 -5.463 1.00 86.44 373 LEU A N 1
ATOM 2772 C CA . LEU A 1 373 ? 12.988 -14.668 -5.923 1.00 86.44 373 LEU A CA 1
ATOM 2773 C C . LEU A 1 373 ? 11.579 -14.682 -6.525 1.00 86.44 373 LEU A C 1
ATOM 2775 O O . LEU A 1 373 ? 10.803 -13.752 -6.300 1.00 86.44 373 LEU A O 1
ATOM 2779 N N . GLN A 1 374 ? 11.218 -15.757 -7.231 1.00 89.56 374 GLN A N 1
ATOM 2780 C CA . GLN A 1 374 ? 9.889 -15.920 -7.829 1.00 89.56 374 GLN A CA 1
ATOM 2781 C C . GLN A 1 374 ? 8.775 -15.962 -6.779 1.00 89.56 374 GLN A C 1
ATOM 2783 O O . GLN A 1 374 ? 7.683 -15.455 -7.026 1.00 89.56 374 GLN A O 1
ATOM 2788 N N . ARG A 1 375 ? 9.047 -16.474 -5.569 1.00 82.31 375 ARG A N 1
ATOM 2789 C CA . ARG A 1 375 ? 8.091 -16.388 -4.453 1.00 82.31 375 ARG A CA 1
ATOM 2790 C C . ARG A 1 375 ? 7.751 -14.940 -4.094 1.00 82.31 375 ARG A C 1
ATOM 2792 O O . ARG A 1 375 ? 6.582 -14.647 -3.861 1.00 82.31 375 ARG A O 1
ATOM 2799 N N . TYR A 1 376 ? 8.729 -14.035 -4.102 1.00 79.81 376 TYR A N 1
ATOM 2800 C CA . TYR A 1 376 ? 8.493 -12.616 -3.814 1.00 79.81 376 TYR A CA 1
ATOM 2801 C C . TYR A 1 376 ? 7.722 -11.918 -4.935 1.00 79.81 376 TYR A C 1
ATOM 2803 O O . TYR A 1 376 ? 6.802 -11.149 -4.659 1.00 79.81 376 TYR A O 1
ATOM 2811 N N . VAL A 1 377 ? 8.055 -12.224 -6.193 1.00 89.81 377 VAL A N 1
ATOM 2812 C CA . VAL A 1 377 ? 7.301 -11.744 -7.361 1.00 89.81 377 VAL A CA 1
ATOM 2813 C C . VAL A 1 377 ? 5.845 -12.209 -7.280 1.00 89.81 377 VAL A C 1
ATOM 2815 O O . VAL A 1 377 ? 4.938 -11.382 -7.299 1.00 89.81 377 VAL A O 1
ATOM 2818 N N . GLY A 1 378 ? 5.614 -13.509 -7.088 1.00 87.50 378 GLY A N 1
ATOM 2819 C CA . GLY A 1 378 ? 4.271 -14.083 -7.013 1.00 87.50 378 GLY A CA 1
ATOM 2820 C C . GLY A 1 378 ? 3.445 -13.547 -5.841 1.00 87.50 378 GLY A C 1
ATOM 2821 O O . GLY A 1 378 ? 2.255 -13.285 -6.005 1.00 87.50 378 GLY A O 1
ATOM 2822 N N . GLN A 1 379 ? 4.057 -13.322 -4.673 1.00 81.81 379 GLN A N 1
ATOM 2823 C CA . GLN A 1 379 ? 3.382 -12.700 -3.526 1.00 81.81 379 GLN A CA 1
ATOM 2824 C C . GLN A 1 379 ? 2.912 -11.280 -3.838 1.00 81.81 379 GLN A C 1
ATOM 2826 O O . GLN A 1 379 ? 1.794 -10.912 -3.483 1.00 81.81 379 GLN A O 1
ATOM 2831 N N . LEU A 1 380 ? 3.743 -10.490 -4.516 1.00 81.25 380 LEU A N 1
ATOM 2832 C CA . LEU A 1 380 ? 3.381 -9.140 -4.915 1.00 81.25 380 LEU A CA 1
ATOM 2833 C C . LEU A 1 380 ? 2.277 -9.119 -5.972 1.00 81.25 380 LEU A C 1
ATOM 2835 O O . LEU A 1 380 ? 1.341 -8.338 -5.835 1.00 81.25 380 LEU A O 1
ATOM 2839 N N . GLU A 1 381 ? 2.372 -9.961 -7.002 1.00 87.06 381 GLU A N 1
ATOM 2840 C CA . GLU A 1 381 ? 1.341 -10.058 -8.044 1.00 87.06 381 GLU A CA 1
ATOM 2841 C C . GLU A 1 381 ? 0.006 -10.530 -7.450 1.00 87.06 381 GLU A C 1
ATOM 2843 O O . GLU A 1 381 ? -1.039 -9.944 -7.725 1.00 87.06 381 GLU A O 1
ATOM 2848 N N . THR A 1 382 ? 0.044 -11.516 -6.548 1.00 82.00 382 THR A N 1
ATOM 2849 C CA . THR A 1 382 ? -1.138 -11.983 -5.808 1.00 82.00 382 THR A CA 1
ATOM 2850 C C . THR A 1 382 ? -1.730 -10.865 -4.956 1.00 82.00 382 THR A C 1
ATOM 2852 O O . THR A 1 382 ? -2.944 -10.671 -4.947 1.00 82.00 382 THR A O 1
ATOM 2855 N N . LEU A 1 383 ? -0.890 -10.107 -4.245 1.00 70.50 383 LEU A N 1
ATOM 2856 C CA . LEU A 1 383 ? -1.339 -8.983 -3.431 1.00 70.50 383 LEU A CA 1
ATOM 2857 C C . LEU A 1 383 ? -1.957 -7.882 -4.299 1.00 70.50 383 LEU A C 1
ATOM 2859 O O . LEU A 1 383 ? -2.994 -7.344 -3.928 1.00 70.50 383 LEU A O 1
ATOM 2863 N N . ALA A 1 384 ? -1.382 -7.583 -5.463 1.00 76.81 384 ALA A N 1
ATOM 2864 C CA . ALA A 1 384 ? -1.977 -6.657 -6.421 1.00 76.81 384 ALA A CA 1
ATOM 2865 C C . ALA A 1 384 ? -3.372 -7.129 -6.847 1.00 76.81 384 ALA A C 1
ATOM 2867 O O . ALA A 1 384 ? -4.360 -6.406 -6.687 1.00 76.81 384 ALA A O 1
ATOM 2868 N N . GLN A 1 385 ? -3.465 -8.389 -7.275 1.00 80.81 385 GLN A N 1
ATOM 2869 C CA . GLN A 1 385 ? -4.698 -8.981 -7.777 1.00 80.81 385 GLN A CA 1
ATOM 2870 C C . GLN A 1 385 ? -5.801 -9.033 -6.712 1.00 80.81 385 GLN A C 1
ATOM 2872 O O . GLN A 1 385 ? -6.955 -8.721 -7.004 1.00 80.81 385 GLN A O 1
ATOM 2877 N N . GLN A 1 386 ? -5.456 -9.355 -5.459 1.00 73.44 386 GLN A N 1
ATOM 2878 C CA . GLN A 1 386 ? -6.391 -9.355 -4.323 1.00 73.44 386 GLN A CA 1
ATOM 2879 C C . GLN A 1 386 ? -7.049 -7.994 -4.077 1.00 73.44 386 GLN A C 1
ATOM 2881 O O . GLN A 1 386 ? -8.073 -7.920 -3.398 1.00 73.44 386 GLN A O 1
ATOM 2886 N N . ASN A 1 387 ? -6.478 -6.928 -4.626 1.00 61.81 387 ASN A N 1
ATOM 2887 C CA . ASN A 1 387 ? -6.967 -5.573 -4.463 1.00 61.81 387 ASN A CA 1
ATOM 2888 C C . ASN A 1 387 ? -7.458 -4.952 -5.771 1.00 61.81 387 ASN A C 1
ATOM 2890 O O . ASN A 1 387 ? -7.615 -3.738 -5.862 1.00 61.81 387 ASN A O 1
ATOM 2894 N N . GLY A 1 388 ? -7.720 -5.785 -6.780 1.00 75.38 388 GLY A N 1
ATOM 2895 C CA . GLY A 1 388 ? -8.247 -5.331 -8.063 1.00 75.38 388 GLY A CA 1
ATOM 2896 C C . GLY A 1 388 ? -7.238 -4.549 -8.903 1.00 75.38 388 GLY A C 1
ATOM 2897 O O . GLY A 1 388 ? -7.650 -3.836 -9.813 1.00 75.38 388 GLY A O 1
ATOM 2898 N N . ILE A 1 389 ? -5.940 -4.673 -8.609 1.00 81.62 389 ILE A N 1
ATOM 2899 C CA . ILE A 1 389 ? -4.857 -4.061 -9.379 1.00 81.62 389 ILE A CA 1
ATOM 2900 C C . ILE A 1 389 ? -4.131 -5.164 -10.149 1.00 81.62 389 ILE A C 1
ATOM 2902 O O . ILE A 1 389 ? -3.685 -6.152 -9.567 1.00 81.62 389 ILE A O 1
ATOM 2906 N N . THR A 1 390 ? -3.972 -4.997 -11.457 1.00 87.25 390 THR A N 1
ATOM 2907 C CA . THR A 1 390 ? -3.107 -5.867 -12.260 1.00 87.25 390 THR A CA 1
ATOM 2908 C C . THR A 1 390 ? -1.683 -5.328 -12.213 1.00 87.25 390 THR A C 1
ATOM 2910 O O . THR A 1 390 ? -1.461 -4.130 -12.371 1.00 87.25 390 THR A O 1
ATOM 2913 N N . GLY A 1 391 ? -0.696 -6.190 -11.995 1.00 89.75 391 GLY A N 1
ATOM 2914 C CA . GLY A 1 391 ? 0.701 -5.776 -12.023 1.00 89.75 391 GLY A CA 1
ATOM 2915 C C . GLY A 1 391 ? 1.643 -6.936 -12.264 1.00 89.75 391 GLY A C 1
ATOM 2916 O O . GLY A 1 391 ? 1.266 -8.098 -12.097 1.00 89.75 391 GLY A O 1
ATOM 2917 N N . LYS A 1 392 ? 2.863 -6.598 -12.671 1.00 95.19 392 LYS A N 1
ATOM 2918 C CA . LYS A 1 392 ? 3.949 -7.536 -12.934 1.00 95.19 392 LYS A CA 1
ATOM 2919 C C . LYS A 1 392 ? 5.230 -7.081 -12.271 1.00 95.19 392 LYS A C 1
ATOM 2921 O O . LYS A 1 392 ? 5.479 -5.883 -12.140 1.00 95.19 392 LYS A O 1
ATOM 2926 N N . ALA A 1 393 ? 6.059 -8.038 -11.883 1.00 95.38 393 ALA A N 1
ATOM 2927 C CA . ALA A 1 393 ? 7.381 -7.753 -11.351 1.00 95.38 393 ALA A CA 1
ATOM 2928 C C . ALA A 1 393 ? 8.407 -8.799 -11.782 1.00 95.38 393 ALA A C 1
ATOM 2930 O O . ALA A 1 393 ? 8.065 -9.940 -12.075 1.00 95.38 393 ALA A O 1
ATOM 2931 N N . ALA A 1 394 ? 9.684 -8.424 -11.796 1.00 96.44 394 ALA A N 1
ATOM 2932 C CA . ALA A 1 394 ? 10.775 -9.374 -11.982 1.00 96.44 394 ALA A CA 1
ATOM 2933 C C . ALA A 1 394 ? 12.123 -8.818 -11.513 1.00 96.44 394 ALA A C 1
ATOM 2935 O O . ALA A 1 394 ? 12.332 -7.609 -11.391 1.00 96.44 394 ALA A O 1
ATOM 2936 N N . PHE A 1 395 ? 13.054 -9.740 -11.276 1.00 95.19 395 PHE A N 1
ATOM 2937 C CA . PHE A 1 395 ? 14.460 -9.448 -11.019 1.00 95.19 395 PHE A CA 1
ATOM 2938 C C . PHE A 1 395 ? 15.278 -9.671 -12.286 1.00 95.19 395 PHE A C 1
ATOM 2940 O O . PHE A 1 395 ? 15.058 -10.648 -13.001 1.00 95.19 395 PHE A O 1
ATOM 2947 N N . TYR A 1 396 ? 16.253 -8.798 -12.518 1.00 94.31 396 TYR A N 1
ATOM 2948 C CA . TYR A 1 396 ? 17.171 -8.881 -13.649 1.00 94.31 396 TYR A CA 1
ATOM 2949 C C . TYR A 1 396 ? 18.606 -8.799 -13.168 1.00 94.31 396 TYR A C 1
ATOM 2951 O O . TYR A 1 396 ? 18.927 -8.086 -12.209 1.00 94.31 396 TYR A O 1
ATOM 2959 N N . GLY A 1 397 ? 19.493 -9.507 -13.853 1.00 92.94 397 GLY A N 1
ATOM 2960 C CA . GLY A 1 397 ? 20.914 -9.431 -13.571 1.00 92.94 397 GLY A CA 1
ATOM 2961 C C . GLY A 1 397 ? 21.747 -10.378 -14.414 1.00 92.94 397 GLY A C 1
ATOM 2962 O O . GLY A 1 397 ? 21.394 -10.697 -15.545 1.00 92.94 397 GLY A O 1
ATOM 2963 N N . PHE A 1 398 ? 22.880 -10.796 -13.854 1.00 89.56 398 PHE A N 1
ATOM 2964 C CA . PHE A 1 398 ? 23.858 -11.644 -14.534 1.00 89.56 398 PHE A CA 1
ATOM 2965 C C . PHE A 1 398 ? 24.173 -12.856 -13.668 1.00 89.56 398 PHE A C 1
ATOM 2967 O O . PHE A 1 398 ? 24.410 -12.701 -12.468 1.00 89.56 398 PHE A O 1
ATOM 2974 N N . SER A 1 399 ? 24.187 -14.046 -14.270 1.00 89.56 399 SER A N 1
ATOM 2975 C CA . SER A 1 399 ? 24.566 -15.300 -13.598 1.00 89.56 399 SER A CA 1
ATOM 2976 C C . SER A 1 399 ? 23.811 -15.527 -12.279 1.00 89.56 399 SER A C 1
ATOM 2978 O O . SER A 1 399 ? 24.413 -15.815 -11.247 1.00 89.56 399 SER A O 1
ATOM 2980 N N . GLY A 1 400 ? 22.494 -15.286 -12.282 1.00 86.81 400 GLY A N 1
ATOM 2981 C CA . GLY A 1 400 ? 21.627 -15.415 -11.102 1.00 86.81 400 GLY A CA 1
ATOM 2982 C C . GLY A 1 400 ? 21.787 -14.317 -10.040 1.00 86.81 400 GLY A C 1
ATOM 2983 O O . GLY A 1 400 ? 21.012 -14.271 -9.091 1.00 86.81 400 GLY A O 1
ATOM 2984 N N . SER A 1 401 ? 22.745 -13.397 -10.189 1.00 87.94 401 SER A N 1
ATOM 2985 C CA . SER A 1 401 ? 22.941 -12.287 -9.252 1.00 87.94 401 SER A CA 1
ATOM 2986 C C . SER A 1 401 ? 22.084 -11.076 -9.643 1.00 87.94 401 SER A C 1
ATOM 2988 O O . SER A 1 401 ? 22.338 -10.481 -10.697 1.00 87.94 401 SER A O 1
ATOM 2990 N N . PRO A 1 402 ? 21.114 -10.653 -8.808 1.00 89.62 402 PRO A N 1
ATOM 2991 C CA . PRO A 1 402 ? 20.231 -9.535 -9.127 1.00 89.62 402 PRO A CA 1
ATOM 2992 C C . PRO A 1 402 ? 20.988 -8.205 -9.148 1.00 89.62 402 PRO A C 1
ATOM 2994 O O . PRO A 1 402 ? 21.741 -7.874 -8.229 1.00 89.62 402 PRO A O 1
ATOM 2997 N N . ARG A 1 403 ? 20.771 -7.431 -10.214 1.00 89.50 403 ARG A N 1
ATOM 2998 C CA . ARG A 1 403 ? 21.297 -6.072 -10.410 1.00 89.50 403 ARG A CA 1
ATOM 2999 C C . ARG A 1 403 ? 20.226 -5.026 -10.200 1.00 89.50 403 ARG A C 1
ATOM 3001 O O . ARG A 1 403 ? 20.484 -4.009 -9.561 1.00 89.50 403 ARG A O 1
ATOM 3008 N N . PHE A 1 404 ? 19.022 -5.304 -10.676 1.00 92.25 404 PHE A N 1
ATOM 3009 C CA . PHE A 1 404 ? 17.872 -4.483 -10.372 1.00 92.25 404 PHE A CA 1
ATOM 3010 C C . PHE A 1 404 ? 16.603 -5.324 -10.287 1.00 92.25 404 PHE A C 1
ATOM 3012 O O . PHE A 1 404 ? 16.537 -6.479 -10.716 1.00 92.25 404 PHE A O 1
ATOM 3019 N N . TYR A 1 405 ? 15.606 -4.710 -9.685 1.00 93.12 405 TYR A N 1
ATOM 3020 C CA . TYR A 1 405 ? 14.255 -5.208 -9.560 1.00 93.12 405 TYR A CA 1
ATOM 3021 C C . TYR A 1 405 ? 13.320 -4.199 -10.212 1.00 93.12 405 TYR A C 1
ATOM 3023 O O . TYR A 1 405 ? 13.529 -2.997 -10.034 1.00 93.12 405 TYR A O 1
ATOM 3031 N N . PHE A 1 406 ? 12.300 -4.664 -10.929 1.00 94.00 406 PHE A N 1
ATOM 3032 C CA . PHE A 1 406 ? 11.208 -3.792 -11.341 1.00 94.00 406 PHE A CA 1
ATOM 3033 C C . PHE A 1 406 ? 9.851 -4.349 -10.925 1.00 94.00 406 PHE A C 1
ATOM 3035 O O . PHE A 1 406 ? 9.668 -5.564 -10.813 1.00 94.00 406 PHE A O 1
ATOM 3042 N N . ALA A 1 407 ? 8.906 -3.438 -10.734 1.00 93.88 407 ALA A N 1
ATOM 3043 C CA . ALA A 1 407 ? 7.493 -3.739 -10.594 1.00 93.88 407 ALA A CA 1
ATOM 3044 C C . ALA A 1 407 ? 6.682 -2.655 -11.301 1.00 93.88 407 ALA A C 1
ATOM 3046 O O . ALA A 1 407 ? 6.992 -1.479 -11.137 1.00 93.88 407 ALA A O 1
ATOM 3047 N N . ALA A 1 408 ? 5.660 -3.029 -12.058 1.00 94.50 408 ALA A N 1
ATOM 3048 C CA . ALA A 1 408 ? 4.754 -2.096 -12.715 1.00 94.50 408 ALA A CA 1
ATOM 3049 C C . ALA A 1 408 ? 3.307 -2.551 -12.532 1.00 94.50 408 ALA A C 1
ATOM 3051 O O . ALA A 1 408 ? 3.009 -3.747 -12.565 1.00 94.50 408 ALA A O 1
ATOM 3052 N N . PHE A 1 409 ? 2.424 -1.589 -12.292 1.00 91.25 409 PHE A N 1
ATOM 3053 C CA . PHE A 1 409 ? 1.033 -1.816 -11.926 1.00 91.25 409 PHE A CA 1
ATOM 3054 C C . PHE A 1 409 ? 0.130 -0.893 -12.721 1.00 91.25 409 PHE A C 1
ATOM 3056 O O . PHE A 1 409 ? 0.436 0.292 -12.861 1.00 91.25 409 PHE A O 1
ATOM 3063 N N . GLU A 1 410 ? -1.012 -1.418 -13.149 1.00 88.75 410 GLU A N 1
ATOM 3064 C CA . GLU A 1 410 ? -2.105 -0.592 -13.642 1.00 88.75 410 GLU A CA 1
ATOM 3065 C C . GLU A 1 410 ? -2.583 0.320 -12.508 1.00 88.75 410 GLU A C 1
ATOM 3067 O O . GLU A 1 410 ? -3.014 -0.140 -11.447 1.00 88.75 410 GLU A O 1
ATOM 3072 N N . TYR A 1 411 ? -2.499 1.626 -12.715 1.00 83.75 411 TYR A N 1
ATOM 3073 C CA . TYR A 1 411 ? -2.827 2.618 -11.710 1.00 83.75 411 TYR A CA 1
ATOM 3074 C C . TYR A 1 411 ? -3.636 3.757 -12.312 1.00 83.75 411 TYR A C 1
ATOM 3076 O O . TYR A 1 411 ? -3.181 4.479 -13.195 1.00 83.75 411 TYR A O 1
ATOM 3084 N N . GLN A 1 412 ? -4.836 3.965 -11.774 1.00 81.50 412 GLN A N 1
ATOM 3085 C CA . GLN A 1 412 ? -5.642 5.132 -12.103 1.00 81.50 412 GLN A CA 1
ATOM 3086 C C . GLN A 1 412 ? -5.277 6.277 -11.164 1.00 81.50 412 GLN A C 1
ATOM 3088 O O . GLN A 1 412 ? -5.690 6.317 -10.002 1.00 81.50 412 GLN A O 1
ATOM 3093 N N . LYS A 1 413 ? -4.489 7.216 -11.685 1.00 78.75 413 LYS A N 1
ATOM 3094 C CA . LYS A 1 413 ? -4.126 8.447 -10.987 1.00 78.75 413 LYS A CA 1
ATOM 3095 C C . LYS A 1 413 ? -5.385 9.251 -10.653 1.00 78.75 413 LYS A C 1
ATOM 3097 O O . LYS A 1 413 ? -6.194 9.548 -11.531 1.00 78.75 413 LYS A O 1
ATOM 3102 N N . GLY A 1 414 ? -5.558 9.608 -9.378 1.00 78.44 414 GLY A N 1
ATOM 3103 C CA . GLY A 1 414 ? -6.654 10.487 -8.967 1.00 78.44 414 GLY A CA 1
ATOM 3104 C C . GLY A 1 414 ? -6.534 11.875 -9.619 1.00 78.44 414 GLY A C 1
ATOM 3105 O O . GLY A 1 414 ? -5.415 12.318 -9.877 1.00 78.44 414 GLY A O 1
ATOM 3106 N N . PRO A 1 415 ? -7.647 12.606 -9.831 1.00 81.19 415 PRO A N 1
ATOM 3107 C CA . PRO A 1 415 ? -7.649 13.874 -10.576 1.00 81.19 415 PRO A CA 1
ATOM 3108 C C . PRO A 1 415 ? -6.716 14.945 -9.990 1.00 81.19 415 PRO A C 1
ATOM 3110 O O . PRO A 1 415 ? -6.214 15.785 -10.726 1.00 81.19 415 PRO A O 1
ATOM 3113 N N . ASN A 1 416 ? -6.440 14.880 -8.684 1.00 85.69 416 ASN A N 1
ATOM 3114 C CA . ASN A 1 416 ? -5.605 15.847 -7.965 1.00 85.69 416 ASN A CA 1
ATOM 3115 C C . ASN A 1 416 ? -4.327 15.229 -7.381 1.00 85.69 416 ASN A C 1
ATOM 3117 O O . ASN A 1 416 ? -3.695 15.836 -6.524 1.00 85.69 416 ASN A O 1
ATOM 3121 N N . GLN A 1 417 ? -3.976 14.002 -7.761 1.00 83.56 417 GLN A N 1
ATOM 3122 C CA . GLN A 1 417 ? -2.819 13.318 -7.196 1.00 83.56 417 GLN A CA 1
ATOM 3123 C C . GLN A 1 417 ? -1.624 13.510 -8.120 1.00 83.56 417 GLN A C 1
ATOM 3125 O O . GLN A 1 417 ? -1.685 13.081 -9.264 1.00 83.56 417 GLN A O 1
ATOM 3130 N N . SER A 1 418 ? -0.542 14.145 -7.673 1.00 92.75 418 SER A N 1
ATOM 3131 C CA . SER A 1 418 ? 0.661 14.327 -8.494 1.00 92.75 418 SER A CA 1
ATOM 3132 C C . SER A 1 418 ? 1.565 13.085 -8.476 1.00 92.75 418 SER A C 1
ATOM 3134 O O . SER A 1 418 ? 1.441 12.216 -7.612 1.00 92.75 418 SER A O 1
ATOM 3136 N N . ALA A 1 419 ? 2.506 12.991 -9.424 1.00 92.19 419 ALA A N 1
ATOM 3137 C CA . ALA A 1 419 ? 3.538 11.950 -9.384 1.00 92.19 419 ALA A CA 1
ATOM 3138 C C . ALA A 1 419 ? 4.392 12.062 -8.107 1.00 92.19 419 ALA A C 1
ATOM 3140 O O . ALA A 1 419 ? 4.789 11.053 -7.532 1.00 92.19 419 ALA A O 1
ATOM 3141 N N . ASP A 1 420 ? 4.624 13.285 -7.621 1.00 93.94 420 ASP A N 1
ATOM 3142 C CA . ASP A 1 420 ? 5.392 13.523 -6.399 1.00 93.94 420 ASP A CA 1
ATOM 3143 C C . ASP A 1 420 ? 4.666 13.041 -5.138 1.00 93.94 420 ASP A C 1
ATOM 3145 O O . ASP A 1 420 ? 5.303 12.493 -4.234 1.00 93.94 420 ASP A O 1
ATOM 3149 N N . ASP A 1 421 ? 3.336 13.173 -5.099 1.00 87.12 421 ASP A N 1
ATOM 3150 C CA . ASP A 1 421 ? 2.509 12.640 -4.011 1.00 87.12 421 ASP A CA 1
ATOM 3151 C C . ASP A 1 421 ? 2.607 11.116 -3.965 1.00 87.12 421 ASP A C 1
ATOM 3153 O O . ASP A 1 421 ? 2.858 10.539 -2.907 1.00 87.12 421 ASP A O 1
ATOM 3157 N N . ILE A 1 422 ? 2.494 10.463 -5.129 1.00 87.31 422 ILE A N 1
ATOM 3158 C CA . ILE A 1 422 ? 2.634 9.005 -5.253 1.00 87.31 422 ILE A CA 1
ATOM 3159 C C . ILE A 1 422 ? 4.033 8.571 -4.796 1.00 87.31 422 ILE A C 1
ATOM 3161 O O . ILE A 1 422 ? 4.162 7.625 -4.015 1.00 87.31 422 ILE A O 1
ATOM 3165 N N . PHE A 1 423 ? 5.085 9.284 -5.216 1.00 91.19 423 PHE A N 1
ATOM 3166 C CA . PHE A 1 423 ? 6.460 8.972 -4.820 1.00 91.19 423 PHE A CA 1
ATOM 3167 C C . PHE A 1 423 ? 6.685 9.144 -3.318 1.00 91.19 423 PHE A C 1
ATOM 3169 O O . PHE A 1 423 ? 7.329 8.315 -2.675 1.00 91.19 423 PHE A O 1
ATOM 3176 N N . SER A 1 424 ? 6.143 10.212 -2.738 1.00 88.94 424 SER A N 1
ATOM 3177 C CA . SER A 1 424 ? 6.255 10.511 -1.311 1.00 88.94 424 SER A CA 1
ATOM 3178 C C . SER A 1 424 ? 5.484 9.499 -0.463 1.00 88.94 424 SER A C 1
ATOM 3180 O O . SER A 1 424 ? 5.984 9.041 0.569 1.00 88.94 424 SER A O 1
ATOM 3182 N N . ASP A 1 425 ? 4.295 9.089 -0.905 1.00 80.62 425 ASP A N 1
ATOM 3183 C CA . ASP A 1 425 ? 3.516 8.007 -0.298 1.00 80.62 425 ASP A CA 1
ATOM 3184 C C . ASP A 1 425 ? 4.271 6.684 -0.346 1.00 80.62 425 ASP A C 1
ATOM 3186 O O . ASP A 1 425 ? 4.344 5.973 0.665 1.00 80.62 425 ASP A O 1
ATOM 3190 N N . PHE A 1 426 ? 4.897 6.390 -1.488 1.00 82.88 426 PHE A N 1
ATOM 3191 C CA . PHE A 1 426 ? 5.749 5.223 -1.636 1.00 82.88 426 PHE A CA 1
ATOM 3192 C C . PHE A 1 426 ? 6.950 5.277 -0.691 1.00 82.88 426 PHE A C 1
ATOM 3194 O O . PHE A 1 426 ? 7.180 4.326 0.052 1.00 82.88 426 PHE A O 1
ATOM 3201 N N . ALA A 1 427 ? 7.675 6.394 -0.637 1.00 87.00 427 ALA A N 1
ATOM 3202 C CA . ALA A 1 427 ? 8.828 6.567 0.241 1.00 87.00 427 ALA A CA 1
ATOM 3203 C C . ALA A 1 427 ? 8.482 6.412 1.726 1.00 87.00 427 ALA A C 1
ATOM 3205 O O . ALA A 1 427 ? 9.248 5.802 2.480 1.00 87.00 427 ALA A O 1
ATOM 3206 N N . ARG A 1 428 ? 7.311 6.905 2.149 1.00 81.25 428 ARG A N 1
ATOM 3207 C CA . ARG A 1 428 ? 6.794 6.699 3.510 1.00 81.25 428 ARG A CA 1
ATOM 3208 C C . ARG A 1 428 ? 6.480 5.230 3.781 1.00 81.25 428 ARG A C 1
ATOM 3210 O O . ARG A 1 428 ? 6.890 4.715 4.822 1.00 81.25 428 ARG A O 1
ATOM 3217 N N . GLY A 1 429 ? 5.801 4.556 2.850 1.00 71.88 429 GLY A N 1
ATOM 3218 C CA . GLY A 1 429 ? 5.535 3.118 2.930 1.00 71.88 429 GLY A CA 1
ATOM 3219 C C . GLY A 1 429 ? 6.832 2.316 3.029 1.00 71.88 429 GLY A C 1
ATOM 3220 O O . GLY A 1 429 ? 7.019 1.549 3.973 1.00 71.88 429 GLY A O 1
ATOM 3221 N N . TYR A 1 430 ? 7.775 2.584 2.130 1.00 80.75 430 TYR A N 1
ATOM 3222 C CA . TYR A 1 430 ? 9.094 1.962 2.063 1.00 80.75 430 TYR A CA 1
ATOM 3223 C C . TYR A 1 430 ? 9.867 2.089 3.383 1.00 80.75 430 TYR A C 1
ATOM 3225 O O . TYR A 1 430 ? 10.344 1.096 3.932 1.00 80.75 430 TYR A O 1
ATOM 3233 N N . ALA A 1 431 ? 9.921 3.298 3.953 1.00 79.38 431 ALA A N 1
ATOM 3234 C CA . ALA A 1 431 ? 10.571 3.544 5.239 1.00 79.38 431 ALA A CA 1
ATOM 3235 C C . ALA A 1 431 ? 9.887 2.829 6.418 1.00 79.38 431 ALA A C 1
ATOM 3237 O O . ALA A 1 431 ? 10.530 2.578 7.437 1.00 79.38 431 ALA A O 1
ATOM 3238 N N . SER A 1 432 ? 8.589 2.524 6.308 1.00 70.88 432 SER A N 1
ATOM 3239 C CA . SER A 1 432 ? 7.835 1.827 7.356 1.00 70.88 432 SER A CA 1
ATOM 3240 C C . SER A 1 432 ? 8.055 0.314 7.358 1.00 70.88 432 SER A C 1
ATOM 3242 O O . SER A 1 432 ? 7.915 -0.312 8.409 1.00 70.88 432 SER A O 1
ATOM 3244 N N . ALA A 1 433 ? 8.434 -0.267 6.216 1.00 62.53 433 ALA A N 1
ATOM 3245 C CA . ALA A 1 433 ? 8.619 -1.706 6.097 1.00 62.53 433 ALA A CA 1
ATOM 3246 C C . ALA A 1 433 ? 9.907 -2.193 6.771 1.00 62.53 433 ALA A C 1
ATOM 3248 O O . ALA A 1 433 ? 9.930 -3.308 7.289 1.00 62.53 433 ALA A O 1
ATOM 3249 N N . GLY A 1 434 ? 10.961 -1.368 6.857 1.00 73.12 434 GLY A N 1
ATOM 3250 C CA . GLY A 1 434 ? 12.131 -1.710 7.670 1.00 73.12 434 GLY A CA 1
ATOM 3251 C C . GLY A 1 434 ? 13.257 -0.687 7.683 1.00 73.12 434 GLY A C 1
ATOM 3252 O O . GLY A 1 434 ? 13.035 0.512 7.784 1.00 73.12 434 GLY A O 1
ATOM 3253 N N . LYS A 1 435 ? 14.509 -1.167 7.687 1.00 77.25 435 LYS A N 1
ATOM 3254 C CA . LYS A 1 435 ? 15.690 -0.311 7.929 1.00 77.25 435 LYS A CA 1
ATOM 3255 C C . LYS A 1 435 ? 16.068 0.570 6.736 1.00 77.25 435 LYS A C 1
ATOM 3257 O O . LYS A 1 435 ? 16.847 1.505 6.919 1.00 77.25 435 LYS A O 1
ATOM 3262 N N . ALA A 1 436 ? 15.559 0.252 5.548 1.00 82.81 436 ALA A N 1
ATOM 3263 C CA . ALA A 1 436 ? 15.815 1.009 4.337 1.00 82.81 436 ALA A CA 1
ATOM 3264 C C . ALA A 1 436 ? 14.850 2.184 4.200 1.00 82.81 436 ALA A C 1
ATOM 3266 O O . ALA A 1 436 ? 13.667 2.067 4.489 1.00 82.81 436 ALA A O 1
ATOM 3267 N N . LYS A 1 437 ? 15.374 3.327 3.767 1.00 90.56 437 LYS A N 1
ATOM 3268 C CA . LYS A 1 437 ? 14.651 4.586 3.599 1.00 90.56 437 LYS A CA 1
ATOM 3269 C C . LYS A 1 437 ? 15.034 5.210 2.271 1.00 90.56 437 LYS A C 1
ATOM 3271 O O . LYS A 1 437 ? 16.210 5.224 1.920 1.00 90.56 437 LYS A O 1
ATOM 3276 N N . ILE A 1 438 ? 14.060 5.764 1.567 1.00 91.31 438 ILE A N 1
ATOM 3277 C CA . ILE A 1 438 ? 14.333 6.604 0.405 1.00 91.31 438 ILE A CA 1
ATOM 3278 C C . ILE A 1 438 ? 14.773 7.975 0.911 1.00 91.31 438 ILE A C 1
ATOM 3280 O O . ILE A 1 438 ? 14.098 8.605 1.724 1.00 91.31 438 ILE A O 1
ATOM 3284 N N . ASP A 1 439 ? 15.936 8.417 0.460 1.00 94.81 439 ASP A N 1
ATOM 3285 C CA . ASP A 1 439 ? 16.487 9.720 0.777 1.00 94.81 439 ASP A CA 1
ATOM 3286 C C . ASP A 1 439 ? 15.882 10.785 -0.133 1.00 94.81 439 ASP A C 1
ATOM 3288 O O . ASP A 1 439 ? 16.404 11.091 -1.207 1.00 94.81 439 ASP A O 1
ATOM 3292 N N . MET A 1 440 ? 14.777 11.361 0.330 1.00 94.75 440 MET A N 1
ATOM 3293 C CA . MET A 1 440 ? 14.033 12.394 -0.391 1.00 94.75 440 MET A CA 1
ATOM 3294 C C . MET A 1 440 ? 14.868 13.651 -0.679 1.00 94.75 440 MET A C 1
ATOM 3296 O O . MET A 1 440 ? 14.535 14.388 -1.600 1.00 94.75 440 MET A O 1
ATOM 3300 N N . ALA A 1 441 ? 15.975 13.884 0.040 1.00 95.44 441 ALA A N 1
ATOM 3301 C CA . ALA A 1 441 ? 16.892 14.987 -0.259 1.00 95.44 441 ALA A CA 1
ATOM 3302 C C . ALA A 1 441 ? 17.707 14.756 -1.546 1.00 95.44 441 ALA A C 1
ATOM 3304 O O . ALA A 1 441 ? 18.277 15.691 -2.094 1.00 95.44 441 ALA A O 1
ATOM 3305 N N . THR A 1 442 ? 17.760 13.516 -2.038 1.00 93.94 442 THR A N 1
ATOM 3306 C CA . THR A 1 442 ? 18.412 13.146 -3.308 1.00 93.94 442 THR A CA 1
ATOM 3307 C C . THR A 1 442 ? 17.414 12.949 -4.445 1.00 93.94 442 THR A C 1
ATOM 3309 O O . THR A 1 442 ? 17.754 12.330 -5.453 1.00 93.94 442 THR A O 1
ATOM 3312 N N . LYS A 1 443 ? 16.177 13.431 -4.266 1.00 95.06 443 LYS A N 1
ATOM 3313 C CA . LYS A 1 443 ? 15.112 13.332 -5.260 1.00 95.06 443 LYS A CA 1
ATOM 3314 C C . LYS A 1 443 ? 15.486 14.115 -6.521 1.00 95.06 443 LYS A C 1
ATOM 3316 O O . LYS A 1 443 ? 15.787 15.302 -6.442 1.00 95.06 443 LYS A O 1
ATOM 3321 N N . ALA A 1 444 ? 15.418 13.452 -7.667 1.00 93.94 444 ALA A N 1
ATOM 3322 C CA . ALA A 1 444 ? 15.561 14.032 -8.993 1.00 93.94 444 ALA A CA 1
ATOM 3323 C C . ALA A 1 444 ? 14.307 13.711 -9.812 1.00 93.94 444 ALA A C 1
ATOM 3325 O O . ALA A 1 444 ? 13.897 12.552 -9.886 1.00 93.94 444 ALA A O 1
ATOM 3326 N N . VAL A 1 445 ? 13.702 14.734 -10.410 1.00 94.81 445 VAL A N 1
ATOM 3327 C CA . VAL A 1 445 ? 12.469 14.624 -11.198 1.00 94.81 445 VAL A CA 1
ATOM 3328 C C . VAL A 1 445 ? 12.798 14.933 -12.650 1.00 94.81 445 VAL A C 1
ATOM 3330 O O . VAL A 1 445 ? 13.428 15.950 -12.922 1.00 94.81 445 VAL A O 1
ATOM 3333 N N . ASP A 1 446 ? 12.363 14.061 -13.548 1.00 91.50 446 ASP A N 1
ATOM 3334 C CA . ASP A 1 446 ? 12.375 14.268 -14.990 1.00 91.50 446 ASP A CA 1
ATOM 3335 C C . ASP A 1 446 ? 10.942 14.096 -15.505 1.00 91.50 446 ASP A C 1
ATOM 3337 O O . ASP A 1 446 ? 10.309 13.064 -15.275 1.00 91.50 446 ASP A O 1
ATOM 3341 N N . ALA A 1 447 ? 10.386 15.139 -16.112 1.00 91.06 447 ALA A N 1
ATOM 3342 C CA . ALA A 1 447 ? 9.001 15.167 -16.559 1.00 91.06 447 ALA A CA 1
ATOM 3343 C C . ALA A 1 447 ? 8.958 15.376 -18.073 1.00 91.06 447 ALA A C 1
ATOM 3345 O O . ALA A 1 447 ? 9.437 16.385 -18.582 1.00 91.06 447 ALA A O 1
ATOM 3346 N N . SER A 1 448 ? 8.336 14.429 -18.771 1.00 89.50 448 SER A N 1
ATOM 3347 C CA . SER A 1 448 ? 8.039 14.492 -20.203 1.00 89.50 448 SER A CA 1
ATOM 3348 C C . SER A 1 448 ? 6.524 14.477 -20.432 1.00 89.50 448 SER A C 1
ATOM 3350 O O . SER A 1 448 ? 5.757 14.199 -19.506 1.00 89.50 448 SER A O 1
ATOM 3352 N N . GLU A 1 449 ? 6.078 14.740 -21.664 1.00 84.31 449 GLU A N 1
ATOM 3353 C CA . GLU A 1 449 ? 4.654 14.645 -22.030 1.00 84.31 449 GLU A CA 1
ATOM 3354 C C . GLU A 1 449 ? 4.078 13.232 -21.832 1.00 84.31 449 GLU A C 1
ATOM 3356 O O . GLU A 1 449 ? 2.878 13.070 -21.607 1.00 84.31 449 GLU A O 1
ATOM 3361 N N . GLU A 1 450 ? 4.928 12.204 -21.896 1.00 88.88 450 GLU A N 1
ATOM 3362 C CA . GLU A 1 450 ? 4.502 10.806 -21.837 1.00 88.88 450 GLU A CA 1
ATOM 3363 C C . GLU A 1 450 ? 4.549 10.214 -20.425 1.00 88.88 450 GLU A C 1
ATOM 3365 O O . GLU A 1 450 ? 3.703 9.389 -20.077 1.00 88.88 450 GLU A O 1
ATOM 3370 N N . ALA A 1 451 ? 5.541 10.606 -19.621 1.00 93.81 451 ALA A N 1
ATOM 3371 C CA . ALA A 1 451 ? 5.741 10.090 -18.272 1.00 93.81 451 ALA A CA 1
ATOM 3372 C C . ALA A 1 451 ? 6.520 11.063 -17.381 1.00 93.81 451 ALA A C 1
ATOM 3374 O O . ALA A 1 451 ? 7.369 11.832 -17.836 1.00 93.81 451 ALA A O 1
ATOM 3375 N N . THR A 1 452 ? 6.270 10.972 -16.076 1.00 94.88 452 THR A N 1
ATOM 3376 C CA . THR A 1 452 ? 7.091 11.604 -15.035 1.00 94.88 452 THR A CA 1
ATOM 3377 C C . THR A 1 452 ? 7.927 10.542 -14.337 1.00 94.88 452 THR A C 1
ATOM 3379 O O . THR A 1 452 ? 7.364 9.597 -13.788 1.00 94.88 452 THR A O 1
ATOM 3382 N N . ILE A 1 453 ? 9.249 10.704 -14.325 1.00 95.44 453 ILE A N 1
ATOM 3383 C CA . ILE A 1 453 ? 10.203 9.816 -13.662 1.00 95.44 453 ILE A CA 1
ATOM 3384 C C . ILE A 1 453 ? 10.795 10.527 -12.441 1.00 95.44 453 ILE A C 1
ATOM 3386 O O . ILE A 1 453 ? 11.376 11.606 -12.539 1.00 95.44 453 ILE A O 1
ATOM 3390 N N . ILE A 1 454 ? 10.674 9.912 -11.269 1.00 95.25 454 ILE A N 1
ATOM 3391 C CA . ILE A 1 454 ? 11.188 10.429 -10.000 1.00 95.25 454 ILE A CA 1
ATOM 3392 C C . ILE A 1 454 ? 12.157 9.415 -9.413 1.00 95.25 454 ILE A C 1
ATOM 3394 O O . ILE A 1 454 ? 11.773 8.290 -9.105 1.00 95.25 454 ILE A O 1
ATOM 3398 N N . CYS A 1 455 ? 13.409 9.814 -9.219 1.00 95.62 455 CYS A N 1
ATOM 3399 C CA . CYS A 1 455 ? 14.455 8.956 -8.682 1.00 95.62 455 CYS A CA 1
ATOM 3400 C C . CYS A 1 455 ? 15.021 9.496 -7.369 1.00 95.62 455 CYS A C 1
ATOM 3402 O O . CYS A 1 455 ? 15.180 10.700 -7.210 1.00 95.62 455 CYS A O 1
ATOM 3404 N N . ALA A 1 456 ? 15.392 8.614 -6.443 1.00 95.12 456 ALA A N 1
ATOM 3405 C CA . ALA A 1 456 ? 16.101 8.971 -5.215 1.00 95.12 456 ALA A CA 1
ATOM 3406 C C . ALA A 1 456 ? 16.998 7.820 -4.729 1.00 95.12 456 ALA A C 1
ATOM 3408 O O . ALA A 1 456 ? 16.824 6.656 -5.099 1.00 95.12 456 ALA A O 1
ATOM 3409 N N . ARG A 1 457 ? 17.989 8.129 -3.888 1.00 93.69 457 ARG A N 1
ATOM 3410 C CA . ARG A 1 457 ? 18.877 7.119 -3.291 1.00 93.69 457 ARG A CA 1
ATOM 3411 C C . ARG A 1 457 ? 18.196 6.392 -2.137 1.00 93.69 457 ARG A C 1
ATOM 3413 O O . ARG A 1 457 ? 17.386 6.967 -1.419 1.00 93.69 457 ARG A O 1
ATOM 3420 N N . ILE A 1 458 ? 18.587 5.144 -1.901 1.00 91.31 458 ILE A N 1
ATOM 3421 C CA . ILE A 1 458 ? 18.159 4.364 -0.736 1.00 91.31 458 ILE A CA 1
ATOM 3422 C C . ILE A 1 458 ? 19.266 4.394 0.328 1.00 91.31 458 ILE A C 1
ATOM 3424 O O . ILE A 1 458 ? 20.428 4.093 0.049 1.00 91.31 458 ILE A O 1
ATOM 3428 N N . ARG A 1 459 ? 18.906 4.733 1.570 1.00 90.88 459 ARG A N 1
ATOM 3429 C CA . ARG A 1 459 ? 19.770 4.724 2.761 1.00 90.88 459 ARG A CA 1
ATOM 3430 C C . ARG A 1 459 ? 19.297 3.682 3.772 1.00 90.88 459 ARG A C 1
ATOM 3432 O O . ARG A 1 459 ? 18.104 3.522 3.983 1.00 90.88 459 ARG A O 1
ATOM 3439 N N . GLY A 1 460 ? 20.238 3.046 4.471 1.00 84.12 460 GLY A N 1
ATOM 3440 C CA . GLY A 1 460 ? 19.951 1.989 5.449 1.00 84.12 460 GLY A CA 1
ATOM 3441 C C . GLY A 1 460 ? 19.591 0.662 4.768 1.00 84.12 460 GLY A C 1
ATOM 3442 O O . GLY A 1 460 ? 18.787 0.618 3.851 1.00 84.12 460 GLY A O 1
ATOM 3443 N N . GLY A 1 461 ? 20.212 -0.448 5.165 1.00 82.19 461 GLY A N 1
ATOM 3444 C CA . GLY A 1 461 ? 20.004 -1.736 4.485 1.00 82.19 461 GLY A CA 1
ATOM 3445 C C . GLY A 1 461 ? 20.740 -1.846 3.141 1.00 82.19 461 GLY A C 1
ATOM 3446 O O . GLY A 1 461 ? 21.935 -1.556 3.072 1.00 82.19 461 GLY A O 1
ATOM 3447 N N . VAL A 1 462 ? 20.049 -2.322 2.096 1.00 75.12 462 VAL A N 1
ATOM 3448 C CA . VAL A 1 462 ? 20.628 -2.546 0.759 1.00 75.12 462 VAL A CA 1
ATOM 3449 C C . VAL A 1 462 ? 20.858 -1.201 0.067 1.00 75.12 462 VAL A C 1
ATOM 3451 O O . VAL A 1 462 ? 19.910 -0.460 -0.181 1.00 75.12 462 VAL A O 1
ATOM 3454 N N . ARG A 1 463 ? 22.123 -0.882 -0.237 1.00 85.00 463 ARG A N 1
ATOM 3455 C CA . ARG A 1 463 ? 22.489 0.322 -0.998 1.00 85.00 463 ARG A CA 1
ATOM 3456 C C . ARG A 1 463 ? 21.977 0.229 -2.434 1.00 85.00 463 ARG A C 1
ATOM 3458 O O . ARG A 1 463 ? 22.057 -0.839 -3.045 1.00 85.00 463 ARG A O 1
ATOM 3465 N N . GLY A 1 464 ? 21.508 1.356 -2.955 1.00 89.06 464 GLY A N 1
ATOM 3466 C CA . GLY A 1 464 ? 21.051 1.490 -4.330 1.00 89.06 464 GLY A CA 1
ATOM 3467 C C . GLY A 1 464 ? 20.288 2.789 -4.556 1.00 89.06 464 GLY A C 1
ATOM 3468 O O . GLY A 1 464 ? 20.312 3.711 -3.734 1.00 89.06 464 GLY A O 1
ATOM 3469 N N . SER A 1 465 ? 19.576 2.834 -5.669 1.00 92.00 465 SER A N 1
ATOM 3470 C CA . SER A 1 465 ? 18.643 3.898 -6.022 1.00 92.00 465 SER A CA 1
ATOM 3471 C C . SER A 1 465 ? 17.301 3.294 -6.384 1.00 92.00 465 SER A C 1
ATOM 3473 O O . SER A 1 465 ? 17.238 2.145 -6.820 1.00 92.00 465 SER A O 1
ATOM 3475 N N . LEU A 1 466 ? 16.244 4.074 -6.219 1.00 93.50 466 LEU A N 1
ATOM 3476 C CA . LEU A 1 466 ? 14.940 3.726 -6.736 1.00 93.50 466 LEU A CA 1
ATOM 3477 C C . LEU A 1 466 ? 14.405 4.869 -7.588 1.00 93.50 466 LEU A C 1
ATOM 3479 O O . LEU A 1 466 ? 14.418 6.024 -7.168 1.00 93.50 466 LEU A O 1
ATOM 3483 N N . CYS A 1 467 ? 13.940 4.503 -8.772 1.00 95.12 467 CYS A N 1
ATOM 3484 C CA . CYS A 1 467 ? 13.210 5.349 -9.689 1.00 95.12 467 CYS A CA 1
ATOM 3485 C C . CYS A 1 467 ? 11.775 4.851 -9.795 1.00 95.12 467 CYS A C 1
ATOM 3487 O O . CYS A 1 467 ? 11.539 3.651 -9.902 1.00 95.12 467 CYS A O 1
ATOM 3489 N N . MET A 1 468 ? 10.827 5.770 -9.778 1.00 95.19 468 MET A N 1
ATOM 3490 C CA . MET A 1 468 ? 9.432 5.527 -10.095 1.00 95.19 468 MET A CA 1
ATOM 3491 C C . MET A 1 468 ? 9.112 6.257 -11.389 1.00 95.19 468 MET A C 1
ATOM 3493 O O . MET A 1 468 ? 9.554 7.390 -11.551 1.00 95.19 468 MET A O 1
ATOM 3497 N N . TRP A 1 469 ? 8.331 5.655 -12.276 1.00 95.25 469 TRP A N 1
ATOM 3498 C CA . TRP A 1 469 ? 7.684 6.388 -13.354 1.00 95.25 469 TRP A CA 1
ATOM 3499 C C . TRP A 1 469 ? 6.172 6.336 -13.186 1.00 95.25 469 TRP A C 1
ATOM 3501 O O . TRP A 1 469 ? 5.620 5.362 -12.670 1.00 95.25 469 TRP A O 1
ATOM 3511 N N . THR A 1 470 ? 5.513 7.406 -13.608 1.00 93.69 470 THR A N 1
ATOM 3512 C CA . THR A 1 470 ? 4.058 7.475 -13.715 1.00 93.69 470 THR A CA 1
ATOM 3513 C C . THR A 1 470 ? 3.700 7.947 -15.111 1.00 93.69 470 THR A C 1
ATOM 3515 O O . THR A 1 470 ? 4.165 9.014 -15.525 1.00 93.69 470 THR A O 1
ATOM 3518 N N . ASP A 1 471 ? 2.851 7.198 -15.792 1.00 91.25 471 ASP A N 1
ATOM 3519 C CA . ASP A 1 471 ? 2.204 7.608 -17.036 1.00 91.25 471 ASP A CA 1
ATOM 3520 C C . ASP A 1 471 ? 0.679 7.724 -16.810 1.00 91.25 471 ASP A C 1
ATOM 3522 O O . ASP A 1 471 ? 0.242 8.070 -15.705 1.00 91.25 471 ASP A O 1
ATOM 3526 N N . ARG A 1 472 ? -0.143 7.553 -17.855 1.00 86.12 472 ARG A N 1
ATOM 3527 C CA . ARG A 1 472 ? -1.601 7.739 -17.762 1.00 86.12 472 ARG A CA 1
ATOM 3528 C C . ARG A 1 472 ? -2.293 6.630 -16.974 1.00 86.12 472 ARG A C 1
ATOM 3530 O O . ARG A 1 472 ? -3.259 6.923 -16.271 1.00 86.12 472 ARG A O 1
ATOM 3537 N N . ASP A 1 473 ? -1.846 5.392 -17.131 1.00 88.44 473 ASP A N 1
ATOM 3538 C CA . ASP A 1 473 ? -2.534 4.196 -16.643 1.00 88.44 473 ASP A CA 1
ATOM 3539 C C . ASP A 1 473 ? -1.616 3.211 -15.915 1.00 88.44 473 ASP A C 1
ATOM 3541 O O . ASP A 1 473 ? -2.102 2.210 -15.393 1.00 88.44 473 ASP A O 1
ATOM 3545 N N . THR A 1 474 ? -0.324 3.510 -15.810 1.00 91.12 474 THR A N 1
ATOM 3546 C CA . THR A 1 474 ? 0.687 2.667 -15.181 1.00 91.12 474 THR A CA 1
ATOM 3547 C C . THR A 1 474 ? 1.551 3.475 -14.214 1.00 91.12 474 THR A C 1
ATOM 3549 O O . THR A 1 474 ? 1.960 4.617 -14.447 1.00 91.12 474 THR A O 1
ATOM 3552 N N . VAL A 1 475 ? 1.852 2.849 -13.080 1.00 93.25 475 VAL A N 1
ATOM 3553 C CA . VAL A 1 475 ? 2.920 3.278 -12.179 1.00 93.25 475 VAL A CA 1
ATOM 3554 C C . VAL A 1 475 ? 3.908 2.138 -12.065 1.00 93.25 475 VAL A C 1
ATOM 3556 O O . VAL A 1 475 ? 3.536 1.011 -11.729 1.00 93.25 475 VAL A O 1
ATOM 3559 N N . GLY A 1 476 ? 5.177 2.437 -12.308 1.00 93.94 476 GLY A N 1
ATOM 3560 C CA . GLY A 1 476 ? 6.234 1.458 -12.167 1.00 93.94 476 GLY A CA 1
ATOM 3561 C C . GLY A 1 476 ? 7.414 1.948 -11.355 1.00 93.94 476 GLY A C 1
ATOM 3562 O O . GLY A 1 476 ? 7.613 3.139 -11.136 1.00 93.94 476 GLY A O 1
ATOM 3563 N N . PHE A 1 477 ? 8.192 0.986 -10.881 1.00 94.31 477 PHE A N 1
ATOM 3564 C CA . PHE A 1 477 ? 9.335 1.165 -10.010 1.00 94.31 477 PHE A CA 1
ATOM 3565 C C . PHE A 1 477 ? 10.499 0.351 -10.544 1.00 94.31 477 PHE A C 1
ATOM 3567 O O . PHE A 1 477 ? 10.329 -0.804 -10.929 1.00 94.31 477 PHE A O 1
ATOM 3574 N N . VAL A 1 478 ? 11.689 0.933 -10.500 1.00 94.19 478 VAL A N 1
ATOM 3575 C CA . VAL A 1 478 ? 12.960 0.252 -10.708 1.00 94.19 478 VAL A CA 1
ATOM 3576 C C . VAL A 1 478 ? 13.847 0.527 -9.514 1.00 94.19 478 VAL A C 1
ATOM 3578 O O . VAL A 1 478 ? 14.097 1.679 -9.168 1.00 94.19 478 VAL A O 1
ATOM 3581 N N . GLN A 1 479 ? 14.363 -0.533 -8.909 1.00 91.88 479 GLN A N 1
ATOM 3582 C CA . GLN A 1 479 ? 15.322 -0.459 -7.821 1.00 91.88 479 GLN A CA 1
ATOM 3583 C C . GLN A 1 479 ? 16.635 -1.111 -8.224 1.00 91.88 479 GLN A C 1
ATOM 3585 O O . GLN A 1 479 ? 16.671 -2.305 -8.509 1.00 91.88 479 GLN A O 1
ATOM 3590 N N . THR A 1 480 ? 17.730 -0.362 -8.158 1.00 90.94 480 THR A N 1
ATOM 3591 C CA . THR A 1 480 ? 19.077 -0.918 -8.314 1.00 90.94 480 THR A CA 1
ATOM 3592 C C . THR A 1 480 ? 19.559 -1.525 -6.997 1.00 90.94 480 THR A C 1
ATOM 3594 O O . THR A 1 480 ? 19.276 -1.017 -5.909 1.00 90.94 480 THR A O 1
ATOM 3597 N N . ILE A 1 481 ? 20.282 -2.642 -7.079 1.00 86.69 481 ILE A N 1
ATOM 3598 C CA . ILE A 1 481 ? 20.730 -3.436 -5.930 1.00 86.69 481 ILE A CA 1
ATOM 3599 C C . ILE A 1 481 ? 22.257 -3.443 -5.896 1.00 86.69 481 ILE A C 1
ATOM 3601 O O . ILE A 1 481 ? 22.907 -3.887 -6.841 1.00 86.69 481 ILE A O 1
ATOM 3605 N N . ARG A 1 482 ? 22.841 -2.997 -4.773 1.00 75.69 482 ARG A N 1
ATOM 3606 C CA . ARG A 1 482 ? 24.296 -3.021 -4.508 1.00 75.69 482 ARG A CA 1
ATOM 3607 C C . ARG A 1 482 ? 25.131 -2.319 -5.581 1.00 75.69 482 ARG A C 1
ATOM 3609 O O . ARG A 1 482 ? 26.267 -2.701 -5.848 1.00 75.69 482 ARG A O 1
ATOM 3616 N N . GLN A 1 483 ? 24.564 -1.291 -6.189 1.00 67.06 483 GLN A N 1
ATOM 3617 C CA . GLN A 1 483 ? 25.242 -0.464 -7.165 1.00 67.06 483 GLN A CA 1
ATOM 3618 C C . GLN A 1 483 ? 25.281 0.960 -6.621 1.00 67.06 483 GLN A C 1
ATOM 3620 O O . GLN A 1 483 ? 24.234 1.534 -6.328 1.00 67.06 483 GLN A O 1
ATOM 3625 N N . ASP A 1 484 ? 26.477 1.551 -6.541 1.00 57.97 484 ASP A N 1
ATOM 3626 C CA . ASP A 1 484 ? 26.663 3.000 -6.343 1.00 57.97 484 ASP A CA 1
ATOM 3627 C C . ASP A 1 484 ? 26.304 3.776 -7.629 1.00 57.97 484 ASP A C 1
ATOM 3629 O O . ASP A 1 484 ? 26.885 4.808 -7.965 1.00 57.97 484 ASP A O 1
ATOM 3633 N N . ILE A 1 485 ? 25.339 3.250 -8.385 1.00 54.25 485 ILE A N 1
ATOM 3634 C CA . ILE A 1 485 ? 24.789 3.901 -9.557 1.00 54.25 485 ILE A CA 1
ATOM 3635 C C . ILE A 1 485 ? 24.011 5.104 -9.048 1.00 54.25 485 ILE A C 1
ATOM 3637 O O . ILE A 1 485 ? 23.119 4.997 -8.200 1.00 54.25 485 ILE A O 1
ATOM 3641 N N . ARG A 1 486 ? 24.403 6.278 -9.548 1.00 61.09 486 ARG A N 1
ATOM 3642 C CA . ARG A 1 486 ? 23.601 7.486 -9.391 1.00 61.09 486 ARG A CA 1
ATOM 3643 C C . ARG A 1 486 ? 22.197 7.161 -9.905 1.00 61.09 486 ARG A C 1
ATOM 3645 O O . ARG A 1 486 ? 22.128 6.515 -10.945 1.00 61.09 486 ARG A O 1
ATOM 3652 N N . PRO A 1 487 ? 21.125 7.580 -9.211 1.00 60.84 487 PRO A N 1
ATOM 3653 C CA . PRO A 1 487 ? 19.770 7.393 -9.711 1.00 60.84 487 PRO A CA 1
ATOM 3654 C C . PRO A 1 487 ? 19.726 7.864 -11.167 1.00 60.84 487 PRO A C 1
ATOM 3656 O O . PRO A 1 487 ? 19.926 9.051 -11.415 1.00 60.84 487 PRO A O 1
ATOM 3659 N N . SER A 1 488 ? 19.605 6.930 -12.111 1.00 67.25 488 SER A N 1
ATOM 3660 C CA . SER A 1 488 ? 19.620 7.248 -13.532 1.00 67.25 488 SER A CA 1
ATOM 3661 C C . SER A 1 488 ? 18.206 7.102 -14.054 1.00 67.25 488 SER A C 1
ATOM 3663 O O . SER A 1 488 ? 17.624 6.014 -14.036 1.00 67.25 488 SER A O 1
ATOM 3665 N N . HIS A 1 489 ? 17.655 8.224 -14.513 1.00 77.62 489 HIS A N 1
ATOM 3666 C CA . HIS A 1 489 ? 16.393 8.257 -15.247 1.00 77.62 489 HIS A CA 1
ATOM 3667 C C . HIS A 1 489 ? 16.427 7.289 -16.434 1.00 77.62 489 HIS A C 1
ATOM 3669 O O . HIS A 1 489 ? 15.422 6.648 -16.721 1.00 77.62 489 HIS A O 1
ATOM 3675 N N . ASP A 1 490 ? 17.613 7.073 -17.009 1.00 78.44 490 ASP A N 1
ATOM 3676 C CA . ASP A 1 490 ? 17.859 6.141 -18.105 1.00 78.44 490 ASP A CA 1
ATOM 3677 C C . ASP A 1 490 ? 17.333 4.735 -17.821 1.00 78.44 490 ASP A C 1
ATOM 3679 O O . ASP A 1 490 ? 16.528 4.236 -18.595 1.00 78.44 490 ASP A O 1
ATOM 3683 N N . LEU A 1 491 ? 17.721 4.086 -16.711 1.00 82.38 491 LEU A N 1
ATOM 3684 C CA . LEU A 1 491 ? 17.298 2.701 -16.454 1.00 82.38 491 LEU A CA 1
ATOM 3685 C C . LEU A 1 491 ? 15.776 2.603 -16.293 1.00 82.38 491 LEU A C 1
ATOM 3687 O O . LEU A 1 491 ? 15.170 1.650 -16.779 1.00 82.38 491 LEU A O 1
ATOM 3691 N N . ALA A 1 492 ? 15.164 3.591 -15.638 1.00 86.50 492 ALA A N 1
ATOM 3692 C CA . ALA A 1 492 ? 13.714 3.660 -15.512 1.00 86.50 492 ALA A CA 1
ATOM 3693 C C . ALA A 1 492 ? 13.039 3.834 -16.878 1.00 86.50 492 ALA A C 1
ATOM 3695 O O . ALA A 1 492 ? 12.065 3.140 -17.153 1.00 86.50 492 ALA A O 1
ATOM 3696 N N . ALA A 1 493 ? 13.593 4.678 -17.752 1.00 86.31 493 ALA A N 1
ATOM 3697 C CA . ALA A 1 493 ? 13.110 4.849 -19.116 1.00 86.31 493 ALA A CA 1
ATOM 3698 C C . ALA A 1 493 ? 13.234 3.549 -19.931 1.00 86.31 493 ALA A C 1
ATOM 3700 O O . ALA A 1 493 ? 12.262 3.140 -20.560 1.00 86.31 493 ALA A O 1
ATOM 3701 N N . VAL A 1 494 ? 14.374 2.843 -19.871 1.00 85.19 494 VAL A N 1
ATOM 3702 C CA . VAL A 1 494 ? 14.538 1.553 -20.575 1.00 85.19 494 VAL A CA 1
ATOM 3703 C C . VAL A 1 494 ? 13.507 0.539 -20.107 1.00 85.19 494 VAL A C 1
ATOM 3705 O O . VAL A 1 494 ? 12.874 -0.125 -20.927 1.00 85.19 494 VAL A O 1
ATOM 3708 N N . VAL A 1 495 ? 13.350 0.400 -18.788 1.00 87.81 495 VAL A N 1
ATOM 3709 C CA . VAL A 1 495 ? 12.405 -0.558 -18.216 1.00 87.81 495 VAL A CA 1
ATOM 3710 C C . VAL A 1 495 ? 10.991 -0.199 -18.649 1.00 87.81 495 VAL A C 1
ATOM 3712 O O . VAL A 1 495 ? 10.311 -1.076 -19.165 1.00 87.81 495 VAL A O 1
ATOM 3715 N N . ARG A 1 496 ? 10.592 1.074 -18.540 1.00 91.44 496 ARG A N 1
ATOM 3716 C CA . ARG A 1 496 ? 9.294 1.583 -18.999 1.00 91.44 496 ARG A CA 1
ATOM 3717 C C . ARG A 1 496 ? 9.000 1.175 -20.445 1.00 91.44 496 ARG A C 1
ATOM 3719 O O . ARG A 1 496 ? 8.010 0.495 -20.695 1.00 91.44 496 ARG 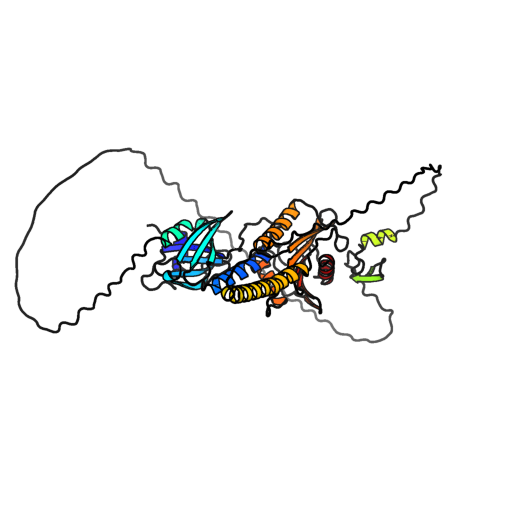A O 1
ATOM 3726 N N . PHE A 1 497 ? 9.893 1.506 -21.378 1.00 88.19 497 PHE A N 1
ATOM 3727 C CA . PHE A 1 497 ? 9.710 1.167 -22.795 1.00 88.19 497 PHE A CA 1
ATOM 3728 C C . PHE A 1 497 ? 9.696 -0.342 -23.064 1.00 88.19 497 PHE A C 1
ATOM 3730 O O . PHE A 1 497 ? 9.093 -0.780 -24.035 1.00 88.19 497 PHE A O 1
ATOM 3737 N N . SER A 1 498 ? 10.354 -1.142 -22.224 1.00 83.06 498 SER A N 1
ATOM 3738 C CA . SER A 1 498 ? 10.416 -2.597 -22.406 1.00 83.06 498 SER A CA 1
ATOM 3739 C C . SER A 1 498 ? 9.186 -3.333 -21.865 1.00 83.06 498 SER A C 1
ATOM 3741 O O . SER A 1 498 ? 8.976 -4.489 -22.227 1.00 83.06 498 SER A O 1
ATOM 3743 N N . VAL A 1 499 ? 8.419 -2.710 -20.963 1.00 86.06 499 VAL A N 1
ATOM 3744 C CA . VAL A 1 499 ? 7.267 -3.342 -20.291 1.00 86.06 499 VAL A CA 1
ATOM 3745 C C . VAL A 1 499 ? 5.922 -2.824 -20.798 1.00 86.06 499 VAL A C 1
ATOM 3747 O O . VAL A 1 499 ? 4.916 -3.510 -20.635 1.00 86.06 499 VAL A O 1
ATOM 3750 N N . GLU A 1 500 ? 5.906 -1.642 -21.418 1.00 79.62 500 GLU A N 1
ATOM 3751 C CA . GLU A 1 500 ? 4.765 -1.085 -22.148 1.00 79.62 500 GLU A CA 1
ATOM 3752 C C . GLU A 1 500 ? 4.802 -1.550 -23.616 1.00 79.62 500 GLU A C 1
ATOM 3754 O O . GLU A 1 500 ? 5.240 -0.801 -24.490 1.00 79.62 500 GLU A O 1
ATOM 3759 N N . SER A 1 501 ? 4.381 -2.788 -23.890 1.00 61.69 501 SER A N 1
ATOM 3760 C CA . SER A 1 501 ? 4.273 -3.328 -25.260 1.00 61.69 501 SER A CA 1
ATOM 3761 C C . SER A 1 501 ? 2.848 -3.337 -25.786 1.00 61.69 501 SER A C 1
ATOM 3763 O O . SER A 1 501 ? 1.965 -3.749 -24.996 1.00 61.69 501 SER A O 1
#

Radius of gyration: 37.74 Å; chains: 1; bounding box: 100×69×123 Å

Secondary structure (DSSP, 8-state):
-PPPHHHHTTHHHHTTTSPTT--EEEEEEEEETT-------TTTSSSSHHHHHHHHHHHHHHHHHHTT----SEEEEEEESSEEEEEEEPTTT--EEEEEEEEEGGGEEEEEEEE-SSSEEEEEEESSS--EEEEE-GGG-HHHHHHHHHS------------------------------------------------PPPPPPPPPPP-PPPPPPPPPPPP--------------------SSEEE-TTT--EEETT-SB-TTT--BHHHHHHHHS--PPPP------PPP---------PPPP--PPPPPPP------TTHHHHHHHHHHHHHHHHHHHHHHHHHHHHSSPPB---SEETTEEEP--HHHHHHHHHHHHHHHHTT--EEEEEEEETTEEEEEEEEEE----TT--HHHHHHHHHHHHHHHSS-EEEEEEEEEEE-SS-EEEEEEEESSS-EEEEEEE-SSEEEEEEE-S------HHHHHHHHHHHB-